Protein AF-A0A8I2YUR7-F1 (afdb_monomer)

Solvent-accessible surface area (backbone atoms only — not comparable to full-atom values): 27781 Å² total; per-residue (Å²): 109,69,66,70,49,42,42,65,46,54,51,48,47,53,53,54,45,60,56,48,54,60,34,58,76,66,75,50,88,75,60,66,67,58,54,43,50,46,50,49,39,51,29,52,48,50,23,68,75,66,72,43,72,85,54,51,48,62,82,30,31,49,76,40,30,33,49,49,22,41,73,75,71,59,37,78,35,69,48,69,72,40,40,45,80,48,58,85,87,68,77,38,81,45,72,38,71,94,57,49,61,59,34,89,85,52,74,37,75,54,61,66,46,75,65,55,49,43,70,73,58,34,64,69,61,65,76,40,37,57,57,51,38,50,47,54,48,42,50,50,54,48,49,64,66,39,46,60,34,60,69,43,91,47,66,69,43,28,65,58,30,50,58,20,52,53,22,41,57,54,27,69,67,42,97,45,55,35,23,67,46,69,70,36,44,44,23,45,46,48,37,63,54,58,88,90,47,98,66,72,59,76,41,63,27,79,82,48,64,35,33,57,65,60,54,49,52,39,51,55,54,57,55,40,89,90,41,70,90,59,41,67,79,54,58,83,84,35,46,33,66,62,53,51,41,50,50,55,52,49,52,51,53,52,42,53,75,68,70,54,59,75,81,54,50,60,55,51,52,48,53,54,50,50,53,51,36,59,76,53,34,61,34,47,44,61,24,48,72,66,88,74,90,73,90,68,84,73,70,57,52,69,34,84,68,22,32,32,41,32,36,35,64,85,83,88,89,88,85,91,89,88,88,90,86,70,79,82,79,33,54,68,54,47,36,51,50,52,48,48,52,54,27,56,74,17,20,68,28,74,45,56,66,87,79,57,48,86,92,48,52,79,67,52,70,68,44,67,53,73,39,73,61,78,43,76,89,65,59,80,78,59,93,87,56,64,72,62,57,60,53,48,53,52,48,48,69,74,68,60,43,63,91,40,67,67,51,38,50,52,50,52,51,39,55,52,48,58,62,46,46,59,70,76,55,51,56,95,86,59,76,76,71,92,72,65,85,46,73,66,52,48,53,52,51,64,70,68,54,75,71,76,75,75,80,75,70,96,80,72,82,87,75,81,78,81,68,78,78,118

Secondary structure (DSSP, 8-state):
-HHHHHHHHHHHHHHHHHHHHHHHHTTPPPPHHHHHHHHHHHHHHHHHHH--GGGS-HHHHHHHTHHHIIIIISS----TTTEEE--TTTT-EEE-GGGSPEETTTTEE--S-HHHHHHHHHHHHHHTHHHHHHHHHHHHHHHHHHHHHHHSS-HHHHHHHHHHHHHHHHHHTSS-TTS--HHHHHHHHHHH--TTSS--S-EE-TT-S--HHHHHHHHHHHHSTTS-S--TTS-TT-SHHHHHHHHHHHHHHHHHHTT--HHHHHHHHHHHHHHHHHHTT--EEEEEPP--S--SS----EEEEEEEE--PPSS-----------SSSHHHHHHHHHHHHHHHT-TTS---STT--GGGGGGGTT--S--TT-SGGG----TT--THHHHHHHHHHHH--TTSHHHHHHHHHHHHHHHHHHHHHS-TT----TT--SHHHHHHHHHT---------TT-----------

pLDDT: mean 78.96, std 15.91, range [25.97, 95.94]

Mean predicted aligned error: 15.96 Å

Organism: NCBI:txid495285

Foldseek 3Di:
DLCVQLVVLVVLLVLLVVVVVVCVVVVHQDDVVSVLVNQQSVLLNVCSVPVDLVSHQCQQCVVQCQSVCCVPVVHGDGDVQQWDDDPPVVSDIDGDPVRADADPQARHRDGPDPVSCCVRVHVVVLLCLQVVQQLVVLLVVLCVVLVVLCVDPDPVSVVLSVLLNVLSVVLSPDLQLQALDLSSLLSLLSNQDDPVDLDSDLAEAPVAAAAPLVQLVVLVVCLDPPHPVQAPPDANNGNNSVSLNVVLVVLQVVCVVVVHDPVVSVVVSSVVVSVSCVVSNNFKGFAADHDDPDDDDGDSHTDSSYMHGNQDDPDDDDDDDDDDDDGDVVNSVVSSVNSVVSLLQGQDREAALVPDDPVCVVSNLSHFDDHPCLDLVNDDDDDVHDPVVSVVSVVLSVPQGSVDVVSVVLVVVLSVCLVVVCVPFADPPDDDPPDPPDPVSVSVVVVPGPGPDPPDPPDDDDPPPPRPND

Sequence (470 aa):
MFEWATFPVTSFLKLAWSKLESTLEEDVIIEPYLIEMILMFEWALNYGHTGTARVLTHTLMDRTWLSLGLIFDGLPSLSGRFISHGDLAEKSIKLYTRHWPMDMQTNRPKTSSCRAQELMYGNSHYECVYIADVTTFVEREISREIAPALRSDGLIEQMRATPRKRALDRWICYEFPLSYSEATVIDLMRAMADHQEDDLRVVCANIGKQSLSFFIEKVIAACKPEVPRRKPPFIQQGGALSVIKMVISHITMTVKTACIADADVELLIIDASLKACRKLKINHIPWVTNRAGQVGNPGMLINHTIWLSLGAADPPRAVDCAQFRTPEENTSTLIHQSSQLLIAGDPTGEWSAMKIRLSGFNKILHKTVLPVECTMNNVVVPTGAPPYVGTMYQCVLTNFNISKPIHFLALFCSIVFTGLLLSIHSPPDRSLPATASTVVEWNSYIKNLDWIEKKKKKTERDRLMVLPLF

Radius of gyration: 30.13 Å; Cα contacts (8 Å, |Δi|>4): 491; chains: 1; bounding box: 91×69×77 Å

Structure (mmCIF, N/CA/C/O backbone):
data_AF-A0A8I2YUR7-F1
#
_entry.id   AF-A0A8I2YUR7-F1
#
loop_
_atom_site.group_PDB
_atom_site.id
_atom_site.type_symbol
_atom_site.label_atom_id
_atom_site.label_alt_id
_atom_site.label_comp_id
_atom_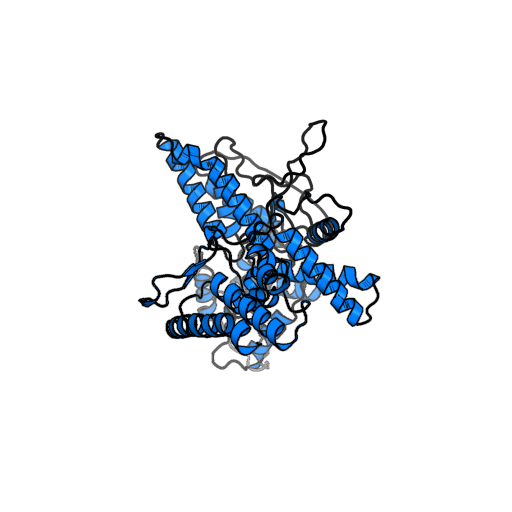site.label_asym_id
_atom_site.label_entity_id
_atom_site.label_seq_id
_atom_site.pdbx_PDB_ins_code
_atom_site.Cartn_x
_atom_site.Cartn_y
_atom_site.Cartn_z
_atom_site.occupancy
_atom_site.B_iso_or_equiv
_atom_site.auth_seq_id
_atom_site.auth_comp_id
_atom_site.auth_asym_id
_atom_site.auth_atom_id
_atom_site.pdbx_PDB_model_num
ATOM 1 N N . MET A 1 1 ? 41.020 -33.828 -4.387 1.00 59.59 1 MET A N 1
ATOM 2 C CA . MET A 1 1 ? 40.830 -32.735 -3.403 1.00 59.59 1 MET A CA 1
ATOM 3 C C . MET A 1 1 ? 39.465 -32.070 -3.569 1.00 59.59 1 MET A C 1
ATOM 5 O O . MET A 1 1 ? 38.746 -31.974 -2.587 1.00 59.59 1 MET A O 1
ATOM 9 N N . PHE A 1 2 ? 39.069 -31.713 -4.798 1.00 76.00 2 PHE A N 1
ATOM 10 C CA . PHE A 1 2 ? 37.766 -31.106 -5.102 1.00 76.00 2 PHE A CA 1
ATOM 11 C C . PHE A 1 2 ? 36.540 -31.901 -4.595 1.00 76.00 2 PHE A C 1
ATOM 13 O O . PHE A 1 2 ? 35.675 -31.334 -3.931 1.00 76.00 2 PHE A O 1
ATOM 20 N N . GLU A 1 3 ? 36.495 -33.217 -4.829 1.00 81.69 3 GLU A N 1
ATOM 21 C CA . GLU A 1 3 ? 35.383 -34.074 -4.372 1.00 81.69 3 GLU A CA 1
ATOM 22 C C . GLU A 1 3 ? 35.233 -34.091 -2.846 1.00 81.69 3 GLU A C 1
ATOM 24 O O . GLU A 1 3 ? 34.125 -34.010 -2.329 1.00 81.69 3 GLU A O 1
ATOM 29 N N . TRP A 1 4 ? 36.348 -34.123 -2.113 1.00 82.38 4 TRP A N 1
ATOM 30 C CA . TRP A 1 4 ? 36.339 -34.141 -0.648 1.00 82.38 4 TRP A CA 1
ATOM 31 C C . TRP A 1 4 ? 35.878 -32.804 -0.060 1.00 82.38 4 TRP A C 1
ATOM 33 O O . TRP A 1 4 ? 35.113 -32.790 0.900 1.00 82.38 4 TRP A O 1
ATOM 43 N N . ALA A 1 5 ? 36.291 -31.684 -0.660 1.00 82.12 5 ALA A N 1
ATOM 44 C CA . ALA A 1 5 ? 35.901 -30.348 -0.209 1.00 82.12 5 ALA A CA 1
ATOM 45 C C . ALA A 1 5 ? 34.422 -30.026 -0.508 1.00 82.12 5 ALA A C 1
ATOM 47 O O . ALA A 1 5 ? 33.771 -29.317 0.258 1.00 82.12 5 ALA A O 1
ATOM 48 N N . THR A 1 6 ? 33.868 -30.568 -1.599 1.00 91.31 6 THR A N 1
ATOM 49 C CA . THR A 1 6 ? 32.469 -30.337 -2.009 1.00 91.31 6 THR A CA 1
ATOM 50 C C . THR A 1 6 ? 31.487 -31.394 -1.507 1.00 91.31 6 THR A C 1
ATOM 52 O O . THR A 1 6 ? 30.273 -31.178 -1.559 1.00 91.31 6 THR A O 1
ATOM 55 N N . PHE A 1 7 ? 31.967 -32.516 -0.968 1.00 92.69 7 PHE A N 1
ATOM 56 C CA . PHE A 1 7 ? 31.111 -33.569 -0.423 1.00 92.69 7 PHE A CA 1
ATOM 57 C C . PHE A 1 7 ? 30.148 -33.073 0.676 1.00 92.69 7 PHE A C 1
ATOM 59 O O . PHE A 1 7 ? 28.955 -33.372 0.574 1.00 92.69 7 PHE A O 1
ATOM 66 N N . PRO A 1 8 ? 30.570 -32.270 1.677 1.00 89.75 8 PRO A N 1
ATOM 67 C CA . PRO A 1 8 ? 29.643 -31.754 2.689 1.00 89.75 8 PRO A CA 1
ATOM 68 C C . PRO A 1 8 ? 28.572 -30.829 2.093 1.00 89.75 8 PRO A C 1
ATOM 70 O O . PRO A 1 8 ? 27.406 -30.906 2.472 1.00 89.75 8 PRO A O 1
ATOM 73 N N . VAL A 1 9 ? 28.955 -30.001 1.113 1.00 93.38 9 VAL A N 1
ATOM 74 C CA . VAL A 1 9 ? 28.055 -29.075 0.404 1.00 93.38 9 VAL A CA 1
ATOM 75 C C . VAL A 1 9 ? 26.985 -29.841 -0.371 1.00 93.38 9 VAL A C 1
ATOM 77 O O . VAL A 1 9 ? 25.791 -29.618 -0.186 1.00 93.38 9 VAL A O 1
ATOM 80 N N . THR A 1 10 ? 27.402 -30.788 -1.211 1.00 94.44 10 THR A N 1
ATOM 81 C CA . THR A 1 10 ? 26.482 -31.591 -2.030 1.00 94.44 10 THR A CA 1
ATOM 82 C C . THR A 1 10 ? 25.601 -32.508 -1.181 1.00 94.44 10 THR A C 1
ATOM 84 O O . THR A 1 10 ? 24.433 -32.709 -1.510 1.00 94.44 10 THR A O 1
ATOM 87 N N . SER A 1 11 ? 26.119 -33.022 -0.062 1.00 91.25 11 SER A N 1
ATOM 88 C CA . SER A 1 11 ? 25.340 -33.813 0.897 1.00 91.25 11 SER A CA 1
ATOM 89 C C . SER A 1 11 ? 24.254 -32.978 1.572 1.00 91.25 11 SER A C 1
ATOM 91 O O . SER A 1 11 ? 23.113 -33.430 1.667 1.00 91.25 11 SER A O 1
ATOM 93 N N . PHE A 1 12 ? 24.576 -31.747 1.985 1.00 90.75 12 PHE A N 1
ATOM 94 C CA . PHE A 1 12 ? 23.584 -30.819 2.524 1.00 90.75 12 PHE A CA 1
ATOM 95 C C . PHE A 1 12 ? 22.503 -30.487 1.492 1.00 90.75 12 PHE A C 1
ATOM 97 O O . PHE A 1 12 ? 21.322 -30.571 1.813 1.00 90.75 12 PHE A O 1
ATOM 104 N N . LEU A 1 13 ? 22.887 -30.161 0.253 1.00 93.62 13 LEU A N 1
ATOM 105 C CA . LEU A 1 13 ? 21.936 -29.824 -0.813 1.00 93.62 13 LEU A CA 1
ATOM 106 C C . LEU A 1 13 ? 20.965 -30.973 -1.100 1.00 93.62 13 LEU A C 1
ATOM 108 O O . LEU A 1 13 ? 19.763 -30.745 -1.177 1.00 93.62 13 LEU A O 1
ATOM 112 N N . LYS A 1 14 ? 21.460 -32.215 -1.174 1.00 92.81 14 LYS A N 1
ATOM 113 C CA . LYS A 1 14 ? 20.605 -33.405 -1.329 1.00 92.81 14 LYS A CA 1
ATOM 114 C C . LYS A 1 14 ? 19.620 -33.553 -0.174 1.00 92.81 14 LYS A C 1
ATOM 116 O O . LYS A 1 14 ? 18.449 -33.850 -0.398 1.00 92.81 14 LYS A O 1
ATOM 121 N N . LEU A 1 15 ? 20.088 -33.334 1.054 1.00 89.88 15 LEU A N 1
ATOM 122 C CA . LEU A 1 15 ? 19.248 -33.440 2.238 1.00 89.88 15 LEU A CA 1
ATOM 123 C C . LEU A 1 15 ? 18.170 -32.346 2.277 1.00 89.88 15 LEU A C 1
ATOM 125 O O . LEU A 1 15 ? 16.996 -32.633 2.506 1.00 89.88 15 LEU A O 1
ATOM 129 N N . ALA A 1 16 ? 18.556 -31.101 2.007 1.00 89.88 16 ALA A N 1
ATOM 130 C CA . ALA A 1 16 ? 17.638 -29.972 1.940 1.00 89.88 16 ALA A CA 1
ATOM 131 C C . ALA A 1 16 ? 16.599 -30.157 0.823 1.00 89.88 16 ALA A C 1
ATOM 133 O O . ALA A 1 16 ? 15.420 -29.906 1.058 1.00 89.88 16 ALA A O 1
ATOM 134 N N . TRP A 1 17 ? 17.013 -30.667 -0.343 1.00 90.12 17 TRP A N 1
ATOM 135 C CA . TRP A 1 17 ? 16.112 -30.970 -1.454 1.00 90.12 17 TRP A CA 1
ATOM 136 C C . TRP A 1 17 ? 15.076 -32.030 -1.085 1.00 90.12 17 TRP A C 1
ATOM 138 O O . TRP A 1 17 ? 13.895 -31.791 -1.289 1.00 90.12 17 TRP A O 1
ATOM 148 N N . SER A 1 18 ? 15.477 -33.139 -0.450 1.00 89.44 18 SER A N 1
ATOM 149 C CA . SER A 1 18 ? 14.510 -34.171 -0.036 1.00 89.44 18 SER A CA 1
ATOM 150 C C . SER A 1 18 ? 13.436 -33.651 0.926 1.00 89.44 18 SER A C 1
ATOM 152 O O . SER A 1 18 ? 12.299 -34.106 0.887 1.00 89.44 18 SER A O 1
ATOM 154 N N . LYS A 1 19 ? 13.778 -32.663 1.765 1.00 85.94 19 LYS A N 1
ATOM 155 C CA . LYS A 1 19 ? 12.821 -31.996 2.657 1.00 85.94 19 LYS A CA 1
ATOM 156 C C . LYS A 1 19 ? 11.924 -31.015 1.895 1.00 85.94 19 LYS A C 1
ATOM 158 O O . LYS A 1 19 ? 10.755 -30.853 2.231 1.00 85.94 19 LYS A O 1
ATOM 163 N N . LEU A 1 20 ? 12.477 -30.328 0.898 1.00 87.81 20 LEU A N 1
ATOM 164 C CA . LEU A 1 20 ? 11.733 -29.395 0.056 1.00 87.81 20 LEU A CA 1
ATOM 165 C C . LEU A 1 20 ? 10.707 -30.137 -0.804 1.00 87.81 20 LEU A C 1
ATOM 167 O O . LEU A 1 20 ? 9.560 -29.720 -0.864 1.00 87.81 20 LEU A O 1
ATOM 171 N N . GLU A 1 21 ? 11.122 -31.242 -1.420 1.00 88.81 21 GLU A N 1
ATOM 172 C CA . GLU A 1 21 ? 10.302 -32.096 -2.279 1.00 88.81 21 GLU A CA 1
ATOM 173 C C . GLU A 1 21 ? 9.059 -32.598 -1.537 1.00 88.81 21 GLU A C 1
ATOM 175 O O . GLU A 1 21 ? 7.950 -32.375 -2.012 1.00 88.81 21 GLU A O 1
ATOM 180 N N . SER A 1 22 ? 9.215 -33.118 -0.312 1.00 84.31 22 SER A N 1
ATOM 181 C CA . SER A 1 22 ? 8.063 -33.531 0.504 1.00 84.31 22 SER A CA 1
ATOM 182 C C . SER A 1 22 ? 7.136 -32.366 0.870 1.00 84.31 22 SER A C 1
ATOM 184 O O . SER A 1 22 ? 5.931 -32.538 0.967 1.00 84.31 22 SER A O 1
ATOM 186 N N . THR A 1 23 ? 7.684 -31.163 1.070 1.00 85.88 23 THR A N 1
ATOM 187 C CA . THR A 1 23 ? 6.898 -29.967 1.431 1.00 85.88 23 THR A CA 1
ATOM 188 C C . THR A 1 23 ? 6.127 -29.410 0.225 1.00 85.88 23 THR A C 1
ATOM 190 O O . THR A 1 23 ? 5.012 -28.917 0.376 1.00 85.88 23 THR A O 1
ATOM 193 N N . LEU A 1 24 ? 6.717 -29.491 -0.974 1.00 84.19 24 LEU A N 1
ATOM 194 C CA . LEU A 1 24 ? 6.104 -29.053 -2.230 1.00 84.19 24 LEU A CA 1
ATOM 195 C C . LEU A 1 24 ? 4.896 -29.914 -2.610 1.00 84.19 24 LEU A C 1
ATOM 197 O O . LEU A 1 24 ? 3.919 -29.382 -3.128 1.00 84.19 24 LEU A O 1
ATOM 201 N N . GLU A 1 25 ? 4.946 -31.220 -2.338 1.00 85.31 25 GLU A N 1
ATOM 202 C CA . GLU A 1 25 ? 3.810 -32.125 -2.560 1.00 85.31 25 GLU A CA 1
ATOM 203 C C . GLU A 1 25 ? 2.606 -31.795 -1.661 1.00 85.31 25 GLU A C 1
ATOM 205 O O . GLU A 1 25 ? 1.462 -32.024 -2.051 1.00 85.31 25 GLU A O 1
ATOM 210 N N . GLU A 1 26 ? 2.852 -31.219 -0.483 1.00 86.88 26 GLU A N 1
ATOM 211 C CA . GLU A 1 26 ? 1.827 -30.887 0.512 1.00 86.88 26 GLU A CA 1
ATOM 212 C C . GLU A 1 26 ? 1.244 -29.463 0.359 1.00 86.88 26 GLU A C 1
ATOM 214 O O . GLU A 1 26 ? 0.397 -29.067 1.159 1.00 86.88 26 GLU A O 1
ATOM 219 N N . ASP A 1 27 ? 1.676 -28.688 -0.648 1.00 78.06 27 ASP A N 1
ATOM 220 C CA . ASP A 1 27 ? 1.334 -27.260 -0.842 1.00 78.06 27 ASP A CA 1
ATOM 221 C C . ASP A 1 27 ? 1.605 -26.396 0.411 1.00 78.06 27 ASP A C 1
ATOM 223 O O . ASP A 1 27 ? 0.930 -25.408 0.713 1.00 78.06 27 ASP A O 1
ATOM 227 N N . VAL A 1 28 ? 2.614 -26.791 1.194 1.00 81.50 28 VAL A N 1
ATOM 228 C CA . VAL A 1 28 ? 3.003 -26.102 2.425 1.00 81.50 28 VAL A CA 1
ATOM 229 C C . VAL A 1 28 ? 3.982 -24.975 2.099 1.00 81.50 28 VAL A C 1
ATOM 231 O O . VAL A 1 28 ? 4.911 -25.118 1.303 1.00 81.50 28 VAL A O 1
ATOM 234 N N . ILE A 1 29 ? 3.804 -23.829 2.763 1.00 77.25 29 ILE A N 1
ATOM 235 C CA . ILE A 1 29 ? 4.695 -22.672 2.623 1.00 77.25 29 ILE A CA 1
ATOM 236 C C . ILE A 1 29 ? 6.112 -23.060 3.063 1.00 77.25 29 ILE A C 1
ATOM 238 O O . ILE A 1 29 ? 6.363 -23.351 4.233 1.00 77.25 29 ILE A O 1
ATOM 242 N N . ILE A 1 30 ? 7.056 -23.005 2.124 1.00 83.19 30 ILE A N 1
ATOM 243 C CA . ILE A 1 30 ? 8.467 -23.282 2.387 1.00 83.19 30 ILE A CA 1
ATOM 244 C C . ILE A 1 30 ? 9.068 -22.166 3.247 1.00 83.19 30 ILE A C 1
ATOM 246 O O . ILE A 1 30 ? 8.965 -20.981 2.922 1.00 83.19 30 ILE A O 1
ATOM 250 N N . GLU A 1 31 ? 9.768 -22.548 4.318 1.00 83.50 31 GLU A N 1
ATOM 251 C CA . GLU A 1 31 ? 10.511 -21.601 5.146 1.00 83.50 31 GLU A CA 1
ATOM 252 C C . GLU A 1 31 ? 11.580 -20.862 4.316 1.00 83.50 31 GLU A C 1
ATOM 254 O O . GLU A 1 31 ? 12.513 -21.491 3.806 1.00 83.50 31 GLU A O 1
ATOM 259 N N . PRO A 1 32 ? 11.542 -19.522 4.234 1.00 83.75 32 PRO A N 1
ATOM 260 C CA . PRO A 1 32 ? 12.462 -18.779 3.372 1.00 83.75 32 PRO A CA 1
ATOM 261 C C . PRO A 1 32 ? 13.938 -18.930 3.751 1.00 83.75 32 PRO A C 1
ATOM 263 O O . PRO A 1 32 ? 14.823 -18.897 2.900 1.00 83.75 32 PRO A O 1
ATOM 266 N N . TYR A 1 33 ? 14.213 -19.149 5.036 1.00 87.69 33 TYR A N 1
ATOM 267 C CA . TYR A 1 33 ? 15.560 -19.391 5.546 1.00 87.69 33 TYR A CA 1
ATOM 268 C C . TYR A 1 33 ? 16.172 -20.683 4.993 1.00 87.69 33 TYR A C 1
ATOM 270 O O . TYR A 1 33 ? 17.382 -20.741 4.792 1.00 87.69 33 TYR A O 1
ATOM 278 N N . LEU A 1 34 ? 15.354 -21.705 4.711 1.00 88.75 34 LEU A N 1
ATOM 279 C CA . LEU A 1 34 ? 15.818 -22.945 4.088 1.00 88.75 34 LEU A CA 1
ATOM 280 C C . LEU A 1 34 ? 16.271 -22.702 2.648 1.00 88.75 34 LEU A C 1
ATOM 282 O O . LEU A 1 34 ? 17.289 -23.240 2.223 1.00 88.75 34 LEU A O 1
ATOM 286 N N . ILE A 1 35 ? 15.560 -21.842 1.924 1.00 87.88 35 ILE A N 1
ATOM 287 C CA . ILE A 1 35 ? 15.899 -21.473 0.548 1.00 87.88 35 ILE A CA 1
ATOM 288 C C . ILE A 1 35 ? 17.193 -20.667 0.523 1.00 87.88 35 ILE A C 1
ATOM 290 O O . ILE A 1 35 ? 18.100 -20.982 -0.240 1.00 87.88 35 ILE A O 1
ATOM 294 N N . GLU A 1 36 ? 17.326 -19.681 1.410 1.00 90.50 36 GLU A N 1
ATOM 295 C CA . GLU A 1 36 ? 18.567 -18.913 1.546 1.00 90.50 36 GLU A CA 1
ATOM 296 C C . GLU A 1 36 ? 19.759 -19.803 1.926 1.00 90.50 36 GLU A C 1
ATOM 298 O O . GLU A 1 36 ? 20.870 -19.595 1.441 1.00 90.50 36 GLU A O 1
ATOM 303 N N . MET A 1 37 ? 19.537 -20.833 2.747 1.00 90.69 37 MET A N 1
ATOM 304 C CA . MET A 1 37 ? 20.545 -21.855 3.031 1.00 90.69 37 MET A CA 1
ATOM 305 C C . MET A 1 37 ? 20.931 -22.653 1.782 1.00 90.69 37 MET A C 1
ATOM 307 O O . MET A 1 37 ? 22.123 -22.795 1.515 1.00 90.69 37 MET A O 1
ATOM 311 N N . ILE A 1 38 ? 19.959 -23.153 1.011 1.00 91.75 38 ILE A N 1
ATOM 312 C CA . ILE A 1 38 ? 20.213 -23.877 -0.247 1.00 91.75 38 ILE A CA 1
ATOM 313 C C . ILE A 1 38 ? 21.044 -23.004 -1.191 1.00 91.75 38 ILE A C 1
ATOM 315 O O . ILE A 1 38 ? 22.101 -23.435 -1.644 1.00 91.75 38 ILE A O 1
ATOM 319 N N . LEU A 1 39 ? 20.637 -21.750 -1.392 1.00 91.88 39 LEU A N 1
ATOM 320 C CA . LEU A 1 39 ? 21.351 -20.799 -2.242 1.00 91.88 39 LEU A CA 1
ATOM 321 C C . LEU A 1 39 ? 22.785 -20.571 -1.760 1.00 91.88 39 LEU A C 1
ATOM 323 O O . LEU A 1 39 ? 23.718 -20.674 -2.547 1.00 91.88 39 LEU A O 1
ATOM 327 N N . MET A 1 40 ? 23.011 -20.336 -0.467 1.00 93.75 40 MET A N 1
ATOM 328 C CA . MET A 1 40 ? 24.372 -20.204 0.064 1.00 93.75 40 MET A CA 1
ATOM 329 C C . MET A 1 40 ? 25.255 -21.423 -0.249 1.00 93.75 40 MET A C 1
ATOM 331 O O . MET A 1 40 ? 26.427 -21.263 -0.598 1.00 93.75 40 MET A O 1
ATOM 335 N N . PHE A 1 41 ? 24.705 -22.635 -0.156 1.00 94.50 41 PHE A N 1
ATOM 336 C CA . PHE A 1 41 ? 25.432 -23.860 -0.486 1.00 94.50 41 PHE A CA 1
ATOM 337 C C . PHE A 1 41 ? 25.624 -24.065 -1.995 1.00 94.50 41 PHE A C 1
ATOM 339 O O . PHE A 1 41 ? 26.672 -24.563 -2.399 1.00 94.50 41 PHE A O 1
ATOM 346 N N . GLU A 1 42 ? 24.695 -23.628 -2.844 1.00 94.25 42 GLU A N 1
ATOM 347 C CA . GLU A 1 42 ? 24.912 -23.588 -4.296 1.00 94.25 42 GLU A CA 1
ATOM 348 C C . GLU A 1 42 ? 26.044 -22.622 -4.670 1.00 94.25 42 GLU A C 1
ATOM 350 O O . GLU A 1 42 ? 26.903 -22.948 -5.488 1.00 94.25 42 GLU A O 1
ATOM 355 N N . TRP A 1 43 ? 26.107 -21.454 -4.025 1.00 94.50 43 TRP A N 1
ATOM 356 C CA . TRP A 1 43 ? 27.189 -20.486 -4.225 1.00 94.50 43 TRP A CA 1
ATOM 357 C C . TRP A 1 43 ? 28.533 -21.057 -3.749 1.00 94.50 43 TRP A C 1
ATOM 359 O O . TRP A 1 43 ? 29.544 -20.922 -4.439 1.00 94.50 43 TRP A O 1
ATOM 369 N N . ALA A 1 44 ? 28.542 -21.775 -2.622 1.00 95.19 44 ALA A N 1
ATOM 370 C CA . ALA A 1 44 ? 29.710 -22.519 -2.151 1.00 95.19 44 ALA A CA 1
ATOM 371 C C . ALA A 1 44 ? 30.155 -23.611 -3.142 1.00 95.19 44 ALA A C 1
ATOM 373 O O . ALA A 1 44 ? 31.352 -23.774 -3.386 1.00 95.19 44 ALA A O 1
ATOM 374 N N . LEU A 1 45 ? 29.209 -24.336 -3.746 1.00 95.56 45 LEU A N 1
ATOM 375 C CA . LEU A 1 45 ? 29.495 -25.353 -4.757 1.00 95.56 45 LEU A CA 1
ATOM 376 C C . LEU A 1 45 ? 30.101 -24.725 -6.020 1.00 95.56 45 LEU A C 1
ATOM 378 O O . LEU A 1 45 ? 31.126 -25.195 -6.517 1.00 95.56 45 LEU A O 1
ATOM 382 N N . ASN A 1 46 ? 29.525 -23.616 -6.489 1.00 94.56 46 ASN A N 1
ATOM 383 C CA . ASN A 1 46 ? 30.042 -22.839 -7.617 1.00 94.56 46 ASN A CA 1
ATOM 384 C C . ASN A 1 46 ? 31.451 -22.305 -7.345 1.00 94.56 46 ASN A C 1
ATOM 386 O O . ASN A 1 46 ? 32.305 -22.332 -8.235 1.00 94.56 46 ASN A O 1
ATOM 390 N N . TYR A 1 47 ? 31.724 -21.853 -6.119 1.00 95.19 47 TYR A N 1
ATOM 391 C CA . TYR A 1 47 ? 33.070 -21.465 -5.705 1.00 95.19 47 TYR A CA 1
ATOM 392 C C . TYR A 1 47 ? 34.037 -22.639 -5.797 1.00 95.19 47 TYR A C 1
ATOM 394 O O . TYR A 1 47 ? 35.103 -22.494 -6.388 1.00 95.19 47 TYR A O 1
ATOM 402 N N . GLY A 1 48 ? 33.639 -23.813 -5.306 1.00 92.94 48 GLY A N 1
ATOM 403 C CA . GLY A 1 48 ? 34.434 -25.023 -5.460 1.00 92.94 48 GLY A CA 1
ATOM 404 C C . GLY A 1 48 ? 34.779 -25.306 -6.928 1.00 92.94 48 GLY A C 1
ATOM 405 O O . GLY A 1 48 ? 35.930 -25.608 -7.232 1.00 92.94 48 GLY A O 1
ATOM 406 N N . HIS A 1 49 ? 33.799 -25.226 -7.834 1.00 92.44 49 HIS A N 1
ATOM 407 C CA . HIS A 1 49 ? 34.004 -25.529 -9.255 1.00 92.44 49 HIS A CA 1
ATOM 408 C C . HIS A 1 49 ? 34.874 -24.494 -9.977 1.00 92.44 49 HIS A C 1
ATOM 410 O O . HIS A 1 49 ? 35.655 -24.848 -10.857 1.00 92.44 49 HIS A O 1
ATOM 416 N N . THR A 1 50 ? 34.717 -23.214 -9.641 1.00 94.38 50 THR A N 1
ATOM 417 C CA . THR A 1 50 ? 35.338 -22.103 -10.383 1.00 94.38 50 THR A CA 1
ATOM 418 C C . THR A 1 50 ? 36.612 -21.566 -9.735 1.00 94.38 50 THR A C 1
ATOM 420 O O . THR A 1 50 ? 37.333 -20.791 -10.362 1.00 94.38 50 THR A O 1
ATOM 423 N N . GLY A 1 51 ? 36.854 -21.879 -8.460 1.00 93.06 51 GLY A N 1
ATOM 424 C CA . GLY A 1 51 ? 37.906 -21.284 -7.631 1.00 93.06 51 GLY A CA 1
ATOM 425 C C . GLY A 1 51 ? 37.757 -19.773 -7.398 1.00 93.06 51 GLY A C 1
ATOM 426 O O . GLY A 1 51 ? 38.631 -19.145 -6.802 1.00 93.06 51 GLY A O 1
ATOM 427 N N . THR A 1 52 ? 36.679 -19.148 -7.880 1.00 95.38 52 THR A N 1
ATOM 428 C CA . THR A 1 52 ? 36.564 -17.689 -7.950 1.00 95.38 52 THR A CA 1
ATOM 429 C C . THR A 1 52 ? 35.756 -17.150 -6.780 1.00 95.38 52 THR A C 1
ATOM 431 O O . THR A 1 52 ? 34.535 -17.241 -6.782 1.00 95.38 52 THR A O 1
ATOM 434 N N . ALA A 1 53 ? 36.399 -16.490 -5.812 1.00 93.44 53 ALA A N 1
ATOM 435 C CA . ALA A 1 53 ? 35.711 -15.957 -4.625 1.00 93.44 53 ALA A CA 1
ATOM 436 C C . ALA A 1 53 ? 34.624 -14.905 -4.939 1.00 93.44 53 ALA A C 1
ATOM 438 O O . ALA A 1 53 ? 33.763 -14.645 -4.107 1.00 93.44 53 ALA A O 1
ATOM 439 N N . ARG A 1 54 ? 34.610 -14.334 -6.156 1.00 92.19 54 ARG A N 1
ATOM 440 C CA . ARG A 1 54 ? 33.554 -13.405 -6.610 1.00 92.19 54 ARG A CA 1
ATOM 441 C C . ARG A 1 54 ? 32.165 -14.043 -6.665 1.00 92.19 54 ARG A C 1
ATOM 443 O O . ARG A 1 54 ? 31.183 -13.312 -6.680 1.00 92.19 54 ARG A O 1
ATOM 450 N N . VAL A 1 55 ? 32.084 -15.373 -6.717 1.00 91.94 55 VAL A N 1
ATOM 451 C CA . VAL A 1 55 ? 30.811 -16.108 -6.710 1.00 91.94 55 VAL A CA 1
ATOM 452 C C . VAL A 1 55 ? 30.283 -16.358 -5.298 1.00 91.94 55 VAL A C 1
ATOM 454 O O . VAL A 1 55 ? 29.363 -17.145 -5.154 1.00 91.94 55 VAL A O 1
ATOM 457 N N . LEU A 1 56 ? 30.864 -15.753 -4.255 1.00 92.62 56 LEU A N 1
ATOM 458 C CA . LEU A 1 56 ? 30.396 -15.854 -2.870 1.00 92.62 56 LEU A CA 1
ATOM 459 C C . LEU A 1 56 ? 29.661 -14.567 -2.460 1.00 92.62 56 LEU A C 1
ATOM 461 O O . LEU A 1 56 ? 30.129 -13.458 -2.720 1.00 92.62 56 LEU A O 1
ATOM 465 N N . THR A 1 57 ? 28.517 -14.690 -1.776 1.00 90.31 57 THR A N 1
ATOM 466 C CA . THR A 1 57 ? 27.784 -13.532 -1.238 1.00 90.31 57 THR A CA 1
ATOM 467 C C . THR A 1 57 ? 28.263 -13.168 0.162 1.00 90.31 57 THR A C 1
ATOM 469 O O . THR A 1 57 ? 27.773 -13.665 1.174 1.00 90.31 57 THR A O 1
ATOM 472 N N . HIS A 1 58 ? 29.178 -12.206 0.244 1.00 89.56 58 HIS A N 1
ATOM 473 C CA . HIS A 1 58 ? 29.760 -11.767 1.518 1.00 89.56 58 HIS A CA 1
ATOM 474 C C . HIS A 1 58 ? 28.737 -11.259 2.547 1.00 89.56 58 HIS A C 1
ATOM 476 O O . HIS A 1 58 ? 28.930 -11.393 3.751 1.00 89.56 58 HIS A O 1
ATOM 482 N N . THR A 1 59 ? 27.605 -10.695 2.108 1.00 87.06 59 THR A N 1
ATOM 483 C CA . THR A 1 59 ? 26.639 -10.082 3.035 1.00 87.06 59 THR A CA 1
ATOM 484 C C . THR A 1 59 ? 26.054 -11.086 4.029 1.00 87.06 59 THR A C 1
ATOM 486 O O . THR A 1 59 ? 25.993 -10.779 5.223 1.00 87.06 59 THR A O 1
ATOM 489 N N . LEU A 1 60 ? 25.633 -12.261 3.553 1.00 92.44 60 LEU A N 1
ATOM 490 C CA . LEU A 1 60 ? 25.052 -13.315 4.384 1.00 92.44 60 LEU A CA 1
ATOM 491 C C . LEU A 1 60 ? 26.075 -14.416 4.705 1.00 92.44 60 LEU A C 1
ATOM 493 O O . LEU A 1 60 ? 26.175 -14.819 5.865 1.00 92.44 60 LEU A O 1
ATOM 497 N N . MET A 1 61 ? 26.867 -14.867 3.724 1.00 94.44 61 MET A N 1
ATOM 498 C CA . MET A 1 61 ? 27.794 -15.991 3.912 1.00 94.44 61 MET A CA 1
ATOM 499 C C . MET A 1 61 ? 28.897 -15.675 4.931 1.00 94.44 61 MET A C 1
ATOM 501 O O . MET A 1 61 ? 29.247 -16.548 5.721 1.00 94.44 61 MET 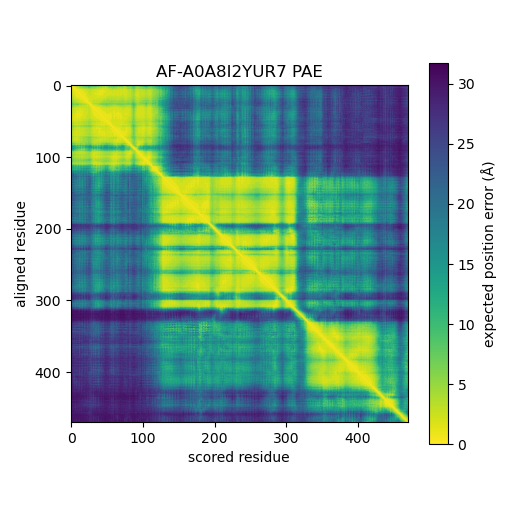A O 1
ATOM 505 N N . ASP A 1 62 ? 29.383 -14.428 5.015 1.00 94.19 62 ASP A N 1
ATOM 506 C CA . ASP A 1 62 ? 30.409 -14.080 6.014 1.00 94.19 62 ASP A CA 1
ATOM 507 C C . ASP A 1 62 ? 29.827 -14.129 7.436 1.00 94.19 62 ASP A C 1
ATOM 509 O O . ASP A 1 62 ? 30.499 -14.514 8.392 1.00 94.19 62 ASP A O 1
ATOM 513 N N . ARG A 1 63 ? 28.548 -13.762 7.599 1.00 93.12 63 ARG A N 1
ATOM 514 C CA . ARG A 1 63 ? 27.862 -13.750 8.904 1.00 93.12 63 ARG A CA 1
ATOM 515 C C . ARG A 1 63 ? 27.495 -15.143 9.390 1.00 93.12 63 ARG A C 1
ATOM 517 O O . ARG A 1 63 ? 27.425 -15.347 10.599 1.00 93.12 63 ARG A O 1
ATOM 524 N N . THR A 1 64 ? 27.283 -16.071 8.464 1.00 92.38 64 THR A N 1
ATOM 525 C CA . THR A 1 64 ? 27.062 -17.491 8.760 1.00 92.38 64 THR A CA 1
ATOM 526 C C . THR A 1 64 ? 28.364 -18.283 8.886 1.00 92.38 64 THR A C 1
ATOM 528 O O . THR A 1 64 ? 28.311 -19.426 9.329 1.00 92.38 64 THR A O 1
ATOM 531 N N . TRP A 1 65 ? 29.505 -17.650 8.578 1.00 94.19 65 TRP A N 1
ATOM 532 C CA . TRP A 1 65 ? 30.867 -18.203 8.508 1.00 94.19 65 TRP A CA 1
ATOM 533 C C . TRP A 1 65 ? 31.160 -19.094 7.298 1.00 94.19 65 TRP A C 1
ATOM 535 O O . TRP A 1 65 ? 32.296 -19.536 7.140 1.00 94.19 65 TRP A O 1
ATOM 545 N N . LEU A 1 66 ? 30.194 -19.282 6.396 1.00 94.12 66 LEU A N 1
ATOM 546 C CA . LEU A 1 66 ? 30.339 -20.189 5.261 1.00 94.12 66 LEU A CA 1
ATOM 547 C C . LEU A 1 66 ? 31.429 -19.757 4.285 1.00 94.12 66 LEU A C 1
ATOM 549 O O . LEU A 1 66 ? 32.307 -20.548 3.954 1.00 94.12 66 LEU A O 1
ATOM 553 N N . SER A 1 67 ? 31.408 -18.501 3.848 1.00 95.00 67 SER A N 1
ATOM 554 C CA . SER A 1 67 ? 32.448 -17.956 2.964 1.00 95.00 67 SER A CA 1
ATOM 555 C C . SER A 1 67 ? 33.806 -17.885 3.659 1.00 95.00 67 SER A C 1
ATOM 557 O O . SER A 1 67 ? 34.820 -18.135 3.017 1.00 95.00 67 SER A O 1
ATOM 559 N N . LEU A 1 68 ? 33.836 -17.580 4.961 1.00 93.56 68 LEU A N 1
ATOM 560 C CA . LEU A 1 68 ? 35.076 -17.509 5.733 1.00 93.56 68 LEU A CA 1
ATOM 561 C C . LEU A 1 68 ? 35.747 -18.884 5.805 1.00 93.56 68 LEU A C 1
ATOM 563 O O . LEU A 1 68 ? 36.920 -18.987 5.466 1.00 93.56 68 LEU A O 1
ATOM 567 N N . GLY A 1 69 ? 35.004 -19.942 6.143 1.00 93.50 69 GLY A N 1
ATOM 568 C CA . GLY A 1 69 ? 35.547 -21.305 6.148 1.00 93.50 69 GLY A CA 1
ATOM 569 C C . GLY A 1 69 ? 36.058 -21.730 4.769 1.00 93.50 69 GLY A C 1
ATOM 570 O O . GLY A 1 69 ? 37.157 -22.264 4.645 1.00 93.50 69 GLY A O 1
ATOM 571 N N . LEU A 1 70 ? 35.309 -21.418 3.706 1.00 92.62 70 LEU A N 1
ATOM 572 C CA . LEU A 1 70 ? 35.722 -21.746 2.337 1.00 92.62 70 LEU A CA 1
ATOM 573 C C . LEU A 1 70 ? 37.008 -21.024 1.915 1.00 92.62 70 LEU A C 1
ATOM 575 O O . LEU A 1 70 ? 37.853 -21.635 1.267 1.00 92.62 70 LEU A O 1
ATOM 579 N N . ILE A 1 71 ? 37.153 -19.743 2.263 1.00 93.81 71 ILE A N 1
ATOM 580 C CA . ILE A 1 71 ? 38.299 -18.916 1.858 1.00 93.81 71 ILE A CA 1
ATOM 581 C C . ILE A 1 71 ? 39.543 -19.229 2.694 1.00 93.81 71 ILE A C 1
ATOM 583 O O . ILE A 1 71 ? 40.638 -19.302 2.140 1.00 93.81 71 ILE A O 1
ATOM 587 N N . PHE A 1 72 ? 39.395 -19.367 4.013 1.00 93.25 72 PHE A N 1
ATOM 588 C CA . PHE A 1 72 ? 40.533 -19.479 4.929 1.00 93.25 72 PHE A CA 1
ATOM 589 C C . PHE A 1 72 ? 40.932 -20.927 5.206 1.00 93.25 72 PHE A C 1
ATOM 591 O O . PHE A 1 72 ? 42.122 -21.234 5.203 1.00 93.25 72 PHE A O 1
ATOM 598 N N . ASP A 1 73 ? 39.955 -21.812 5.394 1.00 89.44 73 ASP A N 1
ATOM 599 C CA . ASP A 1 73 ? 40.196 -23.198 5.810 1.00 89.44 73 ASP A CA 1
ATOM 600 C C . ASP A 1 73 ? 40.055 -24.192 4.643 1.00 89.44 73 ASP A C 1
ATOM 602 O O . ASP A 1 73 ? 40.396 -25.368 4.771 1.00 89.44 73 ASP A O 1
ATOM 606 N N . GLY A 1 74 ? 39.536 -23.739 3.495 1.00 87.81 74 GLY A N 1
ATOM 607 C CA . GLY A 1 74 ? 39.247 -24.583 2.333 1.00 87.81 74 GLY A CA 1
ATOM 608 C C . GLY A 1 74 ? 38.069 -25.543 2.538 1.00 87.81 74 GLY A C 1
ATOM 609 O O . GLY A 1 74 ? 37.831 -26.407 1.692 1.00 87.81 74 GLY A O 1
ATOM 610 N N . LEU A 1 75 ? 37.329 -25.407 3.646 1.00 88.06 75 LEU A N 1
ATOM 611 C CA . LEU A 1 75 ? 36.219 -26.279 4.031 1.00 88.06 75 LEU A CA 1
ATOM 612 C C . LEU A 1 75 ? 34.988 -25.452 4.433 1.00 88.06 75 LEU A C 1
ATOM 614 O O . LEU A 1 75 ? 35.121 -24.446 5.129 1.00 88.06 75 LEU A O 1
ATOM 618 N N . PRO A 1 76 ? 33.768 -25.860 4.038 1.00 90.56 76 PRO A N 1
ATOM 619 C CA . PRO A 1 76 ? 32.559 -25.150 4.436 1.00 90.56 76 PRO A CA 1
ATOM 620 C C . PRO A 1 76 ? 32.377 -25.220 5.958 1.00 90.56 76 PRO A C 1
ATOM 622 O O . PRO A 1 76 ? 32.364 -26.304 6.540 1.00 90.56 76 PRO A O 1
ATOM 625 N N . SER A 1 77 ? 32.196 -24.064 6.595 1.00 91.06 77 SER A N 1
ATOM 626 C CA . SER A 1 77 ? 31.957 -23.952 8.036 1.00 91.06 77 SER A CA 1
ATOM 627 C C . SER A 1 77 ? 30.709 -23.122 8.291 1.00 91.06 77 SER A C 1
ATOM 629 O O . SER A 1 77 ? 30.527 -22.073 7.688 1.00 91.06 77 SER A O 1
ATOM 631 N N . LEU A 1 78 ? 29.829 -23.576 9.179 1.00 89.62 78 LEU A N 1
ATOM 632 C CA . LEU A 1 78 ? 28.643 -22.822 9.571 1.00 89.62 78 LEU A CA 1
ATOM 633 C C . LEU A 1 78 ? 28.645 -22.594 11.070 1.00 89.62 78 LEU A C 1
ATOM 635 O O . LEU A 1 78 ? 28.960 -23.485 11.857 1.00 89.62 78 LEU A O 1
ATOM 639 N N . SER A 1 79 ? 28.232 -21.401 11.483 1.00 89.75 79 SER A N 1
ATOM 640 C CA . SER A 1 79 ? 28.013 -21.144 12.898 1.00 89.75 79 SER A CA 1
ATOM 641 C C . SER A 1 79 ? 26.824 -21.965 13.406 1.00 89.75 79 SER A C 1
ATOM 643 O O . SER A 1 79 ? 25.691 -21.794 12.945 1.00 89.75 79 SER A O 1
ATOM 645 N N . GLY A 1 80 ? 27.060 -22.775 14.442 1.00 87.19 80 GLY A N 1
ATOM 646 C CA . GLY A 1 80 ? 26.020 -23.551 15.134 1.00 87.19 80 GLY A CA 1
ATOM 647 C C . GLY A 1 80 ? 24.920 -22.706 15.797 1.00 87.19 80 GLY A C 1
ATOM 648 O O . GLY A 1 80 ? 23.977 -23.245 16.365 1.00 87.19 80 GLY A O 1
ATOM 649 N N . ARG A 1 81 ? 25.015 -21.370 15.731 1.00 86.06 81 ARG A N 1
ATOM 650 C CA . ARG A 1 81 ? 23.953 -20.449 16.161 1.00 86.06 81 ARG A CA 1
ATOM 651 C C . ARG A 1 81 ? 22.746 -20.440 15.225 1.00 86.06 81 ARG A C 1
ATOM 653 O O . ARG A 1 81 ? 21.648 -20.141 15.683 1.00 86.06 81 ARG A O 1
ATOM 660 N N . PHE A 1 82 ? 22.945 -20.711 13.935 1.00 81.69 82 PHE A N 1
ATOM 661 C CA . PHE A 1 82 ? 21.888 -20.603 12.917 1.00 81.69 82 PHE A CA 1
ATOM 662 C C . PHE A 1 82 ? 21.332 -21.964 12.506 1.00 81.69 82 PHE A C 1
ATOM 664 O O . PHE A 1 82 ? 20.184 -22.059 12.076 1.00 81.69 82 PHE A O 1
ATOM 671 N N . ILE A 1 83 ? 22.143 -23.008 12.653 1.00 82.38 83 ILE A N 1
ATOM 672 C CA . ILE A 1 83 ? 21.815 -24.369 12.258 1.00 82.38 83 ILE A CA 1
ATOM 673 C C . ILE A 1 83 ? 22.212 -25.326 13.377 1.00 82.38 83 ILE A C 1
ATOM 675 O O . ILE A 1 83 ? 23.329 -25.261 13.889 1.00 82.38 83 ILE A O 1
ATOM 679 N N . SER A 1 84 ? 21.304 -26.227 13.741 1.00 79.00 84 SER A N 1
ATOM 680 C CA . SER A 1 84 ? 21.688 -27.476 14.390 1.00 79.00 84 SER A CA 1
ATOM 681 C C . SER A 1 84 ? 21.432 -28.631 13.444 1.00 79.00 84 SER A C 1
ATOM 683 O O . SER A 1 84 ? 20.399 -28.724 12.771 1.00 79.00 84 SER A O 1
ATOM 685 N N . HIS A 1 85 ? 22.408 -29.526 13.403 1.00 66.94 85 HIS A N 1
ATOM 686 C CA . HIS A 1 85 ? 22.174 -30.869 12.919 1.00 66.94 85 HIS A CA 1
ATOM 687 C C . HIS A 1 85 ? 21.387 -31.589 14.016 1.00 66.94 85 HIS A C 1
ATOM 689 O O . HIS A 1 85 ? 21.806 -31.588 15.176 1.00 66.94 85 HIS A O 1
ATOM 695 N N . GLY A 1 86 ? 20.212 -32.119 13.667 1.00 60.97 86 GLY A N 1
ATOM 696 C CA . GLY A 1 86 ? 19.508 -33.068 14.521 1.00 60.97 86 GLY A CA 1
ATOM 697 C C . GLY A 1 86 ? 20.330 -34.343 14.711 1.00 60.97 86 GLY A C 1
ATOM 698 O O . GLY A 1 86 ? 21.478 -34.432 14.267 1.00 60.97 86 GLY A O 1
ATOM 699 N N . ASP A 1 87 ? 19.742 -35.343 15.365 1.00 60.84 87 ASP A N 1
ATOM 700 C CA . ASP A 1 87 ? 20.371 -36.660 15.448 1.00 60.84 87 ASP A CA 1
ATOM 701 C C . ASP A 1 87 ? 20.748 -37.138 14.030 1.00 60.84 87 ASP A C 1
ATOM 703 O O . ASP A 1 87 ? 19.970 -36.982 13.082 1.00 60.84 87 ASP A O 1
ATOM 707 N N . LEU A 1 88 ? 21.949 -37.703 13.873 1.00 55.66 88 LEU A N 1
ATOM 708 C CA . LEU A 1 88 ? 22.442 -38.268 12.610 1.00 55.66 88 LEU A CA 1
ATOM 709 C C . LEU A 1 88 ? 21.440 -39.275 12.022 1.00 55.66 88 LEU A C 1
ATOM 711 O O . LEU A 1 88 ? 21.355 -39.416 10.801 1.00 55.66 88 LEU A O 1
ATOM 715 N N . ALA A 1 89 ? 20.659 -39.932 12.885 1.00 59.16 89 ALA A N 1
ATOM 716 C CA . ALA A 1 89 ? 19.581 -40.835 12.501 1.00 59.16 89 ALA A CA 1
ATOM 717 C C . ALA A 1 89 ? 18.359 -40.121 11.893 1.00 59.16 89 ALA A C 1
ATOM 719 O O . ALA A 1 89 ? 17.749 -40.639 10.959 1.00 59.16 89 ALA A O 1
ATOM 720 N N . GLU A 1 90 ? 18.005 -38.931 12.385 1.00 66.00 90 GLU A N 1
ATOM 721 C CA . GLU A 1 90 ? 16.784 -38.221 11.985 1.00 66.00 90 GLU A CA 1
ATOM 722 C C . GLU A 1 90 ? 16.914 -37.493 10.646 1.00 66.00 90 GLU A C 1
ATOM 724 O O . GLU A 1 90 ? 15.905 -37.044 10.104 1.00 66.00 90 GLU A O 1
ATOM 729 N N . LYS A 1 91 ? 18.139 -37.330 10.117 1.00 71.88 91 LYS A N 1
ATOM 730 C CA . LYS A 1 91 ? 18.402 -36.535 8.903 1.00 71.88 91 LYS A CA 1
ATOM 731 C C . LYS A 1 91 ? 17.704 -35.161 8.954 1.00 71.88 91 LYS A C 1
ATOM 733 O O . LYS A 1 91 ? 17.320 -34.600 7.932 1.00 71.88 91 LYS A O 1
ATOM 738 N N . SER A 1 92 ? 17.514 -34.601 10.148 1.00 78.75 92 SER A N 1
ATOM 739 C CA . SER A 1 92 ? 16.716 -33.395 10.334 1.00 78.75 92 SER A CA 1
ATOM 740 C C . SER A 1 92 ? 17.638 -32.180 10.446 1.00 78.75 92 SER A C 1
ATOM 742 O O . SER A 1 92 ? 18.508 -32.091 11.313 1.00 78.75 92 SER A O 1
ATOM 744 N N . ILE A 1 93 ? 17.478 -31.226 9.526 1.00 81.00 93 ILE A N 1
ATOM 745 C CA . ILE A 1 93 ? 18.106 -29.905 9.632 1.00 81.00 93 ILE A CA 1
ATOM 746 C C . ILE A 1 93 ? 17.126 -28.992 10.367 1.00 81.00 93 ILE A C 1
ATOM 748 O O . ILE A 1 93 ? 16.000 -28.781 9.893 1.00 81.00 93 ILE A O 1
ATOM 752 N N . LYS A 1 94 ? 17.557 -28.441 11.507 1.00 85.62 94 LYS A N 1
ATOM 753 C CA . LYS A 1 94 ? 16.810 -27.425 12.256 1.00 85.62 94 LYS A CA 1
ATOM 754 C C . LYS A 1 94 ? 17.476 -26.067 12.063 1.00 85.62 94 LYS A C 1
ATOM 756 O O . LYS A 1 94 ? 18.660 -25.894 12.352 1.00 85.62 94 LYS A O 1
ATOM 761 N N . LEU A 1 95 ? 16.701 -25.106 11.566 1.00 87.62 95 LEU A N 1
ATOM 762 C CA . LEU A 1 95 ? 17.139 -23.727 11.375 1.00 87.62 95 LEU A CA 1
ATOM 763 C C . LEU A 1 95 ? 16.619 -22.863 12.522 1.00 87.62 95 LEU A C 1
ATOM 765 O O . LEU A 1 95 ? 15.424 -22.834 12.811 1.00 87.62 95 LEU A O 1
ATOM 769 N N . TYR A 1 96 ? 17.518 -22.132 13.175 1.00 88.81 96 TYR A N 1
ATOM 770 C CA . TYR A 1 96 ? 17.163 -21.200 14.241 1.00 88.81 96 TYR A CA 1
ATOM 771 C C . TYR A 1 96 ? 16.911 -19.810 13.660 1.00 88.81 96 TYR A C 1
ATOM 773 O O . TYR A 1 96 ? 17.761 -18.920 13.712 1.00 88.81 96 TYR A O 1
ATOM 781 N N . THR A 1 97 ? 15.705 -19.609 13.129 1.00 85.56 97 THR A N 1
ATOM 782 C CA . THR A 1 97 ? 15.279 -18.357 12.476 1.00 85.56 97 THR A CA 1
ATOM 783 C C . THR A 1 97 ? 15.445 -17.122 13.368 1.00 85.56 97 THR A C 1
ATOM 785 O O . THR A 1 97 ? 15.838 -16.061 12.891 1.00 85.56 97 THR A O 1
ATOM 788 N N . ARG A 1 98 ? 15.255 -17.270 14.688 1.00 85.62 98 ARG A N 1
ATOM 789 C CA . ARG A 1 98 ? 15.440 -16.199 15.691 1.00 85.62 98 ARG A CA 1
ATOM 790 C C . ARG A 1 98 ? 16.858 -15.643 15.760 1.00 85.62 98 ARG A C 1
ATOM 792 O O . ARG A 1 98 ? 17.051 -14.530 16.240 1.00 85.62 98 ARG A O 1
ATOM 799 N N . HIS A 1 99 ? 17.844 -16.423 15.335 1.00 87.38 99 HIS A N 1
ATOM 800 C CA . HIS A 1 99 ? 19.237 -16.007 15.341 1.00 87.38 99 HIS A CA 1
ATOM 801 C C . HIS A 1 99 ? 19.722 -15.582 13.966 1.00 87.38 99 HIS A C 1
ATOM 803 O O . HIS A 1 99 ? 20.866 -15.165 13.878 1.00 87.38 99 HIS A O 1
ATOM 809 N N . TRP A 1 100 ? 18.899 -15.653 12.916 1.00 90.12 100 TRP A N 1
ATOM 810 C CA . TRP A 1 100 ? 19.332 -15.348 11.556 1.00 90.12 100 TRP A CA 1
ATOM 811 C C . TRP A 1 100 ? 19.974 -13.953 11.447 1.00 90.12 100 TRP A C 1
ATOM 813 O O . TRP A 1 100 ? 19.479 -13.009 12.070 1.00 90.12 100 TRP A O 1
ATOM 823 N N . PRO A 1 101 ? 21.062 -13.776 10.668 1.00 90.19 101 PRO A N 1
ATOM 824 C CA . PRO A 1 101 ? 21.708 -12.477 10.542 1.00 90.19 101 PRO A CA 1
ATOM 825 C C . PRO A 1 101 ? 20.738 -11.408 10.034 1.00 90.19 101 PRO A C 1
ATOM 827 O O . PRO A 1 101 ? 20.168 -11.537 8.953 1.00 90.19 101 PRO A O 1
ATOM 830 N N . MET A 1 102 ? 20.599 -10.325 10.794 1.00 84.75 102 MET A N 1
ATOM 831 C CA . MET A 1 102 ? 19.759 -9.186 10.428 1.00 84.75 102 MET A CA 1
ATOM 832 C C . MET A 1 102 ? 20.610 -8.053 9.853 1.00 84.75 102 MET A C 1
ATOM 834 O O . MET A 1 102 ? 21.757 -7.822 10.250 1.00 84.75 102 MET A O 1
ATOM 838 N N . ASP A 1 103 ? 20.061 -7.328 8.890 1.00 78.75 103 ASP A N 1
ATOM 839 C CA . ASP A 1 103 ? 20.599 -6.051 8.462 1.00 78.75 103 ASP A CA 1
ATOM 840 C C . ASP A 1 103 ? 20.215 -4.975 9.482 1.00 78.75 103 ASP A C 1
ATOM 842 O O . ASP A 1 103 ? 19.048 -4.627 9.628 1.00 78.75 103 ASP A O 1
ATOM 846 N N . MET A 1 104 ? 21.220 -4.422 10.164 1.00 72.31 104 MET A N 1
ATOM 847 C CA . MET A 1 104 ? 21.047 -3.377 11.177 1.00 72.31 104 MET A CA 1
ATOM 848 C C . MET A 1 104 ? 20.351 -2.118 10.642 1.00 72.31 104 MET A C 1
ATOM 850 O O . MET A 1 104 ? 19.791 -1.361 11.429 1.00 72.31 104 MET A O 1
ATOM 854 N N . GLN A 1 105 ? 20.410 -1.854 9.330 1.00 57.66 105 GLN A N 1
ATOM 855 C CA . GLN A 1 105 ? 19.809 -0.650 8.749 1.00 57.66 105 GLN A CA 1
ATOM 856 C C . GLN A 1 105 ? 18.336 -0.835 8.392 1.00 57.66 105 GLN A C 1
ATOM 858 O O . GLN A 1 105 ? 17.559 0.102 8.542 1.00 57.66 105 GLN A O 1
ATOM 863 N N . THR A 1 106 ? 17.960 -2.015 7.903 1.00 61.19 106 THR A N 1
ATOM 864 C CA . THR A 1 106 ? 16.593 -2.303 7.438 1.00 61.19 106 THR A CA 1
ATOM 865 C C . THR A 1 106 ? 15.789 -3.144 8.425 1.00 61.19 106 THR A C 1
ATOM 867 O O . THR A 1 106 ? 14.587 -3.302 8.244 1.00 61.19 106 THR A O 1
ATOM 870 N N . ASN A 1 107 ? 16.445 -3.688 9.455 1.00 64.06 107 ASN A N 1
ATOM 871 C CA . ASN A 1 107 ? 15.917 -4.698 10.369 1.00 64.06 107 ASN A CA 1
ATOM 872 C C . ASN A 1 107 ? 15.295 -5.901 9.637 1.00 64.06 107 ASN A C 1
ATOM 874 O O . ASN A 1 107 ? 14.309 -6.480 10.091 1.00 64.06 107 ASN A O 1
ATOM 878 N N . ARG A 1 108 ? 15.864 -6.271 8.483 1.00 71.69 108 ARG A N 1
ATOM 879 C CA . ARG A 1 108 ? 15.436 -7.422 7.678 1.00 71.69 108 ARG A CA 1
ATOM 880 C C . ARG A 1 108 ? 16.436 -8.568 7.786 1.00 71.69 108 ARG A C 1
ATOM 882 O O . ARG A 1 108 ? 17.628 -8.298 7.954 1.00 71.69 108 ARG A O 1
ATOM 889 N N . PRO A 1 109 ? 15.998 -9.828 7.631 1.00 82.88 109 PRO A N 1
ATOM 890 C 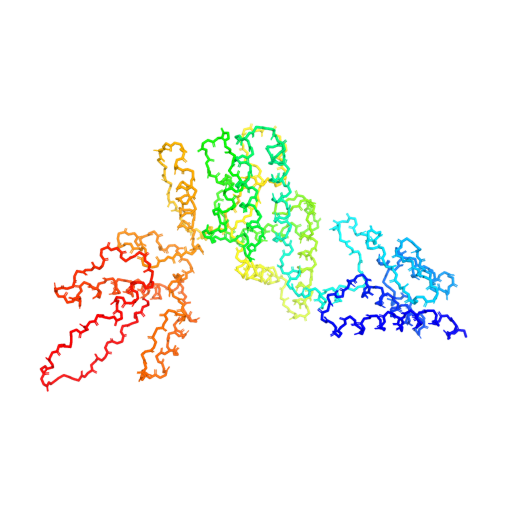CA . PRO A 1 109 ? 16.910 -10.942 7.421 1.00 82.88 109 PRO A CA 1
ATOM 891 C C . PRO A 1 109 ? 17.839 -10.647 6.244 1.00 82.88 109 PRO A C 1
ATOM 893 O O . PRO A 1 109 ? 17.387 -10.234 5.176 1.00 82.88 109 PRO A O 1
ATOM 896 N N . LYS A 1 110 ? 19.144 -10.838 6.435 1.00 86.44 110 LYS A N 1
ATOM 897 C CA . LYS A 1 110 ? 20.101 -10.798 5.330 1.00 86.44 110 LYS A CA 1
ATOM 898 C C . LYS A 1 110 ? 19.829 -11.973 4.400 1.00 86.44 110 LYS A C 1
ATOM 900 O O . LYS A 1 110 ? 19.560 -13.077 4.872 1.00 86.44 110 LYS A O 1
ATOM 905 N N . THR A 1 111 ? 19.949 -11.731 3.103 1.00 85.56 111 THR A N 1
ATOM 906 C CA . THR A 1 111 ? 19.738 -12.731 2.055 1.00 85.56 111 THR A CA 1
ATOM 907 C C . THR A 1 111 ? 20.946 -12.845 1.144 1.00 85.56 111 THR A C 1
ATOM 909 O O . THR A 1 111 ? 21.752 -11.920 1.017 1.00 85.56 111 THR A O 1
ATOM 912 N N . SER A 1 112 ? 21.094 -14.026 0.560 1.00 82.56 112 SER A N 1
ATOM 913 C CA . SER A 1 112 ? 22.090 -14.365 -0.450 1.00 82.56 112 SER A CA 1
ATOM 914 C C . SER A 1 112 ? 21.658 -13.909 -1.844 1.00 82.56 112 SER A C 1
ATOM 916 O O . SER A 1 112 ? 22.513 -13.650 -2.684 1.00 82.56 112 SER A O 1
ATOM 918 N N . SER A 1 113 ? 20.353 -13.745 -2.101 1.00 75.06 113 SER A N 1
ATOM 919 C CA . SER A 1 113 ? 19.859 -13.319 -3.412 1.00 75.06 113 SER A CA 1
ATOM 920 C C . SER A 1 113 ? 18.611 -12.441 -3.321 1.00 75.06 113 SER A C 1
ATOM 922 O O . SER A 1 113 ? 17.533 -12.896 -2.949 1.00 75.06 113 SER A O 1
ATOM 924 N N . CYS A 1 114 ? 18.731 -11.183 -3.760 1.00 64.38 114 CYS A N 1
ATOM 925 C CA . CYS A 1 114 ? 17.578 -10.294 -3.957 1.00 64.38 114 CYS A CA 1
ATOM 926 C C . CYS A 1 114 ? 16.566 -10.908 -4.939 1.00 64.38 114 CYS A C 1
ATOM 928 O O . CYS A 1 114 ? 15.362 -10.869 -4.707 1.00 64.38 114 CYS A O 1
ATOM 930 N N . ARG A 1 115 ? 17.063 -11.557 -6.003 1.00 64.25 115 ARG A N 1
ATOM 931 C CA . ARG A 1 115 ? 16.224 -12.194 -7.022 1.00 64.25 115 ARG A CA 1
ATOM 932 C C . ARG A 1 115 ? 15.439 -13.383 -6.472 1.00 64.25 115 ARG A C 1
ATOM 934 O O . ARG A 1 115 ? 14.301 -13.592 -6.872 1.00 64.25 115 ARG A O 1
ATOM 941 N N . ALA A 1 116 ? 16.029 -14.152 -5.559 1.00 63.19 116 ALA A N 1
ATOM 942 C CA . ALA A 1 116 ? 15.322 -15.248 -4.907 1.00 63.19 116 ALA A CA 1
ATOM 943 C C . ALA A 1 116 ? 14.191 -14.725 -4.022 1.00 63.19 116 ALA A C 1
ATOM 945 O O . ALA A 1 116 ? 13.099 -15.278 -4.057 1.00 63.19 116 ALA A O 1
ATOM 946 N N . GLN A 1 117 ? 14.403 -13.620 -3.304 1.00 64.44 117 GLN A N 1
ATOM 947 C CA . GLN A 1 117 ? 13.320 -13.005 -2.544 1.00 64.44 117 GLN A CA 1
ATOM 948 C C . GLN A 1 117 ? 12.187 -12.484 -3.448 1.00 64.44 117 GLN A C 1
ATOM 950 O O . GLN A 1 117 ? 11.020 -12.689 -3.128 1.00 64.44 117 GLN A O 1
ATOM 955 N N . GLU A 1 118 ? 12.504 -11.858 -4.585 1.00 59.22 118 GLU A N 1
ATOM 956 C CA . GLU A 1 118 ? 11.498 -11.431 -5.575 1.00 59.22 118 GLU A CA 1
ATOM 957 C C . GLU A 1 118 ? 10.680 -12.607 -6.123 1.00 59.22 118 GLU A C 1
ATOM 959 O O . GLU A 1 118 ? 9.464 -12.501 -6.266 1.00 59.22 118 GLU A O 1
ATOM 964 N N . LEU A 1 119 ? 11.340 -13.731 -6.423 1.00 55.59 119 LEU A N 1
ATOM 965 C CA . LEU A 1 119 ? 10.683 -14.932 -6.941 1.00 55.59 119 LEU A CA 1
ATOM 966 C C . LEU A 1 119 ? 9.849 -15.647 -5.870 1.00 55.59 119 LEU A C 1
ATOM 968 O O . LEU A 1 119 ? 8.766 -16.131 -6.179 1.00 55.59 119 LEU A O 1
ATOM 972 N N . MET A 1 120 ? 10.333 -15.696 -4.626 1.00 57.84 120 MET A N 1
ATOM 973 C CA . MET A 1 120 ? 9.700 -16.452 -3.540 1.00 57.84 120 MET A CA 1
ATOM 974 C C . MET A 1 120 ? 8.567 -15.701 -2.849 1.00 57.84 120 MET A C 1
ATOM 976 O O . MET A 1 120 ? 7.534 -16.290 -2.550 1.00 57.84 120 MET A O 1
ATOM 980 N N . TYR A 1 121 ? 8.747 -14.411 -2.574 1.00 55.56 121 TYR A N 1
ATOM 981 C CA . TYR A 1 121 ? 7.719 -13.603 -1.916 1.00 55.56 121 TYR A CA 1
ATOM 982 C C . TYR A 1 121 ? 6.819 -12.868 -2.916 1.00 55.56 121 TYR A C 1
ATOM 984 O O . TYR A 1 121 ? 5.840 -12.232 -2.523 1.00 55.56 121 TYR A O 1
ATOM 992 N N . GLY A 1 122 ? 7.144 -12.965 -4.207 1.00 59.41 122 GLY A N 1
ATOM 993 C CA . GLY A 1 122 ? 6.458 -12.276 -5.284 1.00 59.41 122 GLY A CA 1
ATOM 994 C C . GLY A 1 122 ? 6.711 -10.768 -5.285 1.00 59.41 122 GLY A C 1
ATOM 995 O O . GLY A 1 122 ? 7.172 -10.162 -4.313 1.00 59.41 122 GLY A O 1
ATOM 996 N N . ASN A 1 123 ? 6.337 -10.126 -6.392 1.00 53.44 123 ASN A N 1
ATOM 997 C CA . ASN A 1 123 ? 6.365 -8.666 -6.489 1.00 53.44 123 ASN A CA 1
ATOM 998 C C . ASN A 1 123 ? 5.448 -8.012 -5.441 1.00 53.44 123 ASN A C 1
ATOM 1000 O O . ASN A 1 123 ? 5.767 -6.933 -4.950 1.00 53.44 123 ASN A O 1
ATOM 1004 N N . SER A 1 124 ? 4.369 -8.687 -5.025 1.00 56.00 124 SER A N 1
ATOM 1005 C CA . SER A 1 124 ? 3.420 -8.205 -4.012 1.00 56.00 124 SER A CA 1
ATOM 1006 C C . SER A 1 124 ? 4.081 -7.882 -2.666 1.00 56.00 124 SER A C 1
ATOM 1008 O O . SER A 1 124 ? 3.705 -6.903 -2.022 1.00 56.00 124 SER A O 1
ATOM 1010 N N . HIS A 1 125 ? 5.114 -8.634 -2.269 1.00 59.59 125 HIS A N 1
ATOM 1011 C CA . HIS A 1 125 ? 5.888 -8.368 -1.052 1.00 59.59 125 HIS A CA 1
ATOM 1012 C C . HIS A 1 125 ? 6.633 -7.026 -1.100 1.00 59.59 125 HIS A C 1
ATOM 1014 O O . HIS A 1 125 ? 6.800 -6.357 -0.079 1.00 59.59 125 HIS A O 1
ATOM 1020 N N . TYR A 1 126 ? 7.055 -6.609 -2.294 1.00 58.56 126 TYR A N 1
ATOM 1021 C CA . TYR A 1 126 ? 7.790 -5.366 -2.517 1.00 58.56 126 TYR A CA 1
ATOM 1022 C C . TYR A 1 126 ? 6.889 -4.198 -2.927 1.00 58.56 126 TYR A C 1
ATOM 1024 O O . TYR A 1 126 ? 7.210 -3.051 -2.613 1.00 58.56 126 TYR A O 1
ATOM 1032 N N . GLU A 1 127 ? 5.748 -4.479 -3.564 1.00 62.59 127 GLU A N 1
ATOM 1033 C CA . GLU A 1 127 ? 4.771 -3.481 -4.018 1.00 62.59 127 GLU A CA 1
ATOM 1034 C C . GLU A 1 127 ? 4.185 -2.668 -2.850 1.00 62.59 127 GLU A C 1
ATOM 1036 O O . GLU A 1 127 ? 3.867 -1.494 -3.028 1.00 62.59 127 GLU A O 1
ATOM 1041 N N . CYS A 1 128 ? 4.123 -3.233 -1.638 1.00 75.75 128 CYS A N 1
ATOM 1042 C CA . CYS A 1 128 ? 3.442 -2.610 -0.498 1.00 75.75 128 CYS A CA 1
ATOM 1043 C C . CYS A 1 128 ? 4.349 -2.263 0.694 1.00 75.75 128 CYS A C 1
ATOM 1045 O O . CYS A 1 128 ? 3.833 -1.981 1.772 1.00 75.75 128 CYS A O 1
ATOM 1047 N N . VAL A 1 129 ? 5.681 -2.226 0.543 1.00 86.56 129 VAL A N 1
ATOM 1048 C CA . VAL A 1 129 ? 6.600 -1.971 1.680 1.00 86.56 129 VAL A CA 1
ATOM 1049 C C . VAL A 1 129 ? 6.292 -0.653 2.397 1.00 86.56 129 VAL A C 1
ATOM 1051 O O . VAL A 1 129 ? 6.310 -0.601 3.623 1.00 86.56 129 VAL A O 1
ATOM 1054 N N . TYR A 1 130 ? 5.986 0.412 1.652 1.00 91.50 130 TYR A N 1
ATOM 1055 C CA . TYR A 1 130 ? 5.611 1.694 2.255 1.00 91.50 130 TYR A CA 1
ATOM 1056 C C . TYR A 1 130 ? 4.303 1.603 3.046 1.00 91.50 130 TYR A C 1
ATOM 1058 O O . TYR A 1 130 ? 4.213 2.125 4.154 1.00 91.50 130 TYR A O 1
ATOM 1066 N N . ILE A 1 131 ? 3.307 0.903 2.498 1.00 92.31 131 ILE A N 1
ATOM 1067 C CA . ILE A 1 131 ? 2.026 0.683 3.172 1.00 92.31 131 ILE A CA 1
ATOM 1068 C C . ILE A 1 131 ? 2.247 -0.125 4.451 1.00 92.31 131 ILE A C 1
ATOM 1070 O O . ILE A 1 131 ? 1.748 0.275 5.495 1.00 92.31 131 ILE A O 1
ATOM 1074 N N . ALA A 1 132 ? 3.051 -1.189 4.393 1.00 90.75 132 ALA A N 1
ATOM 1075 C CA . ALA A 1 132 ? 3.393 -2.017 5.544 1.00 90.75 132 ALA A CA 1
ATOM 1076 C C . ALA A 1 132 ? 4.125 -1.226 6.641 1.00 90.75 132 ALA A C 1
ATOM 1078 O O . ALA A 1 132 ? 3.814 -1.376 7.822 1.00 90.75 132 ALA A O 1
ATOM 1079 N N . ASP A 1 133 ? 5.066 -0.352 6.269 1.00 92.38 133 ASP A N 1
ATOM 1080 C CA . ASP A 1 133 ? 5.742 0.534 7.222 1.00 92.38 133 ASP A CA 1
ATOM 1081 C C . ASP A 1 133 ? 4.739 1.467 7.920 1.00 92.38 133 ASP A C 1
ATOM 1083 O O . ASP A 1 133 ? 4.820 1.667 9.133 1.00 92.38 133 ASP A O 1
ATOM 1087 N N . VAL A 1 134 ? 3.788 2.033 7.165 1.00 93.94 134 VAL A N 1
ATOM 1088 C CA . VAL A 1 134 ? 2.748 2.923 7.698 1.00 93.94 134 VAL A CA 1
ATOM 1089 C C . VAL A 1 134 ? 1.773 2.165 8.599 1.00 93.94 134 VAL A C 1
ATOM 1091 O O . VAL A 1 134 ? 1.513 2.625 9.709 1.00 93.94 134 VAL A O 1
ATOM 1094 N N . THR A 1 135 ? 1.252 1.013 8.173 1.00 94.31 135 THR A N 1
ATOM 1095 C CA . THR A 1 135 ? 0.300 0.230 8.975 1.00 94.31 135 THR A CA 1
ATOM 1096 C C . THR A 1 135 ? 0.947 -0.282 10.254 1.00 94.31 135 THR A C 1
ATOM 1098 O O . THR A 1 135 ? 0.373 -0.092 11.320 1.00 94.31 135 THR A O 1
ATOM 1101 N N . THR A 1 136 ? 2.174 -0.810 10.186 1.00 93.38 136 THR A N 1
ATOM 1102 C CA . THR A 1 136 ? 2.936 -1.262 11.366 1.00 93.38 136 THR A CA 1
ATOM 1103 C C . THR A 1 136 ? 3.209 -0.108 12.330 1.00 93.38 136 THR A C 1
ATOM 1105 O O . THR A 1 136 ? 3.122 -0.265 13.549 1.00 93.38 136 THR A O 1
ATOM 1108 N N . PHE A 1 137 ? 3.545 1.073 11.801 1.00 94.56 137 PHE A N 1
ATOM 1109 C CA . PHE A 1 137 ? 3.739 2.271 12.613 1.00 94.56 137 PHE A CA 1
ATOM 1110 C C . PHE A 1 137 ? 2.455 2.663 13.346 1.00 94.56 137 PHE A C 1
ATOM 1112 O O . PHE A 1 137 ? 2.467 2.775 14.570 1.00 94.56 137 PHE A O 1
ATOM 1119 N N . VAL A 1 138 ? 1.351 2.830 12.615 1.00 94.50 138 VAL A N 1
ATOM 1120 C CA . VAL A 1 138 ? 0.055 3.232 13.178 1.00 94.50 138 VAL A CA 1
ATOM 1121 C C . VAL A 1 138 ? -0.448 2.192 14.179 1.00 94.50 138 VAL A C 1
ATOM 1123 O O . VAL A 1 138 ? -0.861 2.559 15.278 1.00 94.50 138 VAL A O 1
ATOM 1126 N N . GLU A 1 139 ? -0.341 0.902 13.852 1.00 95.50 139 GLU A N 1
ATOM 1127 C CA . GLU A 1 139 ? -0.710 -0.194 14.747 1.00 95.50 139 GLU A CA 1
ATOM 1128 C C . GLU A 1 139 ? 0.044 -0.109 16.067 1.00 95.50 139 GLU A C 1
ATOM 1130 O O . GLU A 1 139 ? -0.565 -0.179 17.135 1.00 95.50 139 GLU A O 1
ATOM 1135 N N . ARG A 1 140 ? 1.367 0.048 16.000 1.00 95.06 140 ARG A N 1
ATOM 1136 C CA . ARG A 1 140 ? 2.219 0.095 17.182 1.00 95.06 140 ARG A CA 1
ATOM 1137 C C . ARG A 1 140 ? 1.896 1.295 18.060 1.00 95.06 140 ARG A C 1
ATOM 1139 O O . ARG A 1 140 ? 1.781 1.128 19.273 1.00 95.06 140 ARG A O 1
ATOM 1146 N N . GLU A 1 141 ? 1.785 2.488 17.478 1.00 94.69 141 GLU A N 1
ATOM 1147 C CA . GLU A 1 141 ? 1.549 3.703 18.261 1.00 94.69 141 GLU A CA 1
ATOM 1148 C C . GLU A 1 141 ? 0.148 3.695 18.896 1.00 94.69 141 GLU A C 1
ATOM 1150 O O . GLU A 1 141 ? 0.045 3.922 20.102 1.00 94.69 141 GLU A O 1
ATOM 1155 N N . ILE A 1 142 ? -0.902 3.325 18.147 1.00 93.88 142 ILE A N 1
ATOM 1156 C CA . ILE A 1 142 ? -2.271 3.227 18.686 1.00 93.88 142 ILE A CA 1
ATOM 1157 C C . ILE A 1 142 ? -2.375 2.087 19.702 1.00 93.88 142 ILE A C 1
ATOM 1159 O O . ILE A 1 142 ? -2.946 2.271 20.772 1.00 93.88 142 ILE A O 1
ATOM 1163 N N . SER A 1 143 ? -1.793 0.915 19.428 1.00 95.56 143 SER A N 1
ATOM 1164 C CA . SER A 1 143 ? -1.816 -0.205 20.382 1.00 95.56 143 SER A CA 1
ATOM 1165 C C . SER A 1 143 ? -1.108 0.157 21.687 1.00 95.56 143 SER A C 1
ATOM 1167 O O . SER A 1 143 ? -1.586 -0.205 22.761 1.00 95.56 143 SER A O 1
ATOM 1169 N N . ARG A 1 144 ? 0.003 0.907 21.623 1.00 95.12 144 ARG A N 1
ATOM 1170 C CA . ARG A 1 144 ? 0.695 1.420 22.815 1.00 95.12 144 ARG A CA 1
ATOM 1171 C C . ARG A 1 144 ? -0.188 2.390 23.601 1.00 95.12 144 ARG A C 1
ATOM 1173 O O . ARG A 1 144 ? -0.177 2.338 24.827 1.00 95.12 144 ARG A O 1
ATOM 1180 N N . GLU A 1 145 ? -0.928 3.246 22.904 1.00 93.06 145 GLU A N 1
ATOM 1181 C CA . GLU A 1 145 ? -1.846 4.226 23.492 1.00 93.06 145 GLU A CA 1
ATOM 1182 C C . GLU A 1 145 ? -3.035 3.559 24.203 1.00 93.06 145 GLU A C 1
ATOM 1184 O O . GLU A 1 145 ? -3.339 3.907 25.340 1.00 93.06 145 GLU A O 1
ATOM 1189 N N . ILE A 1 146 ? -3.673 2.559 23.584 1.00 94.44 146 ILE A N 1
ATOM 1190 C CA . ILE A 1 146 ? -4.883 1.914 24.129 1.00 94.44 146 ILE A CA 1
ATOM 1191 C C . ILE A 1 146 ? -4.591 0.769 25.112 1.00 94.44 146 ILE A C 1
ATOM 1193 O O . ILE A 1 146 ? -5.481 0.360 25.859 1.00 94.44 146 ILE A O 1
ATOM 1197 N N . ALA A 1 147 ? -3.367 0.229 25.137 1.00 95.62 147 ALA A N 1
ATOM 1198 C CA . ALA A 1 147 ? -3.005 -0.909 25.986 1.00 95.62 147 ALA A CA 1
ATOM 1199 C C . ALA A 1 147 ? -3.258 -0.700 27.495 1.00 95.62 147 ALA A C 1
ATOM 1201 O O . ALA A 1 147 ? -3.678 -1.660 28.145 1.00 95.62 147 ALA A O 1
ATOM 1202 N N . PRO A 1 148 ? -3.023 0.485 28.095 1.00 95.19 148 PRO A N 1
ATOM 1203 C CA . PRO A 1 148 ? -3.390 0.741 29.487 1.00 95.19 148 PRO A CA 1
ATOM 1204 C C . PRO A 1 148 ? -4.902 0.638 29.719 1.00 95.19 148 PRO A C 1
ATOM 1206 O O . PRO A 1 148 ? -5.316 -0.067 30.631 1.00 95.19 148 PRO A O 1
ATOM 1209 N N . ALA A 1 149 ? -5.719 1.246 28.851 1.00 92.12 149 ALA A N 1
ATOM 1210 C CA . ALA A 1 149 ? -7.180 1.233 28.966 1.00 92.12 149 ALA A CA 1
ATOM 1211 C C . ALA A 1 149 ? -7.781 -0.170 28.761 1.00 92.12 149 ALA A C 1
ATOM 1213 O O . ALA A 1 149 ? -8.757 -0.527 29.412 1.00 92.12 149 ALA A O 1
ATOM 1214 N N . LEU A 1 150 ? -7.168 -1.001 27.909 1.00 93.56 150 LEU A N 1
ATOM 1215 C CA . LEU A 1 150 ? -7.554 -2.411 27.747 1.00 93.56 150 LEU A CA 1
ATOM 1216 C C . LEU A 1 150 ? -7.229 -3.275 28.974 1.00 93.56 150 LEU A C 1
ATOM 1218 O O . LEU A 1 150 ? -7.869 -4.302 29.173 1.00 93.56 150 LEU A O 1
ATOM 1222 N N . ARG A 1 151 ? -6.220 -2.892 29.766 1.00 95.75 151 ARG A N 1
ATOM 1223 C CA . ARG A 1 151 ? -5.789 -3.614 30.977 1.00 95.75 151 ARG A CA 1
ATOM 1224 C C . ARG A 1 151 ? -6.379 -3.049 32.268 1.00 95.75 151 ARG A C 1
ATOM 1226 O O . ARG A 1 151 ? -6.152 -3.630 33.320 1.00 95.75 151 ARG A O 1
ATOM 1233 N N . SER A 1 152 ? -7.068 -1.916 32.194 1.00 94.44 152 SER A N 1
ATOM 1234 C CA . SER A 1 152 ? -7.700 -1.267 33.340 1.00 94.44 152 SER A CA 1
ATOM 1235 C C . SER A 1 152 ? -8.868 -2.098 33.859 1.00 94.44 152 SER A C 1
ATOM 1237 O O . SER A 1 152 ? -9.606 -2.670 33.062 1.00 94.44 152 SER A O 1
ATOM 1239 N N . ASP A 1 153 ? -9.085 -2.115 35.173 1.00 93.25 153 ASP A N 1
ATOM 1240 C CA . ASP A 1 153 ? -10.264 -2.745 35.790 1.00 93.25 153 ASP A CA 1
ATOM 1241 C C . ASP A 1 153 ? -11.553 -1.927 35.557 1.00 93.25 153 ASP A C 1
ATOM 1243 O O . ASP A 1 153 ? -12.665 -2.386 35.827 1.00 93.25 153 ASP A O 1
ATOM 1247 N N . GLY A 1 154 ? -11.428 -0.700 35.037 1.00 93.88 154 GLY A N 1
ATOM 1248 C CA . GLY A 1 154 ? -12.555 0.167 34.715 1.00 93.88 154 GLY A CA 1
ATOM 1249 C C . GLY A 1 154 ? -13.320 -0.306 33.477 1.00 93.88 154 GLY A C 1
ATOM 1250 O O . GLY A 1 154 ? -12.844 -0.162 32.350 1.00 93.88 154 GLY A O 1
ATOM 1251 N N . LEU A 1 155 ? -14.564 -0.766 33.666 1.00 90.81 155 LEU A N 1
ATOM 1252 C CA . LEU A 1 155 ? -15.448 -1.197 32.571 1.00 90.81 155 LEU A CA 1
ATOM 1253 C C . LEU A 1 155 ? -15.599 -0.122 31.479 1.00 90.81 155 LEU A C 1
ATOM 1255 O O . LEU A 1 155 ? -15.595 -0.438 30.293 1.00 90.81 155 LEU A O 1
ATOM 1259 N N . ILE A 1 156 ? -15.682 1.155 31.865 1.00 87.25 156 ILE A N 1
ATOM 1260 C CA . ILE A 1 156 ? -15.830 2.281 30.930 1.00 87.25 156 ILE A CA 1
ATOM 1261 C C . ILE A 1 156 ? -14.590 2.428 30.032 1.00 87.25 156 ILE A C 1
ATOM 1263 O O . ILE A 1 156 ? -14.725 2.653 28.830 1.00 87.25 156 ILE A O 1
ATOM 1267 N N . GLU A 1 157 ? -13.385 2.275 30.582 1.00 87.12 157 GLU A N 1
ATOM 1268 C CA . GLU A 1 157 ? -12.133 2.394 29.823 1.00 87.12 157 GLU A CA 1
ATOM 1269 C C . GLU A 1 157 ? -11.968 1.229 28.841 1.00 87.12 157 GLU A C 1
ATOM 1271 O O . GLU A 1 157 ? -11.661 1.448 27.666 1.00 87.12 157 GLU A O 1
ATOM 1276 N N . GLN A 1 158 ? -12.286 0.006 29.275 1.00 90.88 158 GLN A N 1
ATOM 1277 C CA . GLN A 1 158 ? -12.286 -1.170 28.402 1.00 90.88 158 GLN A CA 1
ATOM 1278 C C . GLN A 1 158 ? -13.336 -1.068 27.287 1.00 90.88 158 GLN A C 1
ATOM 1280 O O . GLN A 1 158 ? -13.040 -1.368 26.123 1.00 90.88 158 GLN A O 1
ATOM 1285 N N . MET A 1 159 ? -14.556 -0.619 27.616 1.00 87.50 159 MET A N 1
ATOM 1286 C CA . MET A 1 159 ? -15.634 -0.404 26.643 1.00 87.50 159 MET A CA 1
ATOM 1287 C C . MET A 1 159 ? -15.263 0.644 25.588 1.00 87.50 159 MET A C 1
ATOM 1289 O O . MET A 1 159 ? -15.731 0.543 24.457 1.00 87.50 159 MET A O 1
ATOM 1293 N N . ARG A 1 160 ? -14.396 1.607 25.922 1.00 84.94 160 ARG A N 1
ATOM 1294 C CA . ARG A 1 160 ? -13.867 2.615 24.988 1.00 84.94 160 ARG A CA 1
ATOM 1295 C C . ARG A 1 160 ? -12.702 2.095 24.147 1.00 84.94 160 ARG A C 1
ATOM 1297 O O . ARG A 1 160 ? -12.646 2.338 22.945 1.00 84.94 160 ARG A O 1
ATOM 1304 N N . ALA A 1 161 ? -11.779 1.350 24.748 1.00 91.31 161 ALA A N 1
ATOM 1305 C CA . ALA A 1 161 ? -10.592 0.861 24.051 1.00 91.31 161 ALA A CA 1
ATOM 1306 C C . ALA A 1 161 ? -10.886 -0.317 23.102 1.00 91.31 161 ALA A C 1
ATOM 1308 O O . ALA A 1 161 ? -10.245 -0.455 22.057 1.00 91.31 161 ALA A O 1
ATOM 1309 N N . THR A 1 162 ? -11.889 -1.144 23.414 1.00 93.25 162 THR A N 1
ATOM 1310 C CA . THR A 1 162 ? -12.233 -2.334 22.615 1.00 93.25 162 THR A CA 1
ATOM 1311 C C . THR A 1 162 ? -12.699 -1.995 21.187 1.00 93.25 162 THR A C 1
ATOM 1313 O O . THR A 1 162 ? -12.178 -2.593 20.241 1.00 93.25 162 THR A O 1
ATOM 1316 N N . PRO A 1 163 ? -13.626 -1.040 20.960 1.00 92.50 163 PRO A N 1
ATOM 1317 C CA . PRO A 1 163 ? -14.007 -0.616 19.613 1.00 92.50 163 PRO A CA 1
ATOM 1318 C C . PRO A 1 163 ? -12.842 -0.033 18.811 1.00 92.50 163 PRO A C 1
ATOM 1320 O O . PRO A 1 163 ? -12.749 -0.316 17.617 1.00 92.50 163 PRO A O 1
ATOM 1323 N N . ARG A 1 164 ? -11.942 0.726 19.458 1.00 93.31 164 ARG A N 1
ATOM 1324 C CA . ARG A 1 164 ? -10.736 1.284 18.824 1.00 93.31 164 ARG A CA 1
ATOM 1325 C C . ARG A 1 164 ? -9.804 0.174 18.345 1.00 93.31 164 ARG A C 1
ATOM 1327 O O . ARG A 1 164 ? -9.413 0.179 17.182 1.00 93.31 164 ARG A O 1
ATOM 1334 N N . LYS A 1 165 ? -9.520 -0.820 19.200 1.00 95.75 165 LYS A N 1
ATOM 1335 C CA . LYS A 1 165 ? -8.694 -1.981 18.828 1.00 95.75 165 LYS A CA 1
ATOM 1336 C C . LYS A 1 165 ? -9.315 -2.767 17.673 1.00 95.75 165 LYS A C 1
ATOM 1338 O O . LYS A 1 165 ? -8.641 -3.016 16.685 1.00 95.75 165 LYS A O 1
ATOM 1343 N N . ARG A 1 166 ? -10.618 -3.067 17.735 1.00 95.88 166 ARG A N 1
ATOM 1344 C CA . ARG A 1 166 ? -11.321 -3.770 16.643 1.00 95.88 166 ARG A CA 1
ATOM 1345 C C . ARG A 1 166 ? -11.301 -2.990 15.328 1.00 95.88 166 ARG A C 1
ATOM 1347 O O . ARG A 1 166 ? -11.174 -3.596 14.271 1.00 95.88 166 ARG A O 1
ATOM 1354 N N . ALA A 1 167 ? -11.467 -1.669 15.381 1.00 94.94 167 ALA A N 1
ATOM 1355 C CA . ALA A 1 167 ? -11.404 -0.819 14.196 1.00 94.94 167 ALA A CA 1
ATOM 1356 C C . ALA A 1 167 ? -9.992 -0.794 13.600 1.00 94.94 167 ALA A C 1
ATOM 1358 O O . ALA A 1 167 ? -9.851 -0.925 12.389 1.00 94.94 167 ALA A O 1
ATOM 1359 N N . LEU A 1 168 ? -8.961 -0.716 14.448 1.00 95.94 168 LEU A N 1
ATOM 1360 C CA . LEU A 1 168 ? -7.562 -0.813 14.040 1.00 95.94 168 LEU A CA 1
ATOM 1361 C C . LEU A 1 168 ? -7.263 -2.156 13.363 1.00 95.94 168 LEU A C 1
ATOM 1363 O O . LEU A 1 168 ? -6.700 -2.173 12.274 1.00 95.94 168 LEU A O 1
ATOM 1367 N N . ASP A 1 169 ? -7.692 -3.262 13.972 1.00 95.00 169 ASP A N 1
ATOM 1368 C CA . ASP A 1 169 ? -7.474 -4.609 13.435 1.00 95.00 169 ASP A CA 1
ATOM 1369 C C . ASP A 1 169 ? -8.146 -4.771 12.063 1.00 95.00 169 ASP A C 1
ATOM 1371 O O . ASP A 1 169 ? -7.529 -5.270 11.125 1.00 95.00 169 ASP A O 1
ATOM 1375 N N . ARG A 1 170 ? -9.380 -4.269 11.898 1.00 95.81 170 ARG A N 1
ATOM 1376 C CA . ARG A 1 170 ? -10.044 -4.234 10.584 1.00 95.81 170 ARG A CA 1
ATOM 1377 C C . ARG A 1 170 ? -9.309 -3.352 9.585 1.00 95.81 170 ARG A C 1
ATOM 1379 O O . ARG A 1 170 ? -9.158 -3.748 8.433 1.00 95.81 170 ARG A O 1
ATOM 1386 N N . TRP A 1 171 ? -8.862 -2.173 10.018 1.00 95.75 171 TRP A N 1
ATOM 1387 C CA . TRP A 1 171 ? -8.195 -1.213 9.148 1.00 95.75 171 TRP A CA 1
ATOM 1388 C C . TRP A 1 171 ? -6.914 -1.786 8.532 1.00 95.75 171 TRP A C 1
ATOM 1390 O O . TRP A 1 171 ? -6.714 -1.662 7.325 1.00 95.75 171 TRP A O 1
ATOM 1400 N N . ILE A 1 172 ? -6.094 -2.475 9.332 1.00 93.69 172 ILE A N 1
ATOM 1401 C CA . ILE A 1 172 ? -4.843 -3.111 8.885 1.00 93.69 172 ILE A CA 1
ATOM 1402 C C . ILE A 1 172 ? -5.109 -4.238 7.876 1.00 93.69 172 ILE A C 1
ATOM 1404 O O . ILE A 1 172 ? -4.283 -4.485 7.001 1.00 93.69 172 ILE A O 1
ATOM 1408 N N . CYS A 1 173 ? -6.260 -4.906 7.977 1.00 91.56 173 CYS A N 1
ATOM 1409 C CA . CYS A 1 173 ? -6.643 -6.000 7.088 1.00 91.56 173 CYS A CA 1
ATOM 1410 C C . CYS A 1 173 ? -7.265 -5.550 5.755 1.00 91.56 173 CYS A C 1
ATOM 1412 O O . CYS A 1 173 ? -7.523 -6.405 4.906 1.00 91.56 173 CYS A O 1
ATOM 1414 N N . TYR A 1 174 ? -7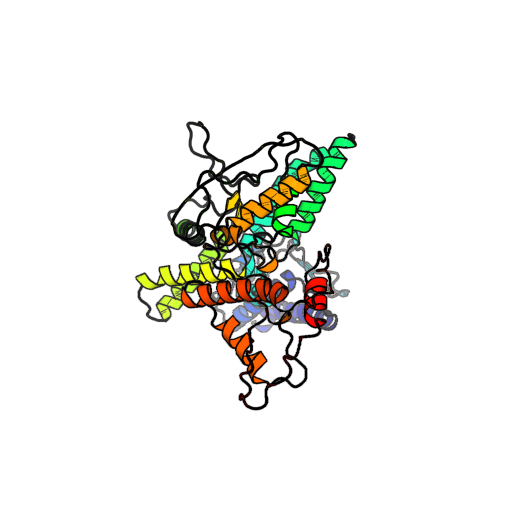.532 -4.256 5.540 1.00 90.88 174 TYR A N 1
ATOM 1415 C CA . TYR A 1 174 ? -8.010 -3.795 4.234 1.00 90.88 174 TYR A CA 1
ATOM 1416 C C . TYR A 1 174 ? -6.923 -3.945 3.163 1.00 90.88 174 TYR A C 1
ATOM 1418 O O . TYR A 1 174 ? -5.751 -3.692 3.415 1.00 90.88 174 TYR A O 1
ATOM 1426 N N . GLU A 1 175 ? -7.331 -4.272 1.933 1.00 89.00 175 GLU A N 1
ATOM 1427 C CA . GLU A 1 175 ? -6.427 -4.359 0.774 1.00 89.00 175 GLU A CA 1
ATOM 1428 C C . GLU A 1 175 ? -5.713 -3.021 0.500 1.00 89.00 175 GLU A C 1
ATOM 1430 O O . GLU A 1 175 ? -4.527 -2.989 0.175 1.00 89.00 175 GLU A O 1
ATOM 1435 N N . PHE A 1 176 ? -6.423 -1.901 0.697 1.00 92.88 176 PHE A N 1
ATOM 1436 C CA . PHE A 1 176 ? -5.905 -0.543 0.509 1.00 92.88 176 PHE A CA 1
ATOM 1437 C C . PHE A 1 176 ? -6.158 0.325 1.754 1.00 92.88 176 PHE A C 1
ATOM 1439 O O . PHE A 1 176 ? -7.062 1.171 1.749 1.00 92.88 176 PHE A O 1
ATOM 1446 N N . PRO A 1 177 ? -5.366 0.164 2.829 1.00 93.88 177 PRO A N 1
ATOM 1447 C CA . PRO A 1 177 ? -5.595 0.845 4.106 1.00 93.88 177 PRO A CA 1
ATOM 1448 C C . PRO A 1 177 ? -5.352 2.362 4.028 1.00 93.88 177 PRO A C 1
ATOM 1450 O O . PRO A 1 177 ? -5.853 3.115 4.855 1.00 93.88 177 PRO A O 1
ATOM 1453 N N . LEU A 1 178 ? -4.638 2.836 3.000 1.00 93.81 178 LEU A N 1
ATOM 1454 C CA . LEU A 1 178 ? -4.384 4.263 2.747 1.00 93.81 178 LEU A CA 1
ATOM 1455 C C . LEU A 1 178 ? -5.354 4.881 1.721 1.00 93.81 178 LEU A C 1
ATOM 1457 O O . LEU A 1 178 ? -5.118 5.988 1.224 1.00 93.81 178 LEU A O 1
ATOM 1461 N N . SER A 1 179 ? -6.447 4.184 1.393 1.00 91.75 179 SER A N 1
ATOM 1462 C CA . SER A 1 179 ? -7.441 4.636 0.414 1.00 91.75 179 SER A CA 1
ATOM 1463 C C . SER A 1 179 ? -8.559 5.496 1.001 1.00 91.75 179 SER A C 1
ATOM 1465 O O . SER A 1 179 ? -8.853 5.430 2.190 1.00 91.75 179 SER A O 1
ATOM 1467 N N . TYR A 1 180 ? -9.236 6.272 0.150 1.00 83.44 180 TYR A N 1
ATOM 1468 C CA . TYR A 1 180 ? -10.449 7.008 0.528 1.00 83.44 180 TYR A CA 1
ATOM 1469 C C . TYR A 1 180 ? -11.731 6.170 0.511 1.00 83.44 180 TYR A C 1
ATOM 1471 O O . TYR A 1 180 ? -12.821 6.729 0.404 1.00 83.44 180 TYR A O 1
ATOM 1479 N N . SER A 1 181 ? -11.632 4.842 0.636 1.00 85.75 181 SER A N 1
ATOM 1480 C CA . SER A 1 181 ? -12.837 4.038 0.841 1.00 85.75 181 SER A CA 1
ATOM 1481 C C . SER A 1 181 ? -13.507 4.463 2.151 1.00 85.75 181 SER A C 1
ATOM 1483 O O . SER A 1 181 ? -12.842 4.659 3.173 1.00 85.75 181 SER A O 1
ATOM 1485 N N . GLU A 1 182 ? -14.831 4.614 2.123 1.00 80.25 182 GLU A N 1
ATOM 1486 C CA . GLU A 1 182 ? -15.615 5.040 3.285 1.00 80.25 182 GLU A CA 1
ATOM 1487 C C . GLU A 1 182 ? -15.357 4.127 4.494 1.00 80.25 182 GLU A C 1
ATOM 1489 O O . GLU A 1 182 ? -15.104 4.617 5.593 1.00 80.25 182 GLU A O 1
ATOM 1494 N N . ALA A 1 183 ? -15.305 2.809 4.277 1.00 87.62 183 ALA A N 1
ATOM 1495 C CA . ALA A 1 183 ? -15.015 1.827 5.321 1.00 87.62 183 ALA A CA 1
ATOM 1496 C C . ALA A 1 183 ? -13.612 2.008 5.926 1.00 87.62 183 ALA A C 1
ATOM 1498 O O . ALA A 1 183 ? -13.456 2.018 7.148 1.00 87.62 183 ALA A O 1
ATOM 1499 N N . THR A 1 184 ? -12.604 2.212 5.074 1.00 90.75 184 THR A N 1
ATOM 1500 C CA . THR A 1 184 ? -11.208 2.399 5.488 1.00 90.75 184 THR A CA 1
ATOM 1501 C C . THR A 1 184 ? -11.044 3.660 6.332 1.00 90.75 184 THR A C 1
ATOM 1503 O O . THR A 1 184 ? -10.460 3.604 7.412 1.00 90.75 184 THR A O 1
ATOM 1506 N N . VAL A 1 185 ? -11.605 4.784 5.878 1.00 87.38 185 VAL A N 1
ATOM 1507 C CA . VAL A 1 185 ? -11.513 6.069 6.584 1.00 87.38 185 VAL A CA 1
ATOM 1508 C C . VAL A 1 185 ? -12.267 6.024 7.912 1.00 87.38 185 VAL A C 1
ATOM 1510 O O . VAL A 1 185 ? -11.749 6.507 8.916 1.00 87.38 185 VAL A O 1
ATOM 1513 N N . ILE A 1 186 ? -13.462 5.422 7.947 1.00 87.19 186 ILE A N 1
ATOM 1514 C CA . ILE A 1 186 ? -14.261 5.296 9.174 1.00 87.19 186 ILE A CA 1
ATOM 1515 C C . ILE A 1 186 ? -13.530 4.459 10.224 1.00 87.19 186 ILE A C 1
ATOM 1517 O O . ILE A 1 186 ? -13.499 4.847 11.392 1.00 87.19 186 ILE A O 1
ATOM 1521 N N . ASP A 1 187 ? -12.959 3.314 9.844 1.00 92.94 187 ASP A N 1
ATOM 1522 C CA . ASP A 1 187 ? -12.244 2.465 10.799 1.00 92.94 187 ASP A CA 1
ATOM 1523 C C . ASP A 1 187 ? -10.928 3.100 11.264 1.00 92.94 187 ASP A C 1
ATOM 1525 O O . ASP A 1 187 ? -10.615 3.007 12.451 1.00 92.94 187 ASP A O 1
ATOM 1529 N N . LEU A 1 188 ? -10.222 3.838 10.399 1.00 92.06 188 LEU A N 1
ATOM 1530 C CA . LEU A 1 188 ? -9.059 4.629 10.809 1.00 92.06 188 LEU A CA 1
ATOM 1531 C C . LEU A 1 188 ? -9.445 5.736 11.801 1.00 92.06 188 LEU A C 1
ATOM 1533 O O . LEU A 1 188 ? -8.863 5.829 12.880 1.00 92.06 188 LEU A O 1
ATOM 1537 N N . MET A 1 189 ? -10.462 6.539 11.474 1.00 89.06 189 MET A N 1
ATOM 1538 C CA . MET A 1 189 ? -10.995 7.585 12.358 1.00 89.06 189 MET A CA 1
ATOM 1539 C C . MET A 1 189 ? -11.416 7.009 13.707 1.00 89.06 189 MET A C 1
ATOM 1541 O O . MET A 1 189 ? -11.085 7.559 14.752 1.00 89.06 189 MET A O 1
ATOM 1545 N N . ARG A 1 190 ? -12.106 5.865 13.697 1.00 89.81 190 ARG A N 1
ATOM 1546 C CA . ARG A 1 190 ? -12.540 5.178 14.914 1.00 89.81 190 ARG A CA 1
ATOM 1547 C C . ARG A 1 190 ? -11.365 4.624 15.719 1.00 89.81 190 ARG A C 1
ATOM 1549 O O . ARG A 1 190 ? -11.429 4.651 16.940 1.00 89.81 190 ARG A O 1
ATOM 1556 N N . ALA A 1 191 ? -10.312 4.128 15.073 1.00 91.81 191 ALA A N 1
ATOM 1557 C CA . ALA A 1 191 ? -9.101 3.683 15.762 1.00 91.81 191 ALA A CA 1
ATOM 1558 C C . ALA A 1 191 ? -8.373 4.855 16.447 1.00 91.81 191 ALA A C 1
ATOM 1560 O O . ALA A 1 191 ? -7.856 4.712 17.558 1.00 91.81 191 ALA A O 1
ATOM 1561 N N . MET A 1 192 ? -8.373 6.020 15.796 1.00 88.69 192 MET A N 1
ATOM 1562 C CA . MET A 1 192 ? -7.681 7.228 16.241 1.00 88.69 192 MET A CA 1
ATOM 1563 C C . MET A 1 192 ? -8.456 8.099 17.228 1.00 88.69 192 MET A C 1
ATOM 1565 O O . MET A 1 192 ? -7.822 8.896 17.907 1.00 88.69 192 MET A O 1
ATOM 1569 N N . ALA A 1 193 ? -9.783 7.986 17.282 1.00 84.75 193 ALA A N 1
ATOM 1570 C CA . ALA A 1 193 ? -10.629 8.820 18.127 1.00 84.75 193 ALA A CA 1
ATOM 1571 C C . ALA A 1 193 ? -10.169 8.769 19.594 1.00 84.75 193 ALA A C 1
ATOM 1573 O O . ALA A 1 193 ? -10.324 7.745 20.268 1.00 84.75 193 ALA A O 1
ATOM 1574 N N . ASP A 1 194 ? -9.599 9.876 20.070 1.00 71.19 194 ASP A N 1
ATOM 1575 C CA . ASP A 1 194 ? -9.387 10.109 21.492 1.00 71.19 194 ASP A CA 1
ATOM 1576 C C . ASP A 1 194 ? -10.691 10.659 22.075 1.00 71.19 194 ASP A C 1
ATOM 1578 O O . ASP A 1 194 ? -11.313 11.553 21.511 1.00 71.19 194 ASP A O 1
ATOM 1582 N N . HIS A 1 195 ? -11.148 10.082 23.181 1.00 59.22 195 HIS A N 1
ATOM 1583 C CA . HIS A 1 195 ? -12.422 10.445 23.801 1.00 59.22 195 HIS A CA 1
ATOM 1584 C C . HIS A 1 195 ? -12.295 11.604 24.799 1.00 59.22 195 HIS A C 1
ATOM 1586 O O . HIS A 1 195 ? -13.299 11.989 25.394 1.00 59.22 195 HIS A O 1
ATOM 1592 N N . GLN A 1 196 ? -11.087 12.132 25.029 1.00 55.72 196 GLN A N 1
ATOM 1593 C CA . GLN A 1 196 ? -10.882 13.305 25.888 1.00 55.72 196 GLN A CA 1
ATOM 1594 C C . GLN A 1 196 ? -11.225 14.629 25.182 1.00 55.72 196 GLN A C 1
ATOM 1596 O O . GLN A 1 196 ? -11.532 15.607 25.860 1.00 55.72 196 GLN A O 1
ATOM 1601 N N . GLU A 1 197 ? -11.232 14.659 23.846 1.00 54.84 197 GLU A N 1
ATOM 1602 C CA . GLU A 1 197 ? -11.603 15.829 23.047 1.00 54.84 197 GLU A CA 1
ATOM 1603 C C . GLU A 1 197 ? -12.829 15.491 22.182 1.00 54.84 197 GLU A C 1
ATOM 1605 O O . GLU A 1 197 ? -12.825 14.513 21.441 1.00 54.84 197 GLU A O 1
ATOM 1610 N N . ASP A 1 198 ? -13.881 16.316 22.234 1.00 55.03 198 ASP A N 1
ATOM 1611 C CA . ASP A 1 198 ? -15.090 16.207 21.388 1.00 55.03 198 ASP A CA 1
ATOM 1612 C C . ASP A 1 198 ? -14.803 16.371 19.870 1.00 55.03 198 ASP A C 1
ATOM 1614 O O . ASP A 1 198 ? -15.724 16.445 19.050 1.00 55.03 198 ASP A O 1
ATOM 1618 N N . ASP A 1 199 ? -13.532 16.443 19.460 1.00 55.97 199 ASP A N 1
ATOM 1619 C CA . ASP A 1 199 ? -13.113 16.688 18.085 1.00 55.97 199 ASP A CA 1
ATOM 1620 C C . ASP A 1 199 ? -12.696 15.382 17.390 1.00 55.97 199 ASP A C 1
ATOM 1622 O O . ASP A 1 199 ? -11.532 15.002 17.309 1.00 55.97 199 ASP A O 1
ATOM 1626 N N . LEU A 1 200 ? -13.685 14.675 16.839 1.00 57.97 200 LEU A N 1
ATOM 1627 C CA . LEU A 1 200 ? -13.517 13.417 16.087 1.00 57.97 200 LEU A CA 1
ATOM 1628 C C . LEU A 1 200 ? -12.960 13.619 14.673 1.00 57.97 200 LEU A C 1
ATOM 1630 O O . LEU A 1 200 ? -13.299 12.895 13.730 1.00 57.97 200 LEU A O 1
ATOM 1634 N N . ARG A 1 201 ? -12.136 14.643 14.492 1.00 60.19 201 ARG A N 1
ATOM 1635 C CA . ARG A 1 201 ? -11.535 14.961 13.207 1.00 60.19 201 ARG A CA 1
ATOM 1636 C C . ARG A 1 201 ? -10.160 14.329 13.158 1.00 60.19 201 ARG A C 1
ATOM 1638 O O . ARG A 1 201 ? -9.344 14.513 14.053 1.00 60.19 201 ARG A O 1
ATOM 1645 N N . VAL A 1 202 ? -9.869 13.629 12.061 1.00 64.19 202 VAL A N 1
ATOM 1646 C CA . VAL A 1 202 ? -8.469 13.370 11.713 1.00 64.19 202 VAL A CA 1
ATOM 1647 C C . VAL A 1 202 ? -7.806 14.733 11.617 1.00 64.19 202 VAL A C 1
ATOM 1649 O O . VAL A 1 202 ? -8.217 15.557 10.795 1.00 64.19 202 VAL A O 1
ATOM 1652 N N . VAL A 1 203 ? -6.821 14.989 12.475 1.00 69.69 203 VAL A N 1
ATOM 1653 C CA . VAL A 1 203 ? -6.124 16.269 12.474 1.00 69.69 203 VAL A CA 1
ATOM 1654 C C . VAL A 1 203 ? -5.380 16.367 11.150 1.00 69.69 203 VAL A C 1
ATOM 1656 O O . VAL A 1 203 ? -4.370 15.700 10.916 1.00 69.69 203 VAL A O 1
ATOM 1659 N N . CYS A 1 204 ? -5.916 17.176 10.243 1.00 73.75 204 CYS A N 1
ATOM 1660 C CA . CYS A 1 204 ? -5.271 17.436 8.972 1.00 73.75 204 CYS A CA 1
ATOM 1661 C C . CYS A 1 204 ? -3.963 18.188 9.225 1.00 73.75 204 CYS A C 1
ATOM 1663 O O . CYS A 1 204 ? -3.890 19.107 10.048 1.00 73.75 204 CYS A O 1
ATOM 1665 N N . ALA A 1 205 ? -2.918 17.822 8.493 1.00 71.75 205 ALA A N 1
ATOM 1666 C CA . ALA A 1 205 ? -1.683 18.585 8.506 1.00 71.75 205 ALA A CA 1
ATOM 1667 C C . ALA A 1 205 ? -1.951 20.053 8.101 1.00 71.75 205 ALA A C 1
ATOM 1669 O O . ALA A 1 205 ? -2.691 20.328 7.157 1.00 71.75 205 ALA A O 1
ATOM 1670 N N . ASN A 1 206 ? -1.290 21.005 8.766 1.00 72.44 206 ASN A N 1
ATOM 1671 C CA . ASN A 1 206 ? -1.422 22.454 8.549 1.00 72.44 206 ASN A CA 1
ATOM 1672 C C . ASN A 1 206 ? -1.050 22.882 7.128 1.00 72.44 206 ASN A C 1
ATOM 1674 O O . ASN A 1 206 ? -1.414 23.967 6.686 1.00 72.44 206 ASN A O 1
ATOM 1678 N N . ILE A 1 207 ? -0.307 22.039 6.412 1.00 72.25 207 ILE A N 1
ATOM 1679 C CA . ILE A 1 207 ? 0.017 22.253 5.002 1.00 72.25 207 ILE A CA 1
ATOM 1680 C C . ILE A 1 207 ? -1.199 22.057 4.080 1.00 72.25 207 ILE A C 1
ATOM 1682 O O . ILE A 1 207 ? -1.074 22.252 2.874 1.00 72.25 207 ILE A O 1
ATOM 1686 N N . GLY A 1 208 ? -2.366 21.707 4.629 1.00 78.12 208 GLY A N 1
ATOM 1687 C CA . GLY A 1 208 ? -3.607 21.519 3.891 1.00 78.12 208 GLY A CA 1
ATOM 1688 C C . GLY A 1 208 ? -3.592 20.259 3.032 1.00 78.12 208 GLY A C 1
ATOM 1689 O O . GLY A 1 208 ? -2.756 19.371 3.206 1.00 78.12 208 GLY A O 1
ATOM 1690 N N . LYS A 1 209 ? -4.535 20.180 2.090 1.00 79.56 209 LYS A N 1
ATOM 1691 C CA . LYS A 1 209 ? -4.543 19.125 1.073 1.00 79.56 209 LYS A CA 1
ATOM 1692 C C . LYS A 1 209 ? -3.389 19.362 0.099 1.00 79.56 209 LYS A C 1
ATOM 1694 O O . LYS A 1 209 ? -3.190 20.487 -0.355 1.00 79.56 209 LYS A O 1
ATOM 1699 N N . GLN A 1 210 ? -2.655 18.308 -0.225 1.00 86.31 210 GLN A N 1
ATOM 1700 C CA . GLN A 1 210 ? -1.560 18.323 -1.193 1.00 86.31 210 GLN A CA 1
ATOM 1701 C C . GLN A 1 210 ? -1.876 17.371 -2.342 1.00 86.31 210 GLN A C 1
ATOM 1703 O O . GLN A 1 210 ? -2.777 16.544 -2.229 1.00 86.31 210 GLN A O 1
ATOM 1708 N N . SER A 1 211 ? -1.176 17.515 -3.461 1.00 86.12 211 SER A N 1
ATOM 1709 C CA . SER A 1 211 ? -1.306 16.598 -4.589 1.00 86.12 211 SER A CA 1
ATOM 1710 C C . SER A 1 211 ? -0.464 15.339 -4.364 1.00 86.12 211 SER A C 1
ATOM 1712 O O . SER A 1 211 ? 0.481 15.308 -3.568 1.00 86.12 211 SER A O 1
ATOM 1714 N N . LEU A 1 212 ? -0.764 14.284 -5.116 1.00 87.94 212 LEU A N 1
ATOM 1715 C CA . LEU A 1 212 ? 0.064 13.081 -5.111 1.00 87.94 212 LEU A CA 1
ATOM 1716 C C . LEU A 1 212 ? 1.474 13.348 -5.674 1.00 87.94 212 LEU A C 1
ATOM 1718 O O . LEU A 1 212 ? 2.440 12.741 -5.215 1.00 87.94 212 LEU A O 1
ATOM 1722 N N . SER A 1 213 ? 1.620 14.289 -6.617 1.00 86.12 213 SER A N 1
ATOM 1723 C CA . SER A 1 213 ? 2.925 14.716 -7.145 1.00 86.12 213 SER A CA 1
ATOM 1724 C C . SER A 1 213 ? 3.800 15.330 -6.056 1.00 86.12 213 SER A C 1
ATOM 1726 O O . SER A 1 213 ? 4.957 14.937 -5.933 1.00 86.12 213 SER A O 1
ATOM 1728 N N . PHE A 1 214 ? 3.234 16.171 -5.182 1.00 90.62 214 PHE A N 1
ATOM 1729 C CA . PHE A 1 214 ? 3.948 16.705 -4.020 1.00 90.62 214 PHE A CA 1
ATOM 1730 C C . PHE A 1 214 ? 4.532 15.589 -3.141 1.00 90.62 214 PHE A C 1
ATOM 1732 O O . PHE A 1 214 ? 5.688 15.659 -2.721 1.00 90.62 214 PHE A O 1
ATOM 1739 N N . PHE A 1 215 ? 3.756 14.535 -2.868 1.00 93.44 215 PHE A N 1
ATOM 1740 C CA . PHE A 1 215 ? 4.242 13.388 -2.099 1.00 93.44 215 PHE A CA 1
ATOM 1741 C C . PHE A 1 215 ? 5.412 12.685 -2.797 1.00 93.44 215 PHE A C 1
ATOM 1743 O O . PHE A 1 215 ? 6.445 12.450 -2.165 1.00 93.44 215 PHE A O 1
ATOM 1750 N N . ILE A 1 216 ? 5.287 12.408 -4.096 1.00 92.94 216 ILE A N 1
ATOM 1751 C CA . ILE A 1 216 ? 6.343 11.765 -4.887 1.00 92.94 216 ILE A CA 1
ATOM 1752 C C . ILE A 1 216 ? 7.619 12.611 -4.924 1.00 92.94 216 ILE A C 1
ATOM 1754 O O . ILE A 1 216 ? 8.711 12.084 -4.719 1.00 92.94 216 ILE A O 1
ATOM 1758 N N . GLU A 1 217 ? 7.506 13.925 -5.093 1.00 90.88 217 GLU A N 1
ATOM 1759 C CA . GLU A 1 217 ? 8.653 14.834 -5.046 1.00 90.88 217 GLU A CA 1
ATOM 1760 C C . GLU A 1 217 ? 9.374 14.765 -3.695 1.00 90.88 217 GLU A C 1
ATOM 1762 O O . GLU A 1 217 ? 10.606 14.730 -3.643 1.00 90.88 217 GLU A O 1
ATOM 1767 N N . LYS A 1 218 ? 8.632 14.683 -2.579 1.00 91.94 218 LYS A N 1
ATOM 1768 C CA . LYS A 1 218 ? 9.232 14.489 -1.248 1.00 91.94 218 LYS A CA 1
ATOM 1769 C C . LYS A 1 218 ? 9.918 13.134 -1.116 1.00 91.94 218 LYS A C 1
ATOM 1771 O O . LYS A 1 218 ? 11.008 13.074 -0.543 1.00 91.94 218 LYS A O 1
ATOM 1776 N N . VAL A 1 219 ? 9.318 12.075 -1.655 1.00 92.69 219 VAL A N 1
ATOM 1777 C CA . VAL A 1 219 ? 9.904 10.728 -1.692 1.00 92.69 219 VAL A CA 1
ATOM 1778 C C . VAL A 1 219 ? 11.233 10.734 -2.453 1.00 92.69 219 VAL A C 1
ATOM 1780 O O . VAL A 1 219 ? 12.249 10.292 -1.913 1.00 92.69 219 VAL A O 1
ATOM 1783 N N . ILE A 1 220 ? 11.258 11.295 -3.665 1.00 91.50 220 ILE A N 1
ATOM 1784 C CA . ILE A 1 220 ? 12.459 11.379 -4.509 1.00 91.50 220 ILE A CA 1
ATOM 1785 C C . ILE A 1 220 ? 13.524 12.250 -3.840 1.00 91.50 220 ILE A C 1
ATOM 1787 O O . ILE A 1 220 ? 14.688 11.854 -3.755 1.00 91.50 220 ILE A O 1
ATOM 1791 N N . ALA A 1 221 ? 13.140 13.406 -3.292 1.00 90.69 221 ALA A N 1
ATOM 1792 C CA . ALA A 1 221 ? 14.062 14.284 -2.582 1.00 90.69 221 ALA A CA 1
ATOM 1793 C C . ALA A 1 221 ? 14.719 13.580 -1.383 1.00 90.69 221 ALA A C 1
ATOM 1795 O O . ALA A 1 221 ? 15.927 13.700 -1.193 1.00 90.69 221 ALA A O 1
ATOM 1796 N N . ALA A 1 222 ? 13.966 12.798 -0.605 1.00 90.00 222 ALA A N 1
ATOM 1797 C CA . ALA A 1 222 ? 14.500 12.020 0.515 1.00 90.00 222 ALA A CA 1
ATOM 1798 C C . ALA A 1 222 ? 15.416 10.858 0.078 1.00 90.00 222 ALA A C 1
ATOM 1800 O O . ALA A 1 222 ? 16.215 10.358 0.877 1.00 90.00 222 ALA A O 1
ATOM 1801 N N . CYS A 1 223 ? 15.345 10.443 -1.188 1.00 88.94 223 CYS A N 1
ATOM 1802 C CA . CYS A 1 223 ? 16.243 9.440 -1.747 1.00 88.94 223 CYS A CA 1
ATOM 1803 C C . CYS A 1 223 ? 17.624 10.003 -2.123 1.00 88.94 223 CYS A C 1
ATOM 1805 O O . CYS A 1 223 ? 18.570 9.222 -2.258 1.00 88.94 223 CYS A O 1
ATOM 1807 N N . LYS A 1 224 ? 17.781 11.331 -2.218 1.00 88.56 224 LYS A N 1
ATOM 1808 C CA . LYS A 1 224 ? 19.071 11.977 -2.508 1.00 88.56 224 LYS A CA 1
ATOM 1809 C C . LYS A 1 224 ? 20.064 11.764 -1.345 1.00 88.56 224 LYS A C 1
ATOM 1811 O O . LYS A 1 224 ? 19.659 11.789 -0.180 1.00 88.56 224 LYS A O 1
ATOM 1816 N N . PRO A 1 225 ? 21.363 11.538 -1.624 1.00 79.19 225 PRO A N 1
ATOM 1817 C CA . PRO A 1 225 ? 22.356 11.161 -0.609 1.00 79.19 225 PRO A CA 1
ATOM 1818 C C . PRO A 1 225 ? 22.603 12.250 0.445 1.00 79.19 225 PRO A C 1
ATOM 1820 O O . PRO A 1 225 ? 22.934 11.931 1.584 1.00 79.19 225 PRO A O 1
ATOM 1823 N N . GLU A 1 226 ? 22.397 13.516 0.081 1.00 77.38 226 GLU A N 1
ATOM 1824 C CA . GLU A 1 226 ? 22.643 14.690 0.929 1.00 77.38 226 GLU A CA 1
ATOM 1825 C C . GLU A 1 226 ? 21.535 14.946 1.962 1.00 77.38 226 GLU A C 1
ATOM 1827 O O . GLU A 1 226 ? 21.698 15.749 2.882 1.00 77.38 226 GLU A O 1
ATOM 1832 N N . VAL A 1 227 ? 20.385 14.279 1.831 1.00 73.12 227 VAL A N 1
ATOM 1833 C CA . VAL A 1 227 ? 19.228 14.547 2.685 1.00 73.12 227 VAL A CA 1
ATOM 1834 C C . VAL A 1 227 ? 19.270 13.648 3.928 1.00 73.12 227 VAL A C 1
ATOM 1836 O O . VAL A 1 227 ? 19.407 12.426 3.806 1.00 73.12 227 VAL A O 1
ATOM 1839 N N . PRO A 1 228 ? 19.118 14.210 5.147 1.0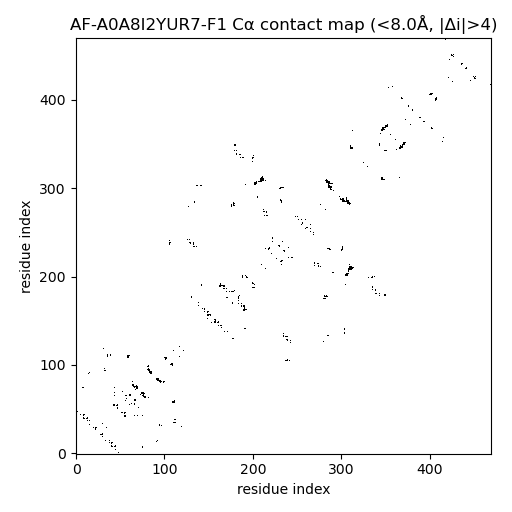0 68.06 228 PRO A N 1
ATOM 1840 C CA . PRO A 1 228 ? 19.077 13.412 6.364 1.00 68.06 228 PRO A CA 1
ATOM 1841 C C . PRO A 1 228 ? 17.983 12.340 6.287 1.00 68.06 228 PRO A C 1
ATOM 1843 O O . PRO A 1 228 ? 16.852 12.632 5.905 1.00 68.06 228 PRO A O 1
ATOM 1846 N N . ARG A 1 229 ? 18.303 11.113 6.725 1.00 65.00 229 ARG A N 1
ATOM 1847 C CA . ARG A 1 229 ? 17.460 9.900 6.608 1.00 65.00 229 ARG A CA 1
ATOM 1848 C C . ARG A 1 229 ? 16.102 9.957 7.339 1.00 65.00 229 ARG A C 1
ATOM 1850 O O . ARG A 1 229 ? 15.370 8.978 7.319 1.00 65.00 229 ARG A O 1
ATOM 1857 N N . ARG A 1 230 ? 15.777 11.055 8.027 1.00 67.88 230 ARG A N 1
ATOM 1858 C CA . ARG A 1 230 ? 14.641 11.174 8.958 1.00 67.88 230 ARG A CA 1
ATOM 1859 C C . ARG A 1 230 ? 13.739 12.341 8.574 1.00 67.88 230 ARG A C 1
ATOM 1861 O O . ARG A 1 230 ? 13.634 13.315 9.314 1.00 67.88 230 ARG A O 1
ATOM 1868 N N . LYS A 1 231 ? 13.151 12.277 7.381 1.00 82.00 231 LYS A N 1
ATOM 1869 C CA . LYS A 1 231 ? 12.163 13.263 6.937 1.00 82.00 231 LYS A CA 1
ATOM 1870 C C . LYS A 1 231 ? 10.865 12.566 6.536 1.00 82.00 231 LYS A C 1
ATOM 1872 O O . LYS A 1 231 ? 10.930 11.466 5.981 1.00 82.00 231 LYS A O 1
ATOM 1877 N N . PRO A 1 232 ? 9.706 13.212 6.756 1.00 83.25 232 PRO A N 1
ATOM 1878 C CA . PRO A 1 232 ? 8.476 12.772 6.120 1.00 83.25 232 PRO A CA 1
ATOM 1879 C C . PRO A 1 232 ? 8.688 12.689 4.596 1.00 83.25 232 PRO A C 1
ATOM 1881 O O . PRO A 1 232 ? 9.412 13.521 4.036 1.00 83.25 232 PRO A O 1
ATOM 1884 N N . PRO A 1 233 ? 8.104 11.685 3.928 1.00 90.06 233 PRO A N 1
ATOM 1885 C CA . PRO A 1 233 ? 7.016 10.835 4.420 1.00 90.06 233 PRO A CA 1
ATOM 1886 C C . PRO A 1 233 ? 7.451 9.480 5.017 1.00 90.06 233 PRO A C 1
ATOM 1888 O O . PRO A 1 233 ? 6.614 8.596 5.188 1.00 90.06 233 PRO A O 1
ATOM 1891 N N . PHE A 1 234 ? 8.742 9.283 5.304 1.00 91.31 234 PHE A N 1
ATOM 1892 C CA . PHE A 1 234 ? 9.272 7.989 5.742 1.00 91.31 234 PHE A CA 1
ATOM 1893 C C . PHE A 1 234 ? 9.254 7.797 7.259 1.00 91.31 234 PHE A C 1
ATOM 1895 O O . PHE A 1 234 ? 9.684 8.667 8.019 1.00 91.31 234 PHE A O 1
ATOM 1902 N N . ILE A 1 235 ? 8.834 6.606 7.690 1.00 90.69 235 ILE A N 1
ATOM 1903 C CA . ILE A 1 235 ? 8.891 6.176 9.088 1.00 90.69 235 ILE A CA 1
ATOM 1904 C C . ILE A 1 235 ? 10.340 5.832 9.451 1.00 90.69 235 ILE A C 1
ATOM 1906 O O . ILE A 1 235 ? 11.019 5.109 8.728 1.00 90.69 235 ILE A O 1
ATOM 1910 N N . GLN A 1 236 ? 10.825 6.317 10.598 1.00 83.81 236 GLN A N 1
ATOM 1911 C CA . GLN A 1 236 ? 12.237 6.202 10.996 1.00 83.81 236 GLN A CA 1
ATOM 1912 C C . GLN A 1 236 ? 12.757 4.755 11.108 1.00 83.81 236 GLN A C 1
ATOM 1914 O O . GLN A 1 236 ? 13.954 4.528 10.952 1.00 83.81 236 GLN A O 1
ATOM 1919 N N . GLN A 1 237 ? 11.880 3.798 11.408 1.00 80.88 237 GLN A N 1
ATOM 1920 C CA . GLN A 1 237 ? 12.210 2.372 11.538 1.00 80.88 237 GLN A CA 1
ATOM 1921 C C . GLN A 1 237 ? 11.703 1.540 10.347 1.00 80.88 237 GLN A C 1
ATOM 1923 O O . GLN A 1 237 ? 11.730 0.316 10.406 1.00 80.88 237 GLN A O 1
ATOM 1928 N N . GLY A 1 238 ? 11.209 2.203 9.299 1.00 83.50 238 GLY A N 1
ATOM 1929 C CA . GLY A 1 238 ? 10.654 1.556 8.117 1.00 83.50 238 GLY A CA 1
ATOM 1930 C C . GLY A 1 238 ? 11.717 1.144 7.098 1.00 83.50 238 GLY A C 1
ATOM 1931 O O . GLY A 1 238 ? 12.786 1.754 6.999 1.00 83.50 238 GLY A O 1
ATOM 1932 N N . GLY A 1 239 ? 11.413 0.113 6.307 1.00 83.44 239 GLY A N 1
ATOM 1933 C CA . GLY A 1 239 ? 12.271 -0.362 5.218 1.00 83.44 239 GLY A CA 1
ATOM 1934 C C . GLY A 1 239 ? 12.073 0.371 3.884 1.00 83.44 239 GLY A C 1
ATOM 1935 O O . GLY A 1 239 ? 12.901 0.228 2.980 1.00 83.44 239 GLY A O 1
ATOM 1936 N N . ALA A 1 240 ? 11.003 1.158 3.738 1.00 89.50 240 ALA A N 1
ATOM 1937 C CA . ALA A 1 240 ? 10.566 1.731 2.468 1.00 89.50 240 ALA A CA 1
ATOM 1938 C C . ALA A 1 240 ? 11.598 2.656 1.829 1.00 89.50 240 ALA A C 1
ATOM 1940 O O . ALA A 1 240 ? 11.793 2.589 0.620 1.00 89.50 240 ALA A O 1
ATOM 1941 N N . LEU A 1 241 ? 12.309 3.477 2.609 1.00 89.31 241 LEU A N 1
ATOM 1942 C CA . LEU A 1 241 ? 13.318 4.386 2.056 1.00 89.31 241 LEU A CA 1
ATOM 1943 C C . LEU A 1 241 ? 14.425 3.620 1.320 1.00 89.31 241 LEU A C 1
ATOM 1945 O O . LEU A 1 241 ? 14.844 4.018 0.236 1.00 89.31 241 LEU A O 1
ATOM 1949 N N . SER A 1 242 ? 14.894 2.515 1.899 1.00 84.38 242 SER A N 1
ATOM 1950 C CA . SER A 1 242 ? 15.949 1.693 1.302 1.00 84.38 242 SER A CA 1
ATOM 1951 C C . SER A 1 242 ? 15.467 1.002 0.028 1.00 84.38 242 SER A C 1
ATOM 1953 O O . SER A 1 242 ? 16.184 0.99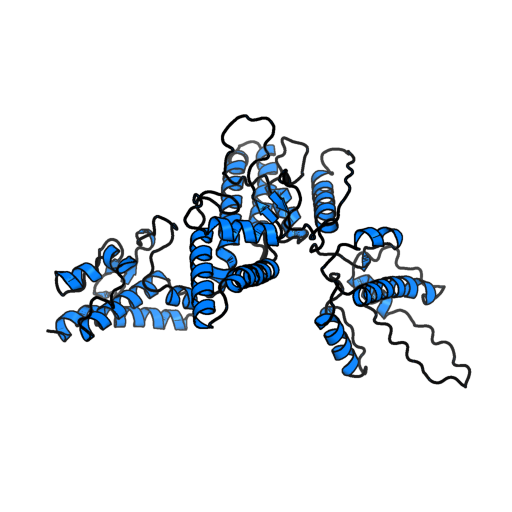7 -0.971 1.00 84.38 242 SER A O 1
ATOM 1955 N N . VAL A 1 243 ? 14.238 0.475 0.043 1.00 84.44 243 VAL A N 1
ATOM 1956 C CA . VAL A 1 243 ? 13.627 -0.161 -1.132 1.00 84.44 243 VAL A CA 1
ATOM 1957 C C . VAL A 1 243 ? 13.420 0.860 -2.248 1.00 84.44 243 VAL A C 1
ATOM 1959 O O . VAL A 1 243 ? 13.848 0.627 -3.372 1.00 84.44 243 VAL A O 1
ATOM 1962 N N . ILE A 1 244 ? 12.857 2.031 -1.946 1.00 89.50 244 ILE A N 1
ATOM 1963 C CA . ILE A 1 244 ? 12.620 3.070 -2.954 1.00 89.50 244 ILE A CA 1
ATOM 1964 C C . ILE A 1 244 ? 13.941 3.599 -3.526 1.00 89.50 244 ILE A C 1
ATOM 1966 O O . ILE A 1 244 ? 14.035 3.792 -4.734 1.00 89.50 244 ILE A O 1
ATOM 1970 N N . LYS A 1 245 ? 14.996 3.756 -2.713 1.00 88.25 245 LYS A N 1
ATOM 1971 C CA . LYS A 1 245 ? 16.339 4.099 -3.219 1.00 88.25 245 LYS A CA 1
ATOM 1972 C C . LYS A 1 245 ? 16.859 3.071 -4.222 1.00 88.25 245 LYS A C 1
ATOM 1974 O O . LYS A 1 245 ? 17.397 3.454 -5.259 1.00 88.25 245 LYS A O 1
ATOM 1979 N N . MET A 1 246 ? 16.686 1.784 -3.924 1.00 82.88 246 MET A N 1
ATOM 1980 C CA . MET A 1 246 ? 17.065 0.702 -4.830 1.00 82.88 246 MET A CA 1
ATOM 1981 C C . MET A 1 246 ? 16.262 0.770 -6.136 1.00 82.88 246 MET A C 1
ATOM 1983 O O . MET A 1 246 ? 16.855 0.739 -7.212 1.00 82.88 246 MET A O 1
ATOM 1987 N N . VAL A 1 247 ? 14.940 0.941 -6.046 1.00 86.00 247 VAL A N 1
ATOM 1988 C CA . VAL A 1 247 ? 14.043 1.048 -7.209 1.00 86.00 247 VAL A CA 1
ATOM 1989 C C . VAL A 1 247 ? 14.411 2.249 -8.081 1.00 86.00 247 VAL A C 1
ATOM 1991 O O . VAL A 1 247 ? 14.594 2.092 -9.284 1.00 86.00 247 VAL A O 1
ATOM 1994 N N . ILE A 1 248 ? 14.604 3.434 -7.493 1.00 89.31 248 ILE A N 1
ATOM 1995 C CA . ILE A 1 248 ? 15.024 4.642 -8.220 1.00 89.31 248 ILE A CA 1
ATOM 1996 C C . ILE A 1 248 ? 16.373 4.421 -8.909 1.00 89.31 248 ILE A C 1
ATOM 1998 O O . ILE A 1 248 ? 16.535 4.777 -10.078 1.00 89.31 248 ILE A O 1
ATOM 2002 N N . SER A 1 249 ? 17.336 3.799 -8.221 1.00 86.50 249 SER A N 1
ATOM 2003 C CA . SER A 1 249 ? 18.637 3.479 -8.814 1.00 86.50 249 SER A CA 1
ATOM 2004 C C . SER A 1 249 ? 18.508 2.506 -9.988 1.00 86.50 249 SER A C 1
ATOM 2006 O O . SER A 1 249 ? 19.193 2.677 -10.996 1.00 86.50 249 SER A O 1
ATOM 2008 N N . HIS A 1 250 ? 17.634 1.504 -9.880 1.00 84.06 250 HIS A N 1
ATOM 2009 C CA . HIS A 1 250 ? 17.399 0.523 -10.936 1.00 84.06 250 HIS A CA 1
ATOM 2010 C C . HIS A 1 250 ? 16.699 1.138 -12.156 1.00 84.06 250 HIS A C 1
ATOM 2012 O O . HIS A 1 250 ? 17.131 0.913 -13.288 1.00 84.06 250 HIS A O 1
ATOM 2018 N N . ILE A 1 251 ? 15.677 1.976 -11.940 1.00 84.25 251 ILE A N 1
ATOM 2019 C CA . ILE A 1 251 ? 15.016 2.736 -13.012 1.00 84.25 251 ILE A CA 1
ATOM 2020 C C . ILE A 1 251 ? 16.047 3.618 -13.719 1.00 84.25 251 ILE A C 1
ATOM 2022 O O . ILE A 1 251 ? 16.166 3.561 -14.938 1.00 84.25 251 ILE A O 1
ATOM 2026 N N . THR A 1 252 ? 16.859 4.357 -12.961 1.00 87.44 252 THR A N 1
ATOM 2027 C CA . THR A 1 252 ? 17.911 5.224 -13.516 1.00 87.44 252 THR A CA 1
ATOM 2028 C C . THR A 1 252 ? 18.892 4.437 -14.389 1.00 87.44 252 THR A C 1
ATOM 2030 O O . THR A 1 252 ? 19.210 4.858 -15.498 1.00 87.44 252 THR A O 1
ATOM 2033 N N . MET A 1 253 ? 19.355 3.274 -13.921 1.00 83.94 253 MET A N 1
ATOM 2034 C CA . MET A 1 253 ? 20.261 2.408 -14.682 1.00 83.94 253 MET A CA 1
ATOM 2035 C C . MET A 1 253 ? 19.616 1.897 -15.978 1.00 83.94 253 MET A C 1
ATOM 2037 O O . MET A 1 253 ? 20.250 1.902 -17.035 1.00 83.94 253 MET A O 1
ATOM 2041 N N . THR A 1 254 ? 18.345 1.500 -15.908 1.00 81.06 254 THR A N 1
ATOM 2042 C CA . THR A 1 254 ? 17.588 0.986 -17.057 1.00 81.06 254 THR A CA 1
ATOM 2043 C C . THR A 1 254 ? 17.386 2.073 -18.112 1.00 81.06 254 THR A C 1
ATOM 2045 O O . THR A 1 254 ? 17.643 1.849 -19.292 1.00 81.06 254 THR A O 1
ATOM 2048 N N . VAL A 1 255 ? 17.009 3.281 -17.686 1.00 81.44 255 VAL A N 1
ATOM 2049 C CA . VAL A 1 255 ? 16.781 4.434 -18.570 1.00 81.44 255 VAL A CA 1
ATOM 2050 C C . VAL A 1 255 ? 18.083 4.888 -19.244 1.00 81.44 255 VAL A C 1
ATOM 2052 O O . VAL A 1 255 ? 18.089 5.144 -20.447 1.00 81.44 255 VAL A O 1
ATOM 2055 N N . LYS A 1 256 ? 19.211 4.888 -18.517 1.00 83.88 256 LYS A N 1
ATOM 2056 C CA . LYS A 1 256 ? 20.542 5.163 -19.090 1.00 83.88 256 LYS A CA 1
ATOM 2057 C C . LYS A 1 256 ? 20.957 4.135 -20.138 1.00 83.88 256 LYS A C 1
ATOM 2059 O O . LYS A 1 256 ? 21.515 4.501 -21.166 1.00 83.88 256 LYS A O 1
ATOM 2064 N N . THR A 1 257 ? 20.650 2.861 -19.901 1.00 84.38 257 THR A N 1
ATOM 2065 C CA . THR A 1 257 ? 20.907 1.784 -20.874 1.00 84.38 257 THR A CA 1
ATOM 2066 C C . THR A 1 257 ? 20.072 1.962 -22.148 1.00 84.38 257 THR A C 1
ATOM 2068 O O . THR A 1 257 ? 20.512 1.584 -23.228 1.00 84.38 257 THR A O 1
ATOM 2071 N N . ALA A 1 258 ? 18.900 2.591 -22.042 1.00 82.00 258 ALA A N 1
ATOM 2072 C CA . ALA A 1 258 ? 18.033 2.917 -23.172 1.00 82.00 258 ALA A CA 1
ATOM 2073 C C . ALA A 1 258 ? 18.397 4.235 -23.894 1.00 82.00 258 ALA A C 1
ATOM 2075 O O . ALA A 1 258 ? 17.654 4.656 -24.778 1.00 82.00 258 ALA A O 1
ATOM 2076 N N . CYS A 1 259 ? 19.515 4.888 -23.543 1.00 86.81 259 CYS A N 1
ATOM 2077 C CA . CYS A 1 259 ? 19.985 6.145 -24.147 1.00 86.81 259 CYS A CA 1
ATOM 2078 C C . CYS A 1 259 ? 18.986 7.321 -24.067 1.00 86.81 259 CYS A C 1
ATOM 2080 O O . CYS A 1 259 ? 18.982 8.194 -24.934 1.00 86.81 259 CYS A O 1
ATOM 2082 N N . ILE A 1 260 ? 18.143 7.357 -23.034 1.00 78.62 260 ILE A N 1
ATOM 2083 C CA . ILE A 1 260 ? 17.230 8.479 -22.764 1.00 78.62 260 ILE A CA 1
ATOM 2084 C C . ILE A 1 260 ? 18.005 9.612 -22.066 1.00 78.62 260 ILE A C 1
ATOM 2086 O O . ILE A 1 260 ? 18.911 9.349 -21.272 1.00 78.62 260 ILE A O 1
ATOM 2090 N N . ALA A 1 261 ? 17.667 10.873 -22.361 1.00 80.94 261 ALA A N 1
ATOM 2091 C CA . ALA A 1 261 ? 18.328 12.038 -21.774 1.00 80.94 261 ALA A CA 1
ATOM 2092 C C . ALA A 1 261 ? 18.093 12.130 -20.254 1.00 80.94 261 ALA A C 1
ATOM 2094 O O . ALA A 1 261 ? 17.004 11.837 -19.763 1.00 80.94 261 ALA A O 1
ATOM 2095 N N . ASP A 1 262 ? 19.093 12.603 -19.501 1.00 75.31 262 ASP A N 1
ATOM 2096 C CA . ASP A 1 262 ? 19.033 12.659 -18.030 1.00 75.31 262 ASP A CA 1
ATOM 2097 C C . ASP A 1 262 ? 17.851 13.498 -17.495 1.00 75.31 262 ASP A C 1
ATOM 2099 O O . ASP A 1 262 ? 17.286 13.167 -16.453 1.00 75.31 262 ASP A O 1
ATOM 2103 N N . ALA A 1 263 ? 17.437 14.547 -18.219 1.00 70.38 263 ALA A N 1
ATOM 2104 C CA . ALA A 1 263 ? 16.292 15.386 -17.848 1.00 70.38 263 ALA A CA 1
ATOM 2105 C C . ALA A 1 263 ? 14.952 14.622 -17.863 1.00 70.38 263 ALA A C 1
ATOM 2107 O O . ALA A 1 263 ? 14.056 14.927 -17.077 1.00 70.38 263 ALA A O 1
ATOM 2108 N N . ASP A 1 264 ? 14.834 13.591 -18.702 1.00 77.19 264 ASP A N 1
ATOM 2109 C CA . ASP A 1 264 ? 13.617 12.786 -18.828 1.00 77.19 264 ASP A CA 1
ATOM 2110 C C . ASP A 1 264 ? 13.560 11.661 -17.781 1.00 77.19 264 ASP A C 1
ATOM 2112 O O . ASP A 1 264 ? 12.483 11.142 -17.479 1.00 77.19 264 ASP A O 1
ATOM 2116 N N . VAL A 1 265 ? 14.700 11.300 -17.176 1.00 81.00 265 VAL A N 1
ATOM 2117 C CA . VAL A 1 265 ? 14.790 10.239 -16.158 1.00 81.00 265 VAL A CA 1
ATOM 2118 C C . VAL A 1 265 ? 13.943 10.586 -14.932 1.00 81.00 265 VAL A C 1
ATOM 2120 O O . VAL A 1 265 ? 13.182 9.747 -14.450 1.00 81.00 265 VAL A O 1
ATOM 2123 N N . GLU A 1 266 ? 14.053 11.817 -14.423 1.00 84.56 266 GLU A N 1
ATOM 2124 C CA . GLU A 1 266 ? 13.311 12.248 -13.230 1.00 84.56 266 GLU A CA 1
ATOM 2125 C C . GLU A 1 266 ? 1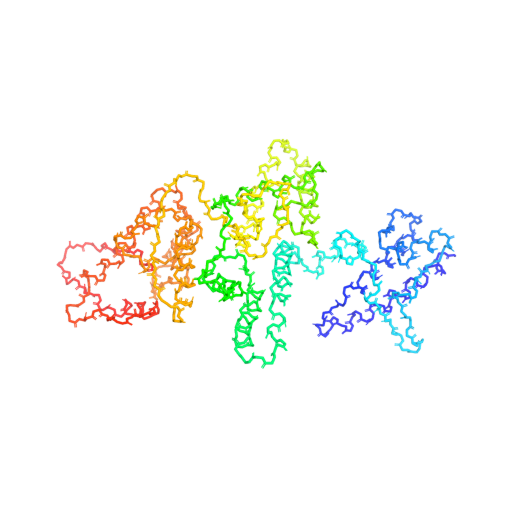1.800 12.287 -13.501 1.00 84.56 266 GLU A C 1
ATOM 2127 O O . GLU A 1 266 ? 11.019 11.795 -12.685 1.00 84.56 266 GLU A O 1
ATOM 2132 N N . LEU A 1 267 ? 11.387 12.758 -14.683 1.00 78.56 267 LEU A N 1
ATOM 2133 C CA . LEU A 1 267 ? 9.983 12.752 -15.107 1.00 78.56 267 LEU A CA 1
ATOM 2134 C C . LEU A 1 267 ? 9.417 11.331 -15.216 1.00 78.56 267 LEU A C 1
ATOM 2136 O O . LEU A 1 267 ? 8.304 11.079 -14.753 1.00 78.56 267 LEU A O 1
ATOM 2140 N N . LEU A 1 268 ? 10.186 10.387 -15.767 1.00 81.00 268 LEU A N 1
ATOM 2141 C CA . LEU A 1 268 ? 9.796 8.977 -15.846 1.00 81.00 268 LEU A CA 1
ATOM 2142 C C . LEU A 1 268 ? 9.650 8.342 -14.460 1.00 81.00 268 LEU A C 1
ATOM 2144 O O . LEU A 1 268 ? 8.694 7.603 -14.222 1.00 81.00 268 LEU A O 1
ATOM 2148 N N . ILE A 1 269 ? 10.563 8.644 -13.531 1.00 86.81 269 ILE A N 1
ATOM 2149 C CA . ILE A 1 269 ? 10.470 8.175 -12.141 1.00 86.81 269 ILE A CA 1
ATOM 2150 C C . ILE A 1 269 ? 9.207 8.732 -11.479 1.00 86.81 269 ILE A C 1
ATOM 2152 O O . ILE A 1 269 ? 8.492 7.980 -10.811 1.00 86.81 269 ILE A O 1
ATOM 2156 N N . ILE A 1 270 ? 8.912 10.022 -11.671 1.00 85.81 270 ILE A N 1
ATOM 2157 C CA . ILE A 1 270 ? 7.707 10.657 -11.129 1.00 85.81 270 ILE A CA 1
ATOM 2158 C C . ILE A 1 270 ? 6.449 9.990 -11.698 1.00 85.81 270 ILE A C 1
ATOM 2160 O O . ILE A 1 270 ? 5.593 9.567 -10.922 1.00 85.81 270 ILE A O 1
ATOM 2164 N N . ASP A 1 271 ? 6.341 9.831 -13.019 1.00 80.00 271 ASP A N 1
ATOM 2165 C CA . ASP A 1 271 ? 5.170 9.221 -13.665 1.00 80.00 271 ASP A CA 1
ATOM 2166 C C . ASP A 1 271 ? 4.963 7.758 -13.240 1.00 80.00 271 ASP A C 1
ATOM 2168 O O . ASP A 1 271 ? 3.851 7.362 -12.873 1.00 80.00 271 ASP A O 1
ATOM 2172 N N . ALA A 1 272 ? 6.034 6.959 -13.204 1.00 84.56 272 ALA A N 1
ATOM 2173 C CA . ALA A 1 272 ? 5.977 5.578 -12.732 1.00 84.56 272 ALA A CA 1
ATOM 2174 C C . ALA A 1 272 ? 5.520 5.501 -11.267 1.00 84.56 272 ALA A C 1
ATOM 2176 O O . ALA A 1 272 ? 4.650 4.697 -10.922 1.00 84.56 272 ALA A O 1
ATOM 2177 N N . SER A 1 273 ? 6.046 6.383 -10.413 1.00 89.88 273 SER A N 1
ATOM 2178 C CA . SER A 1 273 ? 5.682 6.437 -8.994 1.00 89.88 273 SER A CA 1
ATOM 2179 C C . SER A 1 273 ? 4.237 6.899 -8.786 1.00 89.88 273 SER A C 1
ATOM 2181 O O . SER A 1 273 ? 3.532 6.356 -7.935 1.00 89.88 273 SER A O 1
ATOM 2183 N N . LEU A 1 274 ? 3.757 7.850 -9.594 1.00 84.88 274 LEU A N 1
ATOM 2184 C CA . LEU A 1 274 ? 2.359 8.288 -9.599 1.00 84.88 274 LEU A CA 1
ATOM 2185 C C . LEU A 1 274 ? 1.419 7.149 -10.002 1.00 84.88 274 LEU A C 1
ATOM 2187 O O . LEU A 1 274 ? 0.406 6.928 -9.338 1.00 84.88 274 LEU A O 1
ATOM 2191 N N . LYS A 1 275 ? 1.751 6.401 -11.062 1.00 82.12 275 LYS A N 1
ATOM 2192 C CA . LYS A 1 275 ? 0.986 5.218 -11.488 1.00 82.12 275 LYS A CA 1
ATOM 2193 C C . LYS A 1 275 ? 0.936 4.161 -10.386 1.00 82.12 275 LYS A C 1
ATOM 2195 O O . LYS A 1 275 ? -0.146 3.651 -10.099 1.00 82.12 275 LYS A O 1
ATOM 2200 N N . ALA A 1 276 ? 2.065 3.888 -9.731 1.00 88.94 276 ALA A N 1
ATOM 2201 C CA . ALA A 1 276 ? 2.131 2.951 -8.612 1.00 88.94 276 ALA A CA 1
ATOM 2202 C C . ALA A 1 276 ? 1.254 3.404 -7.434 1.00 88.94 276 ALA A C 1
ATOM 2204 O O . ALA A 1 276 ? 0.412 2.642 -6.968 1.00 88.94 276 ALA A O 1
ATOM 2205 N N . CYS A 1 277 ? 1.367 4.662 -7.002 1.00 90.50 277 CYS A N 1
ATOM 2206 C CA . CYS A 1 277 ? 0.574 5.178 -5.884 1.00 90.50 277 CYS A CA 1
ATOM 2207 C C . CYS A 1 277 ? -0.933 5.204 -6.181 1.00 90.50 277 CYS A C 1
ATOM 2209 O O . CYS A 1 277 ? -1.728 4.912 -5.290 1.00 90.50 277 CYS A O 1
ATOM 2211 N N . ARG A 1 278 ? -1.336 5.487 -7.430 1.00 87.00 278 ARG A N 1
ATOM 2212 C CA . ARG A 1 278 ? -2.741 5.394 -7.869 1.00 87.00 278 ARG A CA 1
ATOM 2213 C C . ARG A 1 278 ? -3.244 3.952 -7.863 1.00 87.00 278 ARG A C 1
ATOM 2215 O O . ARG A 1 278 ? -4.333 3.706 -7.353 1.00 87.00 278 ARG A O 1
ATOM 2222 N N . LYS A 1 279 ? -2.450 3.001 -8.376 1.00 86.50 279 LYS A N 1
ATOM 2223 C CA . LYS A 1 279 ? -2.767 1.560 -8.335 1.00 86.50 279 LYS A CA 1
ATOM 2224 C C . LYS A 1 279 ? -2.962 1.084 -6.891 1.00 86.50 279 LYS A C 1
ATOM 2226 O O . LYS A 1 279 ? -3.902 0.353 -6.614 1.00 86.50 279 LYS A O 1
ATOM 2231 N N . LEU A 1 280 ? -2.111 1.553 -5.981 1.00 89.50 280 LEU A N 1
ATOM 2232 C CA . LEU A 1 280 ? -2.156 1.243 -4.551 1.00 89.50 280 LEU A CA 1
ATOM 2233 C C . LEU A 1 280 ? -3.160 2.097 -3.756 1.00 89.50 280 LEU A C 1
ATOM 2235 O O . LEU A 1 280 ? -3.242 1.967 -2.535 1.00 89.50 280 LEU A O 1
ATOM 2239 N N . LYS A 1 281 ? -3.900 2.994 -4.424 1.00 91.31 281 LYS A N 1
ATOM 2240 C CA . LYS A 1 281 ? -4.854 3.935 -3.822 1.00 91.31 281 LYS A CA 1
ATOM 2241 C C . LYS A 1 281 ? -4.284 4.682 -2.600 1.00 91.31 281 LYS A C 1
ATOM 2243 O O . LYS A 1 281 ? -4.991 4.862 -1.611 1.00 91.31 281 LYS A O 1
ATOM 2248 N N . ILE A 1 282 ? -3.025 5.125 -2.650 1.00 92.38 282 ILE A N 1
ATOM 2249 C CA . ILE A 1 282 ? -2.407 5.907 -1.565 1.00 92.38 282 ILE A CA 1
ATOM 2250 C C . ILE A 1 282 ? -2.939 7.334 -1.636 1.00 92.38 282 ILE A C 1
ATOM 2252 O O . ILE A 1 282 ? -2.496 8.125 -2.467 1.00 92.38 282 ILE A O 1
ATOM 2256 N N . ASN A 1 283 ? -3.882 7.660 -0.757 1.00 90.44 283 ASN A N 1
ATOM 2257 C CA . ASN A 1 283 ? -4.528 8.966 -0.761 1.00 90.44 283 ASN A CA 1
ATOM 2258 C C . ASN A 1 283 ? -4.359 9.746 0.550 1.00 90.44 283 ASN A C 1
ATOM 2260 O O . ASN A 1 283 ? -4.519 10.964 0.564 1.00 90.44 283 ASN A O 1
ATOM 2264 N N . HIS A 1 284 ? -4.009 9.081 1.649 1.00 90.38 284 HIS A N 1
ATOM 2265 C CA . HIS A 1 284 ? -3.677 9.739 2.908 1.00 90.38 284 HIS A CA 1
ATOM 2266 C C . HIS A 1 284 ? -2.461 9.079 3.554 1.00 90.38 284 HIS A C 1
ATOM 2268 O O . HIS A 1 284 ? -2.279 7.866 3.466 1.00 90.38 284 HIS A O 1
ATOM 2274 N N . ILE A 1 285 ? -1.610 9.890 4.182 1.00 93.38 285 ILE A N 1
ATOM 2275 C CA . ILE A 1 285 ? -0.387 9.422 4.845 1.00 93.38 285 ILE A CA 1
ATOM 2276 C C . ILE A 1 285 ? -0.209 10.108 6.204 1.00 93.38 285 ILE A C 1
ATOM 2278 O O . ILE A 1 285 ? -0.577 11.280 6.336 1.00 93.38 285 ILE A O 1
ATOM 2282 N N . PRO A 1 286 ? 0.383 9.437 7.205 1.00 92.75 286 PRO A N 1
ATOM 2283 C CA . PRO A 1 286 ? 0.764 10.089 8.451 1.00 92.75 286 PRO A CA 1
ATOM 2284 C C . PRO A 1 286 ? 1.790 11.198 8.200 1.00 92.75 286 PRO A C 1
ATOM 2286 O O . PRO A 1 286 ? 2.643 11.096 7.311 1.00 92.75 286 PRO A O 1
ATOM 2289 N N . TRP A 1 287 ? 1.730 12.261 8.995 1.00 92.50 287 TRP A N 1
ATOM 2290 C CA . TRP A 1 287 ? 2.545 13.454 8.799 1.00 92.50 287 TRP A CA 1
ATOM 2291 C C . TRP A 1 287 ? 3.156 13.980 10.099 1.00 92.50 287 TRP A C 1
ATOM 2293 O O . TRP A 1 287 ? 2.968 13.431 11.181 1.00 92.50 287 TRP A O 1
ATOM 2303 N N . VAL A 1 288 ? 3.969 15.030 9.982 1.00 89.12 288 VAL A N 1
ATOM 2304 C CA . VAL A 1 288 ? 4.612 15.690 11.127 1.00 89.12 288 VAL A CA 1
ATOM 2305 C C . VAL A 1 288 ? 3.640 16.602 11.866 1.00 89.12 288 VAL A C 1
ATOM 2307 O O . VAL A 1 288 ? 2.677 17.106 11.284 1.00 89.12 288 VAL A O 1
ATOM 2310 N N . THR A 1 289 ? 3.932 16.856 13.141 1.00 82.06 289 THR A N 1
ATOM 2311 C CA . THR A 1 289 ? 3.102 17.708 13.989 1.00 82.06 289 THR A CA 1
ATOM 2312 C C . THR A 1 289 ? 2.968 19.139 13.483 1.00 82.06 289 THR A C 1
ATOM 2314 O O . THR A 1 289 ? 3.910 19.769 12.993 1.00 82.06 289 THR A O 1
ATOM 2317 N N . ASN A 1 290 ? 1.749 19.655 13.621 1.00 73.31 290 ASN A N 1
ATOM 2318 C CA . ASN A 1 290 ? 1.376 21.007 13.248 1.00 73.31 290 ASN A CA 1
ATOM 2319 C C . ASN A 1 290 ? 2.099 22.022 14.143 1.00 73.31 290 ASN A C 1
ATOM 2321 O O . ASN A 1 290 ? 2.023 21.963 15.368 1.00 73.31 290 ASN A O 1
ATOM 2325 N N . ARG A 1 291 ? 2.833 22.959 13.529 1.00 66.88 291 ARG A N 1
ATOM 2326 C CA . ARG A 1 291 ? 3.574 24.005 14.248 1.00 66.88 291 ARG A CA 1
ATOM 2327 C C . ARG A 1 291 ? 2.597 25.043 14.799 1.00 66.88 291 ARG A C 1
ATOM 2329 O O . ARG A 1 291 ? 2.249 25.981 14.090 1.00 66.88 291 ARG A O 1
ATOM 2336 N N . ALA A 1 292 ? 2.179 24.901 16.049 1.00 57.66 292 ALA A N 1
ATOM 2337 C CA . ALA A 1 292 ? 1.516 25.976 16.778 1.00 57.66 292 ALA A CA 1
ATOM 2338 C C . ALA A 1 292 ? 2.493 26.548 17.817 1.00 57.66 292 ALA A C 1
ATOM 2340 O O . ALA A 1 292 ? 2.749 25.937 18.848 1.00 57.66 292 ALA A O 1
ATOM 2341 N N . GLY A 1 293 ? 3.101 27.699 17.513 1.00 59.19 293 GLY A N 1
ATOM 2342 C CA . GLY A 1 293 ? 3.754 28.564 18.507 1.00 59.19 293 GLY A CA 1
ATOM 2343 C C . GLY A 1 293 ? 5.072 28.103 19.152 1.00 59.19 293 GLY A C 1
ATOM 2344 O O . GLY A 1 293 ? 5.651 28.884 19.901 1.00 59.19 293 GLY A O 1
ATOM 2345 N N . GLN A 1 294 ? 5.593 26.900 18.886 1.00 55.59 294 GLN A N 1
ATOM 2346 C CA . GLN A 1 294 ? 6.877 26.478 19.467 1.00 55.59 294 GLN A CA 1
ATOM 2347 C C . GLN A 1 294 ? 8.090 27.038 18.707 1.00 55.59 294 GLN A C 1
ATOM 2349 O O . GLN A 1 294 ? 8.282 26.779 17.517 1.00 55.59 294 GLN A O 1
ATOM 2354 N N . VAL A 1 295 ? 8.940 27.774 19.430 1.00 52.09 295 VAL A N 1
ATOM 2355 C CA . VAL A 1 295 ? 10.269 28.218 18.990 1.00 52.09 295 VAL A CA 1
ATOM 2356 C C . VAL A 1 295 ? 11.261 27.074 19.237 1.00 52.09 295 VAL A C 1
ATOM 2358 O O . VAL A 1 295 ? 11.582 26.767 20.381 1.00 52.09 295 VAL A O 1
ATOM 2361 N N . GLY A 1 296 ? 11.724 26.408 18.175 1.00 57.69 296 GLY A N 1
ATOM 2362 C CA . GLY A 1 296 ? 12.678 25.294 18.258 1.00 57.69 296 GLY A CA 1
ATOM 2363 C C . GLY A 1 296 ? 12.793 24.497 16.955 1.00 57.69 296 GLY A C 1
ATOM 2364 O O . GLY A 1 296 ? 11.984 24.668 16.041 1.00 57.69 296 GLY A O 1
ATOM 2365 N N . ASN A 1 297 ? 13.812 23.633 16.851 1.00 54.72 297 ASN A N 1
ATOM 2366 C CA . ASN A 1 297 ? 13.989 22.749 15.694 1.00 54.72 297 ASN A CA 1
ATOM 2367 C C . ASN A 1 297 ? 12.776 21.800 15.620 1.00 54.72 297 ASN A C 1
ATOM 2369 O O . ASN A 1 297 ? 12.558 21.047 16.571 1.00 54.72 297 ASN A O 1
ATOM 2373 N N . PRO A 1 298 ? 11.952 21.855 14.560 1.00 55.75 298 PRO A N 1
ATOM 2374 C CA . PRO A 1 298 ? 10.718 21.083 14.487 1.00 55.75 298 PRO A CA 1
ATOM 2375 C C . PRO A 1 298 ? 11.007 19.594 14.666 1.00 55.75 298 PRO A C 1
ATOM 2377 O O . PRO A 1 298 ? 11.931 19.055 14.052 1.00 55.75 298 PRO A O 1
ATOM 2380 N N . GLY A 1 299 ? 10.177 18.917 15.461 1.00 60.59 299 GLY A N 1
ATOM 2381 C CA . GLY A 1 299 ? 10.162 17.462 15.487 1.00 60.59 299 GLY A CA 1
ATOM 2382 C C . GLY A 1 299 ? 9.921 16.950 14.068 1.00 60.59 299 GLY A C 1
ATOM 2383 O O . GLY A 1 299 ? 8.826 17.076 13.534 1.00 60.59 299 GLY A O 1
ATOM 2384 N N . MET A 1 300 ? 10.948 16.386 13.430 1.00 72.75 300 MET A N 1
ATOM 2385 C CA . MET A 1 300 ? 10.832 15.764 12.101 1.00 72.75 300 MET A CA 1
ATOM 2386 C C . MET A 1 300 ? 10.145 14.391 12.157 1.00 72.75 300 MET A C 1
ATOM 2388 O O . MET A 1 300 ? 10.176 13.634 11.188 1.00 72.75 300 MET A O 1
ATOM 2392 N N . LEU A 1 301 ? 9.578 14.053 13.315 1.00 83.38 301 LEU A N 1
ATOM 2393 C CA . LEU A 1 301 ? 8.975 12.768 13.598 1.00 83.38 301 LEU A CA 1
ATOM 2394 C C . LEU A 1 301 ? 7.531 12.775 13.115 1.00 83.38 301 LEU A C 1
ATOM 2396 O O . LEU A 1 301 ? 6.756 13.684 13.412 1.00 83.38 301 LEU A O 1
ATOM 2400 N N . ILE A 1 302 ? 7.204 11.746 12.346 1.00 88.56 302 ILE A N 1
ATOM 2401 C CA . ILE A 1 302 ? 5.842 11.455 11.924 1.00 88.56 302 ILE A CA 1
ATOM 2402 C C . ILE A 1 302 ? 5.013 11.110 13.163 1.00 88.56 302 ILE A C 1
ATOM 2404 O O . ILE A 1 302 ? 5.492 10.406 14.053 1.00 88.56 302 ILE A O 1
ATOM 2408 N N . ASN A 1 303 ? 3.782 11.605 13.204 1.00 89.44 303 ASN A N 1
ATOM 2409 C CA . ASN A 1 303 ? 2.808 11.347 14.251 1.00 89.44 303 ASN A CA 1
ATOM 2410 C C . ASN A 1 303 ? 1.618 10.576 13.656 1.00 89.44 303 ASN A C 1
ATOM 2412 O O . ASN A 1 303 ? 1.143 10.917 12.575 1.00 89.44 303 ASN A O 1
ATOM 2416 N N . HIS A 1 304 ? 1.138 9.538 14.348 1.00 90.69 304 HIS A N 1
ATOM 2417 C CA . HIS A 1 304 ? -0.022 8.750 13.916 1.00 90.69 304 HIS A CA 1
ATOM 2418 C C . HIS A 1 304 ? -1.344 9.517 14.030 1.00 90.69 304 HIS A C 1
ATOM 2420 O O . HIS A 1 304 ? -2.331 9.095 13.433 1.00 90.69 304 HIS A O 1
ATOM 2426 N N . THR A 1 305 ? -1.380 10.636 14.761 1.00 88.44 305 THR A N 1
ATOM 2427 C CA . THR A 1 305 ? -2.597 11.442 14.932 1.00 88.44 305 THR A CA 1
ATOM 2428 C C . THR A 1 305 ? -2.820 12.479 13.834 1.00 88.44 305 THR A C 1
ATOM 2430 O O . THR A 1 305 ? -3.942 12.950 13.657 1.00 88.44 305 THR A O 1
ATOM 2433 N N . ILE A 1 306 ? -1.779 12.823 13.068 1.00 88.62 306 ILE A N 1
ATOM 2434 C CA . ILE A 1 306 ? -1.830 13.898 12.072 1.00 88.62 306 ILE A CA 1
ATOM 2435 C C . ILE A 1 306 ? -1.636 13.314 10.687 1.00 88.62 306 ILE A C 1
ATOM 2437 O O . ILE A 1 306 ? -0.630 12.662 10.418 1.00 88.62 306 ILE A O 1
ATOM 2441 N N . TRP A 1 307 ? -2.582 13.588 9.793 1.00 90.56 307 TRP A N 1
ATOM 2442 C CA . TRP A 1 307 ? -2.591 13.009 8.454 1.00 90.56 307 TRP A CA 1
ATOM 2443 C C . TRP A 1 307 ? -2.595 14.078 7.375 1.00 90.56 307 TRP A C 1
ATOM 2445 O O . TRP A 1 307 ? -3.254 15.115 7.468 1.00 90.56 307 TRP A O 1
ATOM 2455 N N . LEU A 1 308 ? -1.845 13.799 6.317 1.00 89.94 308 LEU A N 1
ATOM 2456 C CA . LEU A 1 308 ? -1.835 14.577 5.097 1.00 89.94 308 LEU A CA 1
ATOM 2457 C C . LEU A 1 308 ? -2.769 13.927 4.075 1.00 89.94 308 LEU A C 1
ATOM 2459 O O . LEU A 1 308 ? -2.587 12.766 3.714 1.00 89.94 308 LEU A O 1
ATOM 2463 N N . SER A 1 309 ? -3.739 14.699 3.584 1.00 88.25 309 SER A N 1
ATOM 2464 C CA . SER A 1 309 ? -4.561 14.330 2.429 1.00 88.25 309 SER A CA 1
ATOM 2465 C C . SER A 1 309 ? -3.798 14.626 1.138 1.00 88.25 309 SER A C 1
ATOM 2467 O O . SER A 1 309 ? -3.365 15.760 0.929 1.00 88.25 309 SER A O 1
ATOM 2469 N N . LEU A 1 310 ? -3.655 13.615 0.279 1.00 87.38 310 LEU A N 1
ATOM 2470 C CA . LEU A 1 310 ? -3.006 13.687 -1.039 1.00 87.38 310 LEU A CA 1
ATOM 2471 C C . LEU A 1 310 ? -4.010 13.909 -2.183 1.00 87.38 310 LEU A C 1
ATOM 2473 O O . LEU A 1 310 ? -3.702 13.697 -3.357 1.00 87.38 310 LEU A O 1
ATOM 2477 N N . GLY A 1 311 ? -5.218 14.332 -1.816 1.00 69.94 311 GLY A N 1
ATOM 2478 C CA . GLY A 1 311 ? -6.356 14.499 -2.699 1.00 69.94 311 GLY A CA 1
ATOM 2479 C C . GLY A 1 311 ? -6.427 15.810 -3.461 1.00 69.94 311 GLY A C 1
ATOM 2480 O O . GLY A 1 311 ? -7.338 15.971 -4.257 1.00 69.94 311 GLY A O 1
ATOM 2481 N N . ALA A 1 312 ? -5.560 16.797 -3.212 1.00 69.81 312 ALA A N 1
ATOM 2482 C CA . ALA A 1 312 ? -5.712 18.086 -3.888 1.00 69.81 312 ALA A CA 1
ATOM 2483 C C . ALA A 1 312 ? -5.549 17.919 -5.407 1.00 69.81 312 ALA A C 1
ATOM 2485 O O . ALA A 1 312 ? -4.553 17.366 -5.873 1.00 69.81 312 ALA A O 1
ATOM 2486 N N . ALA A 1 313 ? -6.514 18.431 -6.177 1.00 56.16 313 ALA A N 1
ATOM 2487 C CA . ALA A 1 313 ? -6.304 18.676 -7.599 1.00 56.16 313 ALA A CA 1
ATOM 2488 C C . ALA A 1 313 ? -5.232 19.759 -7.723 1.00 56.16 313 ALA A C 1
ATOM 2490 O O . ALA A 1 313 ? -5.210 20.696 -6.916 1.00 56.16 313 ALA A O 1
ATOM 2491 N N . ASP A 1 314 ? -4.372 19.659 -8.736 1.00 47.06 314 ASP A N 1
ATOM 2492 C CA . ASP A 1 314 ? -3.530 20.791 -9.117 1.00 47.06 314 ASP A CA 1
ATOM 2493 C C . ASP A 1 314 ? -4.459 22.018 -9.362 1.00 47.06 314 ASP A C 1
ATOM 2495 O O . ASP A 1 314 ? -5.544 21.862 -9.929 1.00 47.06 314 ASP A O 1
ATOM 2499 N N . PRO A 1 315 ? -4.127 23.208 -8.822 1.00 36.47 315 PRO A N 1
ATOM 2500 C CA . PRO A 1 315 ? -5.089 24.240 -8.374 1.00 36.47 315 PRO A CA 1
ATOM 2501 C C . PRO A 1 315 ? -6.035 24.784 -9.474 1.00 36.47 315 PRO A C 1
ATOM 2503 O O . PRO A 1 315 ? -5.595 24.899 -10.619 1.00 36.47 315 PRO A O 1
ATOM 2506 N N . PRO A 1 316 ? -7.297 25.199 -9.153 1.00 32.56 316 PRO A N 1
ATOM 2507 C CA . PRO A 1 316 ? -7.592 26.331 -8.246 1.00 32.56 316 PRO A CA 1
ATOM 2508 C C . PRO A 1 316 ? -8.696 26.129 -7.160 1.00 32.56 316 PRO A C 1
ATOM 2510 O O . PRO A 1 316 ? -9.336 25.090 -7.069 1.00 32.56 316 PRO A O 1
ATOM 2513 N N . ARG A 1 317 ? -8.844 27.154 -6.290 1.00 32.25 317 ARG A N 1
ATOM 2514 C CA . ARG A 1 317 ? -9.183 27.150 -4.836 1.00 32.25 317 ARG A CA 1
ATOM 2515 C C . ARG A 1 317 ? -10.663 27.372 -4.397 1.00 32.25 317 ARG A C 1
ATOM 2517 O O . ARG A 1 317 ? -11.394 28.087 -5.073 1.00 32.25 317 ARG A O 1
ATOM 2524 N N . ALA A 1 318 ? -10.911 26.988 -3.119 1.00 30.12 318 ALA A N 1
ATOM 2525 C CA . ALA A 1 318 ? -11.769 27.589 -2.043 1.00 30.12 318 ALA A CA 1
ATOM 2526 C C . ALA A 1 318 ? -13.197 26.980 -1.817 1.00 30.12 318 ALA A C 1
ATOM 2528 O O . ALA A 1 318 ? -13.736 26.430 -2.767 1.00 30.12 318 ALA A O 1
ATOM 2529 N N . VAL A 1 319 ? -13.902 26.960 -0.650 1.00 27.36 319 VAL A N 1
ATOM 2530 C CA . VAL A 1 319 ? -13.887 27.586 0.719 1.00 27.36 319 VAL A CA 1
ATOM 2531 C C . VAL A 1 319 ? -14.573 26.639 1.766 1.00 27.36 319 VAL A C 1
ATOM 2533 O O . VAL A 1 319 ? -15.403 25.819 1.378 1.00 27.36 319 VAL A O 1
ATOM 2536 N N . ASP A 1 320 ? -14.269 26.797 3.071 1.00 34.03 320 ASP A N 1
ATOM 2537 C CA . ASP A 1 320 ? -14.797 26.112 4.289 1.00 34.03 320 ASP A CA 1
ATOM 2538 C C . ASP A 1 320 ? -16.216 26.502 4.794 1.00 34.03 320 ASP A C 1
ATOM 2540 O O . ASP A 1 320 ? -16.680 27.620 4.565 1.00 34.03 320 ASP A O 1
ATOM 2544 N N . CYS A 1 321 ? -16.843 25.634 5.621 1.00 25.97 321 CYS A N 1
ATOM 2545 C CA . CYS A 1 321 ? -17.747 26.020 6.734 1.00 25.97 321 CYS A CA 1
ATOM 2546 C C . CYS A 1 321 ? -18.046 24.869 7.734 1.00 25.97 321 CYS A C 1
ATOM 2548 O O . CYS A 1 321 ? -18.183 23.716 7.330 1.00 25.97 321 CYS A O 1
ATOM 2550 N N . ALA A 1 322 ? -18.214 25.196 9.027 1.00 29.05 322 ALA A N 1
ATOM 2551 C CA . ALA A 1 322 ? -18.483 24.269 10.144 1.00 29.05 322 ALA A CA 1
ATOM 2552 C C . ALA A 1 322 ? -19.785 24.608 10.911 1.00 29.05 322 ALA A C 1
ATOM 2554 O O . ALA A 1 322 ? -20.168 25.775 10.974 1.00 29.05 322 ALA A O 1
ATOM 2555 N N . GLN A 1 323 ? -20.431 23.608 11.538 1.00 30.33 323 GLN A N 1
ATOM 2556 C CA . GLN A 1 323 ? -21.548 23.767 12.496 1.00 30.33 323 GLN A CA 1
ATOM 2557 C C . GLN A 1 323 ? -21.502 22.705 13.622 1.00 30.33 323 GLN A C 1
ATOM 2559 O O . GLN A 1 323 ? -21.047 21.587 13.398 1.00 30.33 323 GLN A O 1
ATOM 2564 N N . PHE A 1 324 ? -21.984 23.075 14.818 1.00 31.25 324 PHE A N 1
ATOM 2565 C CA . PHE A 1 324 ? -21.977 22.313 16.087 1.00 31.25 324 PHE A CA 1
ATOM 2566 C C . PHE A 1 324 ? -23.283 21.540 16.356 1.00 31.25 324 PHE A C 1
ATOM 2568 O O . PHE A 1 324 ? -24.338 22.145 16.159 1.00 31.25 324 PHE A O 1
ATOM 2575 N N . ARG A 1 325 ? -23.218 20.300 16.907 1.00 31.44 325 ARG A N 1
ATOM 2576 C CA . ARG A 1 325 ? -24.286 19.556 17.653 1.00 31.44 325 ARG A CA 1
ATOM 2577 C C . ARG A 1 325 ? -23.703 18.475 18.620 1.00 31.44 325 ARG A C 1
ATOM 2579 O O . ARG A 1 325 ? -22.518 18.183 18.548 1.00 31.44 325 ARG A O 1
ATOM 2586 N N . THR A 1 326 ? -24.558 17.903 19.484 1.00 52.00 326 THR A N 1
ATOM 2587 C CA . THR A 1 326 ? -24.406 17.216 20.814 1.00 52.00 326 THR A CA 1
ATOM 2588 C C . THR A 1 326 ? -23.858 15.760 20.909 1.00 52.00 326 THR A C 1
ATOM 2590 O O . THR A 1 326 ? -23.985 15.033 19.944 1.00 52.00 326 THR A O 1
ATOM 2593 N N . PRO A 1 327 ? -23.387 15.247 22.076 1.00 47.94 327 PRO A N 1
ATOM 2594 C CA . PRO A 1 327 ? -22.183 14.384 22.169 1.00 47.94 327 PRO A CA 1
ATOM 2595 C C . PRO A 1 327 ? -22.233 12.876 21.803 1.00 47.94 327 PRO A C 1
ATOM 2597 O O . PRO A 1 327 ? -21.284 12.407 21.186 1.00 47.94 327 PRO A O 1
ATOM 2600 N N . GLU A 1 328 ? -23.256 12.073 22.130 1.00 48.00 328 GLU A N 1
ATOM 2601 C CA . GLU A 1 328 ? -23.043 10.595 22.195 1.00 48.00 328 GLU A CA 1
ATOM 2602 C C . GLU A 1 328 ? -23.627 9.742 21.044 1.00 48.00 328 GLU A C 1
ATOM 2604 O O . GLU A 1 328 ? -23.050 8.713 20.699 1.00 48.00 328 GLU A O 1
ATOM 2609 N N . GLU A 1 329 ? -24.677 10.184 20.344 1.00 48.34 329 GLU A N 1
ATOM 2610 C CA . GLU A 1 329 ? -25.097 9.589 19.049 1.00 48.34 329 GLU A CA 1
ATOM 2611 C C . GLU A 1 329 ? -24.400 10.260 17.848 1.00 48.34 329 GLU A C 1
ATOM 2613 O O . GLU A 1 329 ? -24.481 9.819 16.695 1.00 48.34 329 GLU A O 1
ATOM 2618 N N . ASN A 1 330 ? -23.653 11.327 18.139 1.00 50.62 330 ASN A N 1
ATOM 2619 C CA . ASN A 1 330 ? -22.919 12.103 17.163 1.00 50.62 330 ASN A CA 1
ATOM 2620 C C . ASN A 1 330 ? -21.611 11.460 16.751 1.00 50.62 330 ASN A C 1
ATOM 2622 O O . ASN A 1 330 ? -21.150 11.739 15.662 1.00 50.62 330 ASN A O 1
ATOM 2626 N N . THR A 1 331 ? -20.982 10.602 17.549 1.00 55.84 331 THR A N 1
ATOM 2627 C CA . THR A 1 331 ? -19.620 10.171 17.216 1.00 55.84 331 THR A CA 1
ATOM 2628 C C . THR A 1 331 ? -19.571 9.392 15.901 1.00 55.84 331 THR A C 1
ATOM 2630 O O . THR A 1 331 ? -18.779 9.698 15.014 1.00 55.84 331 THR A O 1
ATOM 2633 N N . SER A 1 332 ? -20.466 8.420 15.722 1.00 57.41 332 SER A N 1
ATOM 2634 C CA . SER A 1 332 ? -20.542 7.623 14.492 1.00 57.41 332 SER A CA 1
ATOM 2635 C C . SER A 1 332 ? -21.061 8.434 13.303 1.00 57.41 332 SER A C 1
ATOM 2637 O O . SER A 1 332 ? -20.541 8.295 12.196 1.00 57.41 332 SER A O 1
ATOM 2639 N N . THR A 1 333 ? -22.047 9.306 13.529 1.00 59.12 333 THR A N 1
ATOM 2640 C CA . THR A 1 333 ? -22.648 10.148 12.488 1.00 59.12 333 THR A CA 1
ATOM 2641 C C . THR A 1 333 ? -21.731 11.301 12.077 1.00 59.12 333 THR A C 1
ATOM 2643 O O . THR A 1 333 ? -21.661 11.596 10.891 1.00 59.12 333 THR A O 1
ATOM 2646 N N . LEU A 1 334 ? -20.956 11.884 12.994 1.00 63.53 334 LEU A N 1
ATOM 2647 C CA . LEU A 1 334 ? -19.902 12.872 12.741 1.00 63.53 334 LEU A CA 1
ATOM 2648 C C . LEU A 1 334 ? -18.711 12.240 12.041 1.00 63.53 334 LEU A C 1
ATOM 2650 O O . LEU A 1 334 ? -18.202 12.847 11.106 1.00 63.53 334 LEU A O 1
ATOM 2654 N N . ILE A 1 335 ? -18.272 11.042 12.445 1.00 63.00 335 ILE A N 1
ATOM 2655 C CA . ILE A 1 335 ? -17.211 10.315 11.732 1.00 63.00 335 ILE A CA 1
ATOM 2656 C C . ILE A 1 335 ? -17.658 10.059 10.290 1.00 63.00 335 ILE A C 1
ATOM 2658 O O . ILE A 1 335 ? -16.917 10.348 9.357 1.00 63.00 335 ILE A O 1
ATOM 2662 N N . HIS A 1 336 ? -18.892 9.595 10.098 1.00 67.00 336 HIS A N 1
ATOM 2663 C CA . HIS A 1 336 ? -19.461 9.351 8.776 1.00 67.00 336 HIS A CA 1
ATOM 2664 C C . HIS A 1 336 ? -19.679 10.647 7.971 1.00 67.00 336 HIS A C 1
ATOM 2666 O O . HIS A 1 336 ? -19.385 10.702 6.784 1.00 67.00 336 HIS A O 1
ATOM 2672 N N . GLN A 1 337 ? -20.145 11.735 8.586 1.00 65.06 337 GLN A N 1
ATOM 2673 C CA . GLN A 1 337 ? -20.279 13.030 7.906 1.00 65.06 337 GLN A CA 1
ATOM 2674 C C . GLN A 1 337 ? -18.914 13.628 7.554 1.00 65.06 337 GLN A C 1
ATOM 2676 O O . GLN A 1 337 ? -18.738 14.158 6.460 1.00 65.06 337 GLN A O 1
ATOM 2681 N N . SER A 1 338 ? -17.935 13.526 8.452 1.00 67.00 338 SER A N 1
ATOM 2682 C CA . SER A 1 338 ? -16.577 14.032 8.245 1.00 67.00 338 SER A CA 1
ATOM 2683 C C . SER A 1 338 ? -15.850 13.225 7.176 1.00 67.00 338 SER A C 1
ATOM 2685 O O . SER A 1 338 ? -15.207 13.820 6.313 1.00 67.00 338 SER A O 1
ATOM 2687 N N . SER A 1 339 ? -15.998 11.894 7.165 1.00 71.56 339 SER A N 1
ATOM 2688 C CA . SER A 1 339 ? -15.474 11.049 6.090 1.00 71.56 339 SER A CA 1
ATOM 2689 C C . SER A 1 339 ? -16.125 11.408 4.753 1.00 71.56 339 SER A C 1
ATOM 2691 O O . SER A 1 339 ? -15.413 11.621 3.774 1.00 71.56 339 SER A O 1
ATOM 2693 N N . GLN A 1 340 ? -17.447 11.600 4.715 1.00 74.12 340 GLN A N 1
ATOM 2694 C CA . GLN A 1 340 ? -18.160 12.016 3.507 1.00 74.12 340 GLN A CA 1
ATOM 2695 C C . GLN A 1 340 ? -17.734 13.393 3.002 1.00 74.12 340 GLN A C 1
ATOM 2697 O O . GLN A 1 340 ? -17.568 13.563 1.797 1.00 74.12 340 GLN A O 1
ATOM 2702 N N . LEU A 1 341 ? -17.520 14.373 3.883 1.00 74.50 341 LEU A N 1
ATOM 2703 C CA . LEU A 1 341 ? -17.013 15.695 3.499 1.00 74.50 341 LEU A CA 1
ATOM 2704 C C . LEU A 1 341 ? -15.583 15.615 2.956 1.00 74.50 341 LEU A C 1
ATOM 2706 O O . LEU A 1 341 ? -15.255 16.277 1.967 1.00 74.50 341 LEU A O 1
ATOM 2710 N N . LEU A 1 342 ? -14.743 14.782 3.574 1.00 74.12 342 LEU A N 1
ATOM 2711 C CA . LEU A 1 342 ? -13.366 14.569 3.151 1.00 74.12 342 LEU A CA 1
ATOM 2712 C C . LEU A 1 342 ? -13.326 13.927 1.756 1.00 74.12 342 LEU A C 1
ATOM 2714 O O . LEU A 1 342 ? -12.679 14.481 0.864 1.00 74.12 342 LEU A O 1
ATOM 2718 N N . ILE A 1 343 ? -14.097 12.853 1.548 1.00 76.19 343 ILE A N 1
ATOM 2719 C CA . ILE A 1 343 ? -14.257 12.160 0.261 1.00 76.19 343 ILE A CA 1
ATOM 2720 C C . ILE A 1 343 ? -14.878 13.093 -0.788 1.00 76.19 343 ILE A C 1
ATOM 2722 O O . ILE A 1 343 ? -14.409 13.152 -1.923 1.00 76.19 343 ILE A O 1
ATOM 2726 N N . ALA A 1 344 ? -15.917 13.859 -0.443 1.00 78.94 344 ALA A N 1
ATOM 2727 C CA . ALA A 1 344 ? -16.593 14.765 -1.372 1.00 78.94 344 ALA A CA 1
ATOM 2728 C C . ALA A 1 344 ? -15.659 15.873 -1.873 1.00 78.94 344 ALA A C 1
ATOM 2730 O O . ALA A 1 344 ? -15.650 16.176 -3.065 1.00 78.94 344 ALA A O 1
ATOM 2731 N N . GLY A 1 345 ? -14.832 16.437 -0.991 1.00 77.94 345 GLY A N 1
ATOM 2732 C CA . GLY A 1 345 ? -13.864 17.475 -1.339 1.00 77.94 345 GLY A CA 1
ATOM 2733 C C . GLY A 1 345 ? -12.598 16.968 -2.037 1.00 77.94 345 GLY A C 1
ATOM 2734 O O . GLY A 1 345 ? -11.689 17.769 -2.246 1.00 77.94 345 GLY A O 1
ATOM 2735 N N . ASP A 1 346 ? -12.489 15.671 -2.322 1.00 77.94 346 ASP A N 1
ATOM 2736 C CA . ASP A 1 346 ? -11.348 15.068 -3.010 1.00 77.94 346 ASP A CA 1
ATOM 2737 C C . ASP A 1 346 ? -11.677 14.776 -4.486 1.00 77.94 346 ASP A C 1
ATOM 2739 O O . ASP A 1 346 ? -12.594 13.999 -4.744 1.00 77.94 346 ASP A O 1
ATOM 2743 N N . PRO A 1 347 ? -10.960 15.344 -5.465 1.00 83.62 347 PRO A N 1
ATOM 2744 C CA . PRO A 1 347 ? -11.018 14.968 -6.877 1.00 83.62 347 PRO A CA 1
ATOM 2745 C C . PRO A 1 347 ? -11.041 13.463 -7.167 1.00 83.62 347 PRO A C 1
ATOM 2747 O O . PRO A 1 347 ? -11.851 12.994 -7.960 1.00 83.62 347 PRO A O 1
ATOM 2750 N N . THR A 1 348 ? -10.180 12.699 -6.509 1.00 81.88 348 THR A N 1
ATOM 2751 C CA . THR A 1 348 ? -10.020 11.251 -6.689 1.00 81.88 348 THR A CA 1
ATOM 2752 C C . THR A 1 348 ? -10.924 10.416 -5.786 1.00 81.88 348 THR A C 1
ATOM 2754 O O . THR A 1 348 ? -11.036 9.207 -5.984 1.00 81.88 348 THR A O 1
ATOM 2757 N N . GLY A 1 349 ? -11.586 11.042 -4.809 1.00 85.12 349 GLY A N 1
ATOM 2758 C CA . GLY A 1 349 ? -12.500 10.353 -3.903 1.00 85.12 349 GLY A CA 1
ATOM 2759 C C . GLY A 1 349 ? -13.682 9.739 -4.654 1.00 85.12 349 GLY A C 1
ATOM 2760 O O . GLY A 1 349 ? -14.301 10.404 -5.494 1.00 85.12 349 GLY A O 1
ATOM 2761 N N . GLU A 1 350 ? -14.024 8.496 -4.315 1.00 86.44 350 GLU A N 1
ATOM 2762 C CA . GLU A 1 350 ? -15.176 7.788 -4.878 1.00 86.44 350 GLU A CA 1
ATOM 2763 C C . GLU A 1 350 ? -16.465 8.609 -4.692 1.00 86.44 350 GLU A C 1
ATOM 2765 O O . GLU A 1 350 ? -16.656 9.307 -3.692 1.00 86.44 350 GLU A O 1
ATOM 2770 N N . TRP A 1 351 ? -17.350 8.578 -5.687 1.00 90.81 351 TRP A N 1
ATOM 2771 C CA . TRP A 1 351 ? -18.625 9.289 -5.641 1.00 90.81 351 TRP A CA 1
ATOM 2772 C C . TRP A 1 351 ? -19.707 8.521 -6.392 1.00 90.81 351 TRP A C 1
ATOM 2774 O O . TRP A 1 351 ? -19.417 7.684 -7.241 1.00 90.81 351 TRP A O 1
ATOM 2784 N N . SER A 1 352 ? -20.961 8.804 -6.050 1.00 88.38 352 SER A N 1
ATOM 2785 C CA . SER A 1 352 ? -22.141 8.147 -6.610 1.00 88.38 352 SER A CA 1
ATOM 2786 C C . SER A 1 352 ? -22.956 9.155 -7.407 1.00 88.38 352 SER A C 1
ATOM 2788 O O . SER A 1 352 ? -23.334 10.199 -6.870 1.00 88.38 352 SER A O 1
ATOM 2790 N N . ALA A 1 353 ? -23.237 8.844 -8.672 1.00 87.81 353 ALA A N 1
ATOM 2791 C CA . ALA A 1 353 ? -24.076 9.678 -9.528 1.00 87.81 353 ALA A CA 1
ATOM 2792 C C . ALA A 1 353 ? -25.526 9.724 -9.021 1.00 87.81 353 ALA A C 1
ATOM 2794 O O . ALA A 1 353 ? -26.175 10.767 -9.089 1.00 87.81 353 ALA A O 1
ATOM 2795 N N . MET A 1 354 ? -26.003 8.623 -8.431 1.00 82.31 354 MET A N 1
ATOM 2796 C CA . MET A 1 354 ? -27.374 8.484 -7.928 1.00 82.31 354 MET A CA 1
ATOM 2797 C C . MET A 1 354 ? -27.648 9.339 -6.683 1.00 82.31 354 MET A C 1
ATOM 2799 O O . MET A 1 354 ? -28.785 9.731 -6.428 1.00 82.31 354 MET A O 1
ATOM 2803 N N . LYS A 1 355 ? -26.612 9.665 -5.899 1.00 81.88 355 LYS A N 1
ATOM 2804 C CA . LYS A 1 355 ? -26.742 10.497 -4.688 1.00 81.88 355 LYS A CA 1
ATOM 2805 C C . LYS A 1 355 ? -26.771 12.004 -4.984 1.00 81.88 355 LYS A C 1
ATOM 2807 O O . LYS A 1 355 ? -26.971 12.802 -4.065 1.00 81.88 355 LYS A O 1
ATOM 2812 N N . ILE A 1 356 ? -26.564 12.421 -6.235 1.00 82.75 356 ILE A N 1
ATOM 2813 C CA . ILE A 1 356 ? -26.392 13.834 -6.589 1.00 82.75 356 ILE A CA 1
ATOM 2814 C C . ILE A 1 356 ? -27.712 14.449 -7.025 1.00 82.75 356 ILE A C 1
ATOM 2816 O O . ILE A 1 356 ? -28.361 14.018 -7.973 1.00 82.75 356 ILE A O 1
ATOM 2820 N N . ARG A 1 357 ? -28.087 15.532 -6.345 1.00 81.31 357 ARG A N 1
ATOM 2821 C CA . ARG A 1 357 ? -29.192 16.394 -6.770 1.00 81.31 357 ARG A CA 1
ATOM 2822 C C . ARG A 1 357 ? -28.708 17.371 -7.835 1.00 81.31 357 ARG A C 1
ATOM 2824 O O . ARG A 1 357 ? -27.562 17.810 -7.785 1.00 81.31 357 ARG A O 1
ATOM 2831 N N . LEU A 1 358 ? -29.617 17.816 -8.706 1.00 77.38 358 LEU A N 1
ATOM 2832 C CA . LEU A 1 358 ? -29.344 18.851 -9.715 1.00 77.38 358 LEU A CA 1
ATOM 2833 C C . LEU A 1 358 ? -28.683 20.113 -9.127 1.00 77.38 358 LEU A C 1
ATOM 2835 O O . LEU A 1 358 ? -27.762 20.670 -9.713 1.00 77.38 358 LEU A O 1
ATOM 2839 N N . SER A 1 359 ? -29.090 20.530 -7.927 1.00 81.88 359 SER A N 1
ATOM 2840 C CA . SER A 1 359 ? -28.497 21.678 -7.226 1.00 81.88 359 SER A CA 1
ATOM 2841 C C . SER A 1 359 ? -27.092 21.430 -6.658 1.00 81.88 359 SER A C 1
ATOM 2843 O O . SER A 1 359 ? -26.426 22.378 -6.258 1.00 81.88 359 SER A O 1
ATOM 2845 N N . GLY A 1 360 ? -26.640 20.175 -6.590 1.00 82.06 360 GLY A N 1
ATOM 2846 C CA . GLY A 1 360 ? -25.341 19.770 -6.049 1.00 82.06 360 GLY A CA 1
ATOM 2847 C C . GLY A 1 360 ? -24.274 19.497 -7.108 1.00 82.06 360 GLY A C 1
ATOM 2848 O O . GLY A 1 360 ? -23.168 19.103 -6.751 1.00 82.06 360 GLY A O 1
ATOM 2849 N N . PHE A 1 361 ? -24.577 19.694 -8.392 1.00 82.94 361 PHE A N 1
ATOM 2850 C CA . PHE A 1 361 ? -23.666 19.375 -9.493 1.00 82.94 361 PHE A CA 1
ATOM 2851 C C . PHE A 1 361 ? -22.354 20.165 -9.463 1.00 82.94 361 PHE A C 1
ATOM 2853 O O . PHE A 1 361 ? -21.303 19.634 -9.808 1.00 82.94 361 PHE A O 1
ATOM 2860 N N . ASN A 1 362 ? -22.378 21.407 -8.980 1.00 83.06 362 ASN A N 1
ATOM 2861 C CA . ASN A 1 362 ? -21.167 22.206 -8.795 1.00 83.06 362 ASN A CA 1
ATOM 2862 C C . ASN A 1 362 ? -20.160 21.551 -7.831 1.00 83.06 362 ASN A C 1
ATOM 2864 O O . ASN A 1 362 ? -18.962 21.773 -7.966 1.00 83.06 362 ASN A O 1
ATOM 2868 N N . LYS A 1 363 ? -20.634 20.716 -6.895 1.00 82.94 363 LYS A N 1
ATOM 2869 C CA . LYS A 1 363 ? -19.801 20.013 -5.907 1.00 82.94 363 LYS A CA 1
ATOM 2870 C C . LYS A 1 363 ? -19.081 18.786 -6.461 1.00 82.94 363 LYS A C 1
ATOM 2872 O O . LYS A 1 363 ? -18.343 18.159 -5.716 1.00 82.94 363 LYS A O 1
ATOM 2877 N N . ILE A 1 364 ? -19.322 18.399 -7.712 1.00 87.88 364 ILE A N 1
ATOM 2878 C CA . ILE A 1 364 ? -18.628 17.270 -8.348 1.00 87.88 364 ILE A CA 1
ATOM 2879 C C . ILE A 1 364 ? -17.809 17.679 -9.566 1.00 87.88 364 ILE A C 1
ATOM 2881 O O . ILE A 1 364 ? -17.160 16.832 -10.173 1.00 87.88 364 ILE A O 1
ATOM 2885 N N . LEU A 1 365 ? -17.797 18.971 -9.909 1.00 85.88 365 LEU A N 1
ATOM 2886 C CA . LEU A 1 365 ? -17.042 19.482 -11.055 1.00 85.88 365 LEU A CA 1
ATOM 2887 C C . LEU A 1 365 ? -15.537 19.207 -10.941 1.00 85.88 365 LEU A C 1
ATOM 2889 O O . LEU A 1 365 ? -14.858 19.089 -11.954 1.00 85.88 365 LEU A O 1
ATOM 2893 N N . HIS A 1 366 ? -15.023 19.082 -9.717 1.00 84.50 366 HIS A N 1
ATOM 2894 C CA . HIS A 1 366 ? -13.616 18.802 -9.445 1.00 84.50 366 HIS A CA 1
ATOM 2895 C C . HIS A 1 366 ? -13.261 17.310 -9.437 1.00 84.50 366 HIS A C 1
ATOM 2897 O O . HIS A 1 366 ? -12.090 16.984 -9.253 1.00 84.50 366 HIS A O 1
ATOM 2903 N N . LYS A 1 367 ? -14.231 16.398 -9.586 1.00 88.25 367 LYS A N 1
ATOM 2904 C CA . LYS A 1 367 ? -13.972 14.953 -9.558 1.00 88.25 367 LYS A CA 1
ATOM 2905 C C . LYS A 1 367 ? -13.210 14.510 -10.806 1.00 88.25 367 LYS A C 1
ATOM 2907 O O . LYS A 1 367 ? -13.537 14.914 -11.915 1.00 88.25 367 LYS A O 1
ATOM 2912 N N . THR A 1 368 ? -12.204 13.659 -10.616 1.00 85.88 368 THR A N 1
ATOM 2913 C CA . THR A 1 368 ? -11.343 13.093 -11.667 1.00 85.88 368 THR A CA 1
ATOM 2914 C C . THR A 1 368 ? -11.518 11.582 -11.844 1.00 85.88 368 THR A C 1
ATOM 2916 O O . THR A 1 368 ? -10.936 10.985 -12.748 1.00 85.88 368 THR A O 1
ATOM 2919 N N . VAL A 1 369 ? -12.346 10.952 -11.012 1.00 88.12 369 VAL A N 1
ATOM 2920 C CA . VAL A 1 369 ? -12.732 9.541 -11.132 1.00 88.12 369 VAL A CA 1
ATOM 2921 C C . VAL A 1 369 ? -14.174 9.420 -11.618 1.00 88.12 369 VAL A C 1
ATOM 2923 O O . VAL A 1 369 ? -14.986 10.320 -11.397 1.00 88.12 369 VAL A O 1
ATOM 2926 N N . LEU A 1 370 ? -14.494 8.319 -12.300 1.00 91.06 370 LEU A N 1
ATOM 2927 C CA . LEU A 1 370 ? -15.868 7.995 -12.688 1.00 91.06 370 LEU A CA 1
ATOM 2928 C C . LEU A 1 370 ? -16.729 7.671 -11.449 1.00 91.06 370 LEU A C 1
ATOM 2930 O O . LEU A 1 370 ? -16.183 7.223 -10.437 1.00 91.06 370 LEU A O 1
ATOM 2934 N N . PRO A 1 371 ? -18.058 7.871 -11.519 1.00 92.19 371 PRO A N 1
ATOM 2935 C CA . PRO A 1 371 ? -18.973 7.400 -10.486 1.00 92.19 371 PRO A CA 1
ATOM 2936 C C . PRO A 1 371 ? -18.847 5.891 -10.256 1.00 92.19 371 PRO A C 1
ATOM 2938 O O . PRO A 1 371 ? -18.600 5.139 -11.200 1.00 92.19 371 PRO A O 1
ATOM 2941 N N . VAL A 1 372 ? -19.101 5.434 -9.028 1.00 89.75 372 VAL A N 1
ATOM 2942 C CA . VAL A 1 372 ? -19.086 4.000 -8.674 1.00 89.75 372 VAL A CA 1
ATOM 2943 C C . VAL A 1 372 ? -20.114 3.180 -9.461 1.00 89.75 372 VAL A C 1
ATOM 2945 O O . VAL A 1 372 ? -19.952 1.973 -9.624 1.00 89.75 372 VAL A O 1
ATOM 2948 N N . GLU A 1 373 ? -21.157 3.820 -9.995 1.00 88.25 373 GLU A N 1
ATOM 2949 C CA . GLU A 1 373 ? -22.136 3.175 -10.868 1.00 88.25 373 GLU A CA 1
ATOM 2950 C C . GLU A 1 373 ? -21.588 2.881 -12.272 1.00 88.25 373 GLU A C 1
ATOM 2952 O O . GLU A 1 373 ? -22.072 1.964 -12.934 1.00 88.25 373 GLU A O 1
ATOM 2957 N N . CYS A 1 374 ? -20.546 3.583 -12.726 1.00 87.62 374 CYS A N 1
ATOM 2958 C CA . CYS A 1 374 ? -19.964 3.417 -14.058 1.00 87.62 374 CYS A CA 1
ATOM 2959 C C . CYS A 1 374 ? -19.030 2.196 -14.130 1.00 87.62 374 CYS A C 1
ATOM 2961 O O . CYS A 1 374 ? -17.828 2.319 -14.363 1.00 87.62 374 CYS A O 1
ATOM 2963 N N . THR A 1 375 ? -19.590 0.999 -13.953 1.00 88.25 375 THR A N 1
ATOM 2964 C CA . THR A 1 375 ? -18.875 -0.280 -14.073 1.00 88.25 375 THR A CA 1
ATOM 2965 C C . THR A 1 375 ? -19.602 -1.223 -15.026 1.00 88.25 375 THR A C 1
ATOM 2967 O O . THR A 1 375 ? -20.825 -1.176 -15.147 1.00 88.25 375 THR A O 1
ATOM 2970 N N . MET A 1 376 ? -18.864 -2.126 -15.684 1.00 87.19 376 MET A N 1
ATOM 2971 C CA . MET A 1 376 ? -19.467 -3.117 -16.593 1.00 87.19 376 MET A CA 1
ATOM 2972 C C . MET A 1 376 ? -20.450 -4.056 -15.883 1.00 87.19 376 MET A C 1
ATOM 2974 O O . MET A 1 376 ? -21.365 -4.563 -16.520 1.00 87.19 376 MET A O 1
ATOM 2978 N N . ASN A 1 377 ? -20.312 -4.235 -14.567 1.00 86.19 377 ASN A N 1
ATOM 2979 C CA . ASN A 1 377 ? -21.211 -5.064 -13.762 1.00 86.19 377 ASN A CA 1
ATOM 2980 C C . ASN A 1 377 ? -22.632 -4.488 -13.668 1.00 86.19 377 ASN A C 1
ATOM 2982 O O . ASN A 1 377 ? -23.582 -5.237 -13.457 1.00 86.19 377 ASN A O 1
ATOM 2986 N N . ASN A 1 378 ? -22.779 -3.171 -13.833 1.00 82.94 378 ASN A N 1
ATOM 2987 C CA . ASN A 1 378 ? -24.079 -2.502 -13.801 1.00 82.94 378 ASN A CA 1
ATOM 2988 C C . ASN A 1 378 ? -24.741 -2.439 -15.186 1.00 82.94 378 ASN A C 1
ATOM 2990 O O . ASN A 1 378 ? -25.937 -2.169 -15.284 1.00 82.94 378 ASN A O 1
ATOM 2994 N N . VAL A 1 379 ? -23.998 -2.737 -16.259 1.00 83.50 379 VAL A N 1
ATOM 2995 C CA . VAL A 1 379 ? -24.518 -2.714 -17.629 1.00 83.50 379 VAL A CA 1
ATOM 2996 C C . VAL A 1 379 ? -25.375 -3.955 -17.872 1.00 83.50 379 VAL A C 1
ATOM 2998 O O . VAL A 1 379 ? -24.878 -5.076 -17.955 1.00 83.50 379 VAL A O 1
ATOM 3001 N N . VAL A 1 380 ? -26.680 -3.752 -18.041 1.00 80.00 380 VAL A N 1
ATOM 3002 C CA . VAL A 1 380 ? -27.611 -4.820 -18.421 1.00 80.00 380 VAL A CA 1
ATOM 3003 C C . VAL A 1 380 ? -27.850 -4.749 -19.918 1.00 80.00 380 VAL A C 1
ATOM 3005 O O . VAL A 1 380 ? -28.582 -3.889 -20.401 1.00 80.00 380 VAL A O 1
ATOM 3008 N N . VAL A 1 381 ? -27.234 -5.668 -20.657 1.00 83.25 381 VAL A N 1
ATOM 3009 C CA . VAL A 1 381 ? -27.486 -5.833 -22.090 1.00 83.25 381 VAL A CA 1
ATOM 3010 C C . VAL A 1 381 ? -28.705 -6.751 -22.250 1.00 83.25 381 VAL A C 1
ATOM 3012 O O . VAL A 1 381 ? -28.630 -7.908 -21.829 1.00 83.25 381 VAL A O 1
ATOM 3015 N N . PRO A 1 382 ? -29.835 -6.276 -22.812 1.00 80.94 382 PRO A N 1
ATOM 3016 C CA . PRO A 1 382 ? -31.024 -7.103 -22.992 1.00 80.94 382 PRO A CA 1
ATOM 3017 C C . PRO A 1 382 ? -30.717 -8.374 -23.785 1.00 80.94 382 PRO A C 1
ATOM 3019 O O . PRO A 1 382 ? -29.937 -8.351 -24.740 1.00 80.94 382 PRO A O 1
ATOM 3022 N N . THR A 1 383 ? -31.358 -9.485 -23.424 1.00 83.50 383 THR A N 1
ATOM 3023 C CA . THR A 1 383 ? -31.241 -10.741 -24.171 1.00 83.50 383 THR A CA 1
ATOM 3024 C C . THR A 1 383 ? -31.749 -10.522 -25.600 1.00 83.50 383 THR A C 1
ATOM 3026 O O . THR A 1 383 ? -32.917 -10.204 -25.803 1.00 83.50 383 THR A O 1
ATOM 3029 N N . GLY A 1 384 ? -30.859 -10.641 -26.591 1.00 84.81 384 GLY A N 1
ATOM 3030 C CA . GLY A 1 384 ? -31.157 -10.355 -28.002 1.00 84.81 384 GLY A CA 1
ATOM 3031 C C . GLY A 1 384 ? -30.724 -8.968 -28.493 1.0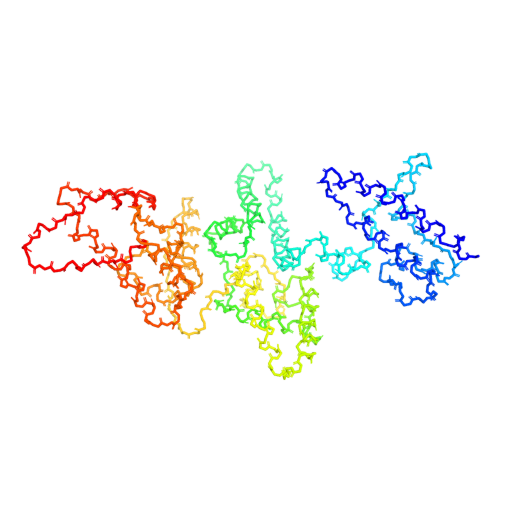0 84.81 384 GLY A C 1
ATOM 3032 O O . GLY A 1 384 ? -30.876 -8.676 -29.679 1.00 84.81 384 GLY A O 1
ATOM 3033 N N . ALA A 1 385 ? -30.150 -8.120 -27.633 1.00 85.12 385 ALA A N 1
ATOM 3034 C CA . ALA A 1 385 ? -29.514 -6.892 -28.091 1.00 85.12 385 ALA A CA 1
ATOM 3035 C C . ALA A 1 385 ? -28.274 -7.209 -28.955 1.00 85.12 385 ALA A C 1
ATOM 3037 O O . ALA A 1 385 ? -27.568 -8.190 -28.696 1.00 85.12 385 ALA A O 1
ATOM 3038 N N . PRO A 1 386 ? -27.971 -6.384 -29.971 1.00 87.94 386 PRO A N 1
ATOM 3039 C CA . PRO A 1 386 ? -26.787 -6.579 -30.794 1.00 87.94 386 PRO A CA 1
ATOM 3040 C C . PRO A 1 386 ? -25.489 -6.595 -29.959 1.00 87.94 386 PRO A C 1
ATOM 3042 O O . PRO A 1 386 ? -25.328 -5.739 -29.084 1.00 87.94 386 PRO A O 1
ATOM 3045 N N . PRO A 1 387 ? -24.515 -7.479 -30.260 1.00 85.12 387 PRO A N 1
ATOM 3046 C CA . PRO A 1 387 ? -23.263 -7.591 -29.499 1.00 85.12 387 PRO A CA 1
ATOM 3047 C C . PRO A 1 387 ? -22.482 -6.277 -29.368 1.00 85.12 387 PRO A C 1
ATOM 3049 O O . PRO A 1 387 ? -21.823 -6.040 -28.355 1.00 85.12 387 PRO A O 1
ATOM 3052 N N . TYR A 1 388 ? -22.593 -5.388 -30.363 1.00 89.81 388 TYR A N 1
ATOM 3053 C CA . TYR A 1 388 ? -21.884 -4.109 -30.364 1.00 89.81 388 TYR A CA 1
ATOM 3054 C C . TYR A 1 388 ? -22.311 -3.181 -29.220 1.00 89.81 388 TYR A C 1
ATOM 3056 O O . TYR A 1 388 ? -21.550 -2.281 -28.878 1.00 89.81 388 TYR A O 1
ATOM 3064 N N . VAL A 1 389 ? -23.496 -3.370 -28.624 1.00 83.50 389 VAL A N 1
ATOM 3065 C CA . VAL A 1 389 ? -23.975 -2.532 -27.514 1.00 83.50 389 VAL A CA 1
ATOM 3066 C C . VAL A 1 389 ? -23.047 -2.688 -26.310 1.00 83.50 389 VAL A C 1
ATOM 3068 O O . VAL A 1 389 ? -22.527 -1.694 -25.810 1.00 83.50 389 VAL A O 1
ATOM 3071 N N . GLY A 1 390 ? -22.740 -3.926 -25.906 1.00 87.31 390 GLY A N 1
ATOM 3072 C CA . GLY A 1 390 ? -21.780 -4.191 -24.828 1.00 87.31 390 GLY A CA 1
ATOM 3073 C C . GLY A 1 390 ? -20.374 -3.680 -25.160 1.00 87.31 390 GLY A C 1
ATOM 3074 O O . GLY A 1 390 ? -19.730 -3.043 -24.327 1.00 87.31 390 GLY A O 1
ATOM 3075 N N . THR A 1 391 ? -19.927 -3.869 -26.408 1.00 88.31 391 THR A N 1
ATOM 3076 C CA . THR A 1 391 ? -18.638 -3.342 -26.887 1.00 88.31 391 THR A CA 1
ATOM 3077 C C . THR A 1 391 ? -18.587 -1.815 -26.838 1.00 88.31 391 THR A C 1
ATOM 3079 O O . THR A 1 391 ? -17.552 -1.248 -26.498 1.00 88.31 391 THR A O 1
ATOM 3082 N N . MET A 1 392 ? -19.694 -1.131 -27.139 1.00 86.50 392 MET A N 1
ATOM 3083 C CA . MET A 1 392 ? -19.786 0.325 -27.075 1.00 86.50 392 MET A CA 1
ATOM 3084 C C . MET A 1 392 ? -19.675 0.819 -25.630 1.00 86.50 392 MET A C 1
ATOM 3086 O O . MET A 1 392 ? -18.903 1.741 -25.386 1.00 86.50 392 MET A O 1
ATOM 3090 N N . TYR A 1 393 ? -20.348 0.178 -24.666 1.00 87.69 393 TYR A N 1
ATOM 3091 C CA . TYR A 1 393 ? -20.184 0.504 -23.242 1.00 87.69 393 TYR A CA 1
ATOM 3092 C C . TYR A 1 393 ? -18.739 0.318 -22.778 1.00 87.69 393 TYR A C 1
ATOM 3094 O O . TYR A 1 393 ? -18.164 1.220 -22.167 1.00 87.69 393 TYR A O 1
ATOM 3102 N N . GLN A 1 394 ? -18.119 -0.808 -23.135 1.00 91.81 394 GLN A N 1
ATOM 3103 C CA . GLN A 1 394 ? -16.719 -1.056 -22.806 1.00 91.81 394 GLN A CA 1
ATOM 3104 C C . GLN A 1 394 ? -15.799 -0.008 -23.433 1.00 91.81 394 GLN A C 1
ATOM 3106 O O . GLN A 1 394 ? -14.891 0.495 -22.775 1.00 91.81 394 GLN A O 1
ATOM 3111 N N . CYS A 1 395 ? -16.049 0.354 -24.692 1.00 89.75 395 CYS A N 1
ATOM 3112 C CA . CYS A 1 395 ? -15.291 1.368 -25.411 1.00 89.75 395 CYS A CA 1
ATOM 3113 C C . CYS A 1 395 ? -15.421 2.735 -24.734 1.00 89.75 395 CYS A C 1
ATOM 3115 O O . CYS A 1 395 ? -14.406 3.390 -24.505 1.00 89.75 395 CYS A O 1
ATOM 3117 N N . VAL A 1 396 ? -16.635 3.142 -24.353 1.00 87.12 396 VAL A N 1
ATOM 3118 C CA . VAL A 1 396 ? -16.869 4.397 -23.631 1.00 87.12 396 VAL A CA 1
ATOM 3119 C C . VAL A 1 396 ? -16.134 4.387 -22.296 1.00 87.12 396 VAL A C 1
ATOM 3121 O O . VAL A 1 396 ? -15.387 5.321 -22.043 1.00 87.12 396 VAL A O 1
ATOM 3124 N N . LEU A 1 397 ? -16.260 3.334 -21.481 1.00 89.38 397 LEU A N 1
ATOM 3125 C CA . LEU A 1 397 ? -15.571 3.247 -20.185 1.00 89.38 397 LEU A CA 1
ATOM 3126 C C . LEU A 1 397 ? -14.043 3.254 -20.327 1.00 89.38 397 LEU A C 1
ATOM 3128 O O . LEU A 1 397 ? -13.357 3.898 -19.540 1.00 89.38 397 LEU A O 1
ATOM 3132 N N . THR A 1 398 ? -13.512 2.587 -21.354 1.00 90.88 398 THR A N 1
ATOM 3133 C CA . THR A 1 398 ? -12.061 2.499 -21.599 1.00 90.88 398 THR A CA 1
ATOM 3134 C C . THR A 1 398 ? -11.482 3.811 -22.130 1.00 90.88 398 THR A C 1
ATOM 3136 O O . THR A 1 398 ? -10.348 4.161 -21.815 1.00 90.88 398 THR A O 1
ATOM 3139 N N . ASN A 1 399 ? -12.251 4.551 -22.934 1.00 91.56 399 ASN A N 1
ATOM 3140 C CA . ASN A 1 399 ? -11.807 5.798 -23.564 1.00 91.56 399 ASN A CA 1
ATOM 3141 C C . ASN A 1 399 ? -12.275 7.056 -22.821 1.00 91.56 399 ASN A C 1
ATOM 3143 O O . ASN A 1 399 ? -11.936 8.176 -23.228 1.00 91.56 399 ASN A O 1
ATOM 3147 N N . PHE A 1 400 ? -13.065 6.902 -21.756 1.00 89.94 400 PHE A N 1
ATOM 3148 C CA . PHE A 1 400 ? -13.541 8.026 -20.971 1.00 89.94 400 PHE A CA 1
ATOM 3149 C C . PHE A 1 400 ? -12.352 8.768 -20.365 1.00 89.94 400 PHE A C 1
ATOM 3151 O O . PHE A 1 400 ? -11.410 8.192 -19.831 1.00 89.94 400 PHE A O 1
ATOM 3158 N N . ASN A 1 401 ? -12.408 10.088 -20.454 1.00 87.94 401 ASN A N 1
ATOM 3159 C CA . ASN A 1 401 ? -11.358 10.963 -19.963 1.00 87.94 401 ASN A CA 1
ATOM 3160 C C . ASN A 1 401 ? -12.037 12.208 -19.421 1.00 87.94 401 ASN A C 1
ATOM 3162 O O . ASN A 1 401 ? -12.521 13.036 -20.190 1.00 87.94 401 ASN A O 1
ATOM 3166 N N . ILE A 1 402 ? -12.073 12.307 -18.101 1.00 86.00 402 ILE A N 1
ATOM 3167 C CA . ILE A 1 402 ? -12.754 13.376 -17.376 1.00 86.00 402 ILE A CA 1
ATOM 3168 C C . ILE A 1 402 ? -12.144 14.758 -17.639 1.00 86.00 402 ILE A C 1
ATOM 3170 O O . ILE A 1 402 ? -12.841 15.763 -17.565 1.00 86.00 402 ILE A O 1
ATOM 3174 N N . SER A 1 403 ? -10.865 14.813 -18.024 1.00 83.19 403 SER A N 1
ATOM 3175 C CA . SER A 1 403 ? -10.180 16.054 -18.382 1.00 83.19 403 SER A CA 1
ATOM 3176 C C . SER A 1 403 ? -10.669 16.624 -19.715 1.00 83.19 403 SER A C 1
ATOM 3178 O O . SER A 1 403 ? -10.391 17.781 -20.015 1.00 83.19 403 SER A O 1
ATOM 3180 N N . LYS A 1 404 ? -11.393 15.840 -20.532 1.00 90.38 404 LYS A N 1
ATOM 3181 C CA . LYS A 1 404 ? -12.027 16.328 -21.761 1.00 90.38 404 LYS A CA 1
ATOM 3182 C C . LYS A 1 404 ? -13.419 16.888 -21.432 1.00 90.38 404 LYS A C 1
ATOM 3184 O O . LYS A 1 404 ? -14.309 16.101 -21.098 1.00 90.38 404 LYS A O 1
ATOM 3189 N N . PRO A 1 405 ? -13.674 18.198 -21.627 1.00 87.75 405 PRO A N 1
ATOM 3190 C CA . PRO A 1 405 ? -14.960 18.814 -21.287 1.00 87.75 405 PRO A CA 1
ATOM 3191 C C . PRO A 1 405 ? -16.166 18.144 -21.953 1.00 87.75 405 PRO A C 1
ATOM 3193 O O . PRO A 1 405 ? -17.239 18.077 -21.366 1.00 87.75 405 PRO A O 1
ATOM 3196 N N . ILE A 1 406 ? -15.987 17.598 -23.161 1.00 90.44 406 ILE A N 1
ATOM 3197 C CA . ILE A 1 406 ? -17.052 16.903 -23.893 1.00 90.44 406 ILE A CA 1
ATOM 3198 C C . ILE A 1 406 ? -17.448 15.565 -23.255 1.00 90.44 406 ILE A C 1
ATOM 3200 O O . ILE A 1 406 ? -18.630 15.236 -23.219 1.00 90.44 406 ILE A O 1
ATOM 3204 N N . HIS A 1 407 ? -16.487 14.812 -22.712 1.00 90.62 407 HIS A N 1
ATOM 3205 C CA . HIS A 1 407 ? -16.771 13.566 -21.994 1.00 90.62 407 HIS A CA 1
ATOM 3206 C C . HIS A 1 407 ? -17.484 13.868 -20.681 1.00 90.62 407 HIS A C 1
ATOM 3208 O O . HIS A 1 407 ? -18.456 13.204 -20.330 1.00 90.62 407 HIS A O 1
ATOM 3214 N N . PHE A 1 408 ? -17.039 14.919 -19.993 1.00 87.31 408 PHE A N 1
ATOM 3215 C CA . PHE A 1 408 ? -17.693 15.380 -18.783 1.00 87.31 408 PHE A CA 1
ATOM 3216 C C . PHE A 1 408 ? -19.130 15.811 -19.071 1.00 87.31 408 PHE A C 1
ATOM 3218 O O . PHE A 1 408 ? -20.050 15.271 -18.472 1.00 87.31 408 PHE A O 1
ATOM 3225 N N . LEU A 1 409 ? -19.355 16.671 -20.068 1.00 89.06 409 LEU A N 1
ATOM 3226 C CA . LEU A 1 409 ? -20.697 17.073 -20.493 1.00 89.06 409 LEU A CA 1
ATOM 3227 C C . LEU A 1 409 ? -21.586 15.866 -20.824 1.00 89.06 409 LEU A C 1
ATOM 3229 O O . LEU A 1 409 ? -22.732 15.825 -20.389 1.00 89.06 409 LEU A O 1
ATOM 3233 N N . ALA A 1 410 ? -21.059 14.867 -21.539 1.00 88.75 410 ALA A N 1
ATOM 3234 C CA . ALA A 1 410 ? -21.795 13.642 -21.842 1.00 88.75 410 ALA A CA 1
ATOM 3235 C C . ALA A 1 410 ? -22.205 12.882 -20.568 1.00 88.75 410 ALA A C 1
ATOM 3237 O O . ALA A 1 410 ? -23.348 12.430 -20.472 1.00 88.75 410 ALA A O 1
ATOM 3238 N N . LEU A 1 411 ? -21.320 12.798 -19.569 1.00 89.56 411 LEU A N 1
ATOM 3239 C CA . LEU A 1 411 ? -21.639 12.226 -18.260 1.00 89.56 411 LEU A CA 1
ATOM 3240 C C . LEU A 1 411 ? -22.745 13.031 -17.556 1.00 89.56 411 LEU A C 1
ATOM 3242 O O . LEU A 1 411 ? -23.719 12.440 -17.100 1.00 89.56 411 LEU A O 1
ATOM 3246 N N . PHE A 1 412 ? -22.660 14.366 -17.531 1.00 87.88 412 PHE A N 1
ATOM 3247 C CA . PHE A 1 412 ? -23.705 15.223 -16.946 1.00 87.88 412 PHE A CA 1
ATOM 3248 C C . PHE A 1 412 ? -25.053 15.036 -17.621 1.00 87.88 412 PHE A C 1
ATOM 3250 O O . PHE A 1 412 ? -26.056 14.828 -16.941 1.00 87.88 412 PHE A O 1
ATOM 3257 N N . CYS A 1 413 ? -25.079 15.098 -18.952 1.00 89.12 413 CYS A N 1
ATOM 3258 C CA . CYS A 1 413 ? -26.291 14.861 -19.715 1.00 89.12 413 CYS A CA 1
ATOM 3259 C C . CYS A 1 413 ? -26.863 13.489 -19.373 1.00 89.12 413 CYS A C 1
ATOM 3261 O O . CYS A 1 413 ? -28.054 13.404 -19.111 1.00 89.12 413 CYS A O 1
ATOM 3263 N N . SER A 1 414 ? -26.030 12.450 -19.290 1.00 87.12 414 SER A N 1
ATOM 3264 C CA . SER A 1 414 ? -26.479 11.101 -18.931 1.00 87.12 414 SER A CA 1
ATOM 3265 C C . SER A 1 414 ? -27.135 11.071 -17.549 1.00 87.12 414 SER A C 1
ATOM 3267 O O . SER A 1 414 ? -28.251 10.585 -17.431 1.00 87.12 414 SER A O 1
ATOM 3269 N N . ILE A 1 415 ? -26.524 11.676 -16.524 1.00 85.81 415 ILE A N 1
ATOM 3270 C CA . ILE A 1 415 ? -27.102 11.733 -15.168 1.00 85.81 415 ILE A CA 1
ATOM 3271 C C . ILE A 1 415 ? -28.439 12.490 -15.166 1.00 85.81 415 ILE A C 1
ATOM 3273 O O . ILE A 1 415 ? -29.421 12.027 -14.583 1.00 85.81 415 ILE A O 1
ATOM 3277 N N . VAL A 1 416 ? -28.500 13.645 -15.839 1.00 85.38 416 VAL A N 1
ATOM 3278 C CA . VAL A 1 416 ? -29.727 14.450 -15.943 1.00 85.38 416 VAL A CA 1
ATOM 3279 C C . VAL A 1 416 ? -30.816 13.682 -16.684 1.00 85.38 416 VAL A C 1
ATOM 3281 O O . VAL A 1 416 ? -31.949 13.634 -16.213 1.00 85.38 416 VAL A O 1
ATOM 3284 N N . PHE A 1 417 ? -30.484 13.054 -17.813 1.00 83.69 417 PHE A N 1
ATOM 3285 C CA . PHE A 1 417 ? -31.432 12.261 -18.584 1.00 83.69 417 PHE A CA 1
ATOM 3286 C C . PHE A 1 417 ? -31.932 11.071 -17.782 1.00 83.69 417 PHE A C 1
ATOM 3288 O O . PHE A 1 417 ? -33.140 10.904 -17.740 1.00 83.69 417 PHE A O 1
ATOM 3295 N N . THR A 1 418 ? -31.076 10.315 -17.091 1.00 78.44 418 THR A N 1
ATOM 3296 C CA . THR A 1 418 ? -31.500 9.197 -16.231 1.00 78.44 418 THR A CA 1
ATOM 3297 C C . THR A 1 418 ? -32.456 9.664 -15.130 1.00 78.44 418 THR A C 1
ATOM 3299 O O . THR A 1 418 ? -33.496 9.042 -14.914 1.00 78.44 418 THR A O 1
ATOM 3302 N N . GLY A 1 419 ? -32.172 10.803 -14.487 1.00 75.75 419 GLY A N 1
ATOM 3303 C CA . GLY A 1 419 ? -33.058 11.383 -13.473 1.00 75.75 419 GLY A CA 1
ATOM 3304 C C . GLY A 1 419 ? -34.396 11.891 -14.031 1.00 75.75 419 GLY A C 1
ATOM 3305 O O . GLY A 1 419 ? -35.434 11.721 -13.395 1.00 75.75 419 GLY A O 1
ATOM 3306 N N . LEU A 1 420 ? -34.393 12.492 -15.226 1.00 78.06 420 LEU A N 1
ATOM 3307 C CA . LEU A 1 420 ? -35.602 12.977 -15.907 1.00 78.06 420 LEU A CA 1
ATOM 3308 C C . LEU A 1 420 ? -36.412 11.851 -16.557 1.00 78.06 420 LEU A C 1
ATOM 3310 O O . LEU A 1 420 ? -37.624 11.967 -16.709 1.00 78.06 420 LEU A O 1
ATOM 3314 N N . LEU A 1 421 ? -35.774 10.750 -16.946 1.00 70.19 421 LEU A N 1
ATOM 3315 C CA . LEU A 1 421 ? -36.446 9.627 -17.593 1.00 70.19 421 LEU A CA 1
ATOM 3316 C C . LEU A 1 421 ? -37.511 9.024 -16.675 1.00 70.19 421 LEU A C 1
ATOM 3318 O O . LEU A 1 421 ? -38.619 8.721 -17.118 1.00 70.19 421 LEU A O 1
ATOM 3322 N N . LEU A 1 422 ? -37.188 8.948 -15.383 1.00 66.44 422 LEU A N 1
ATOM 3323 C CA . LEU A 1 422 ? -38.101 8.529 -14.327 1.00 66.44 422 LEU A CA 1
ATOM 3324 C C . LEU A 1 422 ? -39.322 9.447 -14.201 1.00 66.44 422 LEU A C 1
ATOM 3326 O O . LEU A 1 422 ? -40.403 8.965 -13.890 1.00 66.44 422 LEU A O 1
ATOM 3330 N N . SER A 1 423 ? -39.191 10.752 -14.453 1.00 67.56 423 SER A N 1
ATOM 3331 C CA . SER A 1 423 ? -40.318 11.687 -14.339 1.00 67.56 423 SER A CA 1
ATOM 3332 C C . SER A 1 423 ? -41.157 11.786 -15.614 1.00 67.56 423 SER A C 1
ATOM 3334 O O . SER A 1 423 ? -42.362 12.004 -15.529 1.00 67.56 423 SER A O 1
ATOM 3336 N N . ILE A 1 424 ? -40.550 11.607 -16.791 1.00 67.56 424 ILE A N 1
ATOM 3337 C CA . ILE A 1 424 ? -41.234 11.744 -18.087 1.00 67.56 424 ILE A CA 1
ATOM 3338 C C . ILE A 1 424 ? -42.015 10.476 -18.458 1.00 67.56 424 ILE A C 1
ATOM 3340 O O . ILE A 1 424 ? -43.063 10.566 -19.098 1.00 67.56 424 ILE A O 1
ATOM 3344 N N . HIS A 1 425 ? -41.508 9.300 -18.081 1.00 61.91 425 HIS A N 1
ATOM 3345 C CA . HIS A 1 425 ? -42.049 8.015 -18.533 1.00 61.91 425 HIS A CA 1
ATOM 3346 C C . HIS A 1 425 ? -42.598 7.124 -17.416 1.00 61.91 425 HIS A C 1
ATOM 3348 O O . HIS A 1 425 ? -43.015 6.003 -17.710 1.00 61.91 425 HIS A O 1
ATOM 3354 N N . SER A 1 426 ? -42.656 7.595 -16.163 1.00 58.12 426 SER A N 1
ATOM 3355 C CA . SER A 1 426 ? -43.366 6.845 -15.123 1.00 58.12 426 SER A CA 1
ATOM 3356 C C . SER A 1 426 ? -44.859 6.761 -15.466 1.00 58.12 426 SER A C 1
ATOM 3358 O O . SER A 1 426 ? -45.465 7.788 -15.790 1.00 58.12 426 SER A O 1
ATOM 3360 N N . PRO A 1 427 ? -45.483 5.569 -15.382 1.00 61.72 427 PRO A N 1
ATOM 3361 C CA . PRO A 1 427 ? -46.930 5.441 -15.455 1.00 61.72 427 PRO A CA 1
ATOM 3362 C C . PRO A 1 427 ? -47.580 6.378 -14.423 1.00 61.72 427 PRO A C 1
ATOM 3364 O O . PRO A 1 427 ? -47.113 6.408 -13.280 1.00 61.72 427 PRO A O 1
ATOM 3367 N N . PRO A 1 428 ? -48.648 7.115 -14.780 1.00 61.50 428 PRO A N 1
ATOM 3368 C CA . PRO A 1 428 ? -49.290 8.076 -13.879 1.00 61.50 428 PRO A CA 1
ATOM 3369 C C . PRO A 1 428 ? -49.803 7.444 -12.571 1.00 61.50 428 PRO A C 1
ATOM 3371 O O . PRO A 1 428 ? -49.932 8.149 -11.575 1.00 61.50 428 PRO A O 1
ATOM 3374 N N . ASP A 1 429 ? -50.017 6.122 -12.554 1.00 60.69 429 ASP A N 1
ATOM 3375 C CA . ASP A 1 429 ? -50.570 5.380 -11.414 1.00 60.69 429 ASP A CA 1
ATOM 3376 C C . ASP A 1 429 ? -49.531 4.632 -10.554 1.00 60.69 429 ASP A C 1
ATOM 3378 O O . ASP A 1 429 ? -49.899 4.025 -9.548 1.00 60.69 429 ASP A O 1
ATOM 3382 N N . ARG A 1 430 ? -48.232 4.649 -10.898 1.00 58.59 430 ARG A N 1
ATOM 3383 C CA . ARG A 1 430 ? -47.189 4.060 -10.033 1.00 58.59 430 ARG A CA 1
ATOM 3384 C C . ARG A 1 430 ? -46.477 5.170 -9.272 1.00 58.59 430 ARG A C 1
ATOM 3386 O O . ARG A 1 430 ? -45.669 5.899 -9.841 1.00 58.59 430 ARG A O 1
ATOM 3393 N N . SER A 1 431 ? -46.753 5.280 -7.973 1.00 60.81 431 SER A N 1
ATOM 3394 C CA . SER A 1 431 ? -45.943 6.109 -7.084 1.00 60.81 431 SER A CA 1
ATOM 3395 C C . SER A 1 431 ? -44.483 5.655 -7.156 1.00 60.81 431 SER A C 1
ATOM 3397 O O . SER A 1 431 ? -44.183 4.457 -7.147 1.00 60.81 431 SER A O 1
ATOM 3399 N N . LEU A 1 432 ? -43.561 6.619 -7.257 1.00 63.19 432 LEU A N 1
ATOM 3400 C CA . LEU A 1 432 ? -42.137 6.349 -7.068 1.00 63.19 432 LEU A CA 1
ATOM 3401 C C . LEU A 1 432 ? -41.975 5.633 -5.719 1.00 63.19 432 LEU A C 1
ATOM 3403 O O . LEU A 1 432 ? -42.611 6.056 -4.746 1.00 63.19 432 LEU A O 1
ATOM 3407 N N . PRO A 1 433 ? -41.1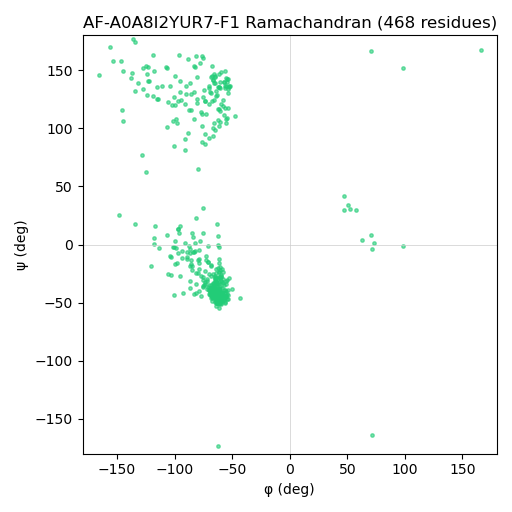62 4.568 -5.628 1.00 62.25 433 PRO A N 1
ATOM 3408 C CA . PRO A 1 433 ? -40.937 3.886 -4.365 1.00 62.25 433 PRO A CA 1
ATOM 3409 C C . PRO A 1 433 ? -40.330 4.891 -3.385 1.00 62.25 433 PRO A C 1
ATOM 3411 O O . PRO A 1 433 ? -39.162 5.256 -3.491 1.00 62.25 433 PRO A O 1
ATOM 3414 N N . ALA A 1 434 ? -41.141 5.361 -2.434 1.00 54.41 434 ALA A N 1
ATOM 3415 C CA . ALA A 1 434 ? -40.764 6.413 -1.490 1.00 54.41 434 ALA A CA 1
ATOM 3416 C C . ALA A 1 434 ? -39.570 6.018 -0.595 1.00 54.41 434 ALA A C 1
ATOM 3418 O O . ALA A 1 434 ? -38.989 6.867 0.075 1.00 54.41 434 ALA A O 1
ATOM 3419 N N . THR A 1 435 ? -39.205 4.732 -0.597 1.00 49.75 435 THR A N 1
ATOM 3420 C CA . THR A 1 435 ? -38.224 4.108 0.294 1.00 49.75 435 THR A CA 1
ATOM 3421 C C . THR A 1 435 ? -37.222 3.194 -0.419 1.00 49.75 435 THR A C 1
ATOM 3423 O O . THR A 1 435 ? -36.593 2.384 0.255 1.00 49.75 435 THR A O 1
ATOM 3426 N N . ALA A 1 436 ? -37.043 3.286 -1.746 1.00 55.97 436 ALA A N 1
ATOM 3427 C CA . ALA A 1 436 ? -35.972 2.534 -2.414 1.00 55.97 436 ALA A CA 1
ATOM 3428 C C . ALA A 1 436 ? -34.612 3.061 -1.925 1.00 55.97 436 ALA A C 1
ATOM 3430 O O . ALA A 1 436 ? -34.140 4.122 -2.341 1.00 55.97 436 ALA A O 1
ATOM 3431 N N . SER A 1 437 ? -34.028 2.344 -0.969 1.00 54.50 437 SER A N 1
ATOM 3432 C CA . SER A 1 437 ? -32.843 2.763 -0.215 1.00 54.50 437 SER A CA 1
ATOM 3433 C C . SER A 1 437 ? -31.566 2.156 -0.790 1.00 54.50 437 SER A C 1
ATOM 3435 O O . SER A 1 437 ? -30.468 2.643 -0.518 1.00 54.50 437 SER A O 1
ATOM 3437 N N . THR A 1 438 ? -31.704 1.126 -1.631 1.00 61.44 438 THR A N 1
ATOM 3438 C CA . THR A 1 438 ? -30.582 0.403 -2.229 1.00 61.44 438 THR A CA 1
ATOM 3439 C C . THR A 1 438 ? -30.561 0.519 -3.755 1.00 61.44 438 THR A C 1
ATOM 3441 O O . THR A 1 438 ? -31.591 0.606 -4.423 1.00 61.44 438 THR A O 1
ATOM 3444 N N . VAL A 1 439 ? -29.353 0.490 -4.330 1.00 58.47 439 VAL A N 1
ATOM 3445 C CA . VAL A 1 439 ? -29.122 0.530 -5.790 1.00 58.47 439 VAL A CA 1
ATOM 3446 C C . VAL A 1 439 ? -29.825 -0.634 -6.502 1.00 58.47 439 VAL A C 1
ATOM 3448 O O . VAL A 1 439 ? -30.329 -0.482 -7.612 1.00 58.47 439 VAL A O 1
ATOM 3451 N N . VAL A 1 440 ? -29.915 -1.793 -5.843 1.00 70.00 440 VAL A N 1
ATOM 3452 C CA . VAL A 1 440 ? -30.571 -2.994 -6.379 1.00 70.00 440 VAL A CA 1
ATOM 3453 C C . VAL A 1 440 ? -32.080 -2.784 -6.541 1.00 70.00 440 VAL A C 1
ATOM 3455 O O . VAL A 1 440 ? -32.636 -3.162 -7.572 1.00 70.00 440 VAL A O 1
ATOM 3458 N N . GLU A 1 441 ? -32.735 -2.146 -5.568 1.00 70.69 441 GLU A N 1
ATOM 3459 C CA . GLU A 1 441 ? -34.168 -1.828 -5.624 1.00 70.69 441 GLU A CA 1
ATOM 3460 C C . GLU A 1 441 ? -34.479 -0.831 -6.739 1.00 70.69 441 GLU A C 1
ATOM 3462 O O . GLU A 1 441 ? -35.413 -1.054 -7.509 1.00 70.69 441 GLU A O 1
ATOM 3467 N N . TRP A 1 442 ? -33.663 0.218 -6.880 1.00 68.50 442 TRP A N 1
ATOM 3468 C CA . TRP A 1 442 ? -33.795 1.183 -7.975 1.00 68.50 442 TRP A CA 1
ATOM 3469 C C . TRP A 1 442 ? -33.617 0.528 -9.342 1.00 68.50 442 TRP A C 1
ATOM 3471 O O . TRP A 1 442 ? -34.451 0.716 -10.228 1.00 68.50 442 TRP A O 1
ATOM 3481 N N . ASN A 1 443 ? -32.587 -0.304 -9.498 1.00 64.50 443 ASN A N 1
ATOM 3482 C CA . ASN A 1 443 ? -32.351 -1.032 -10.740 1.00 64.50 443 ASN A CA 1
ATOM 3483 C C . ASN A 1 443 ? -33.501 -1.992 -11.060 1.00 64.50 443 ASN A C 1
ATOM 3485 O O . ASN A 1 443 ? -33.911 -2.087 -12.212 1.00 64.50 443 ASN A O 1
ATOM 3489 N N . SER A 1 444 ? -34.044 -2.692 -10.062 1.00 71.31 444 SER A N 1
ATOM 3490 C CA . SER A 1 444 ? -35.205 -3.570 -10.243 1.00 71.31 444 SER A CA 1
ATOM 3491 C C . SER A 1 444 ? -36.463 -2.783 -10.623 1.00 71.31 444 SER A C 1
ATOM 3493 O O . SER A 1 444 ? -37.179 -3.168 -11.545 1.00 71.31 444 SER A O 1
ATOM 3495 N N . TYR A 1 445 ? -36.709 -1.641 -9.976 1.00 72.38 445 TYR A N 1
ATOM 3496 C CA . TYR A 1 445 ? -37.840 -0.769 -10.290 1.00 72.38 445 TYR A CA 1
ATOM 3497 C C . TYR A 1 445 ? -37.770 -0.246 -11.728 1.00 72.38 445 TYR A C 1
ATOM 3499 O O . TYR A 1 445 ? -38.726 -0.421 -12.477 1.00 72.38 445 TYR A O 1
ATOM 3507 N N . ILE A 1 446 ? -36.623 0.310 -12.138 1.00 68.56 446 ILE A N 1
ATOM 3508 C CA . ILE A 1 446 ? -36.409 0.829 -13.499 1.00 68.56 446 ILE A CA 1
ATOM 3509 C C . ILE A 1 446 ? -36.603 -0.274 -14.546 1.00 68.56 446 ILE A C 1
ATOM 3511 O O . ILE A 1 446 ? -37.236 -0.042 -15.575 1.00 68.56 446 ILE A O 1
ATOM 3515 N N . LYS A 1 447 ? -36.104 -1.487 -14.277 1.00 70.19 447 LYS A N 1
ATOM 3516 C CA . LYS A 1 447 ? -36.256 -2.650 -15.168 1.00 70.19 447 LYS A CA 1
ATOM 3517 C C . LYS A 1 447 ? -37.710 -3.075 -15.364 1.00 70.19 447 LYS A C 1
ATOM 3519 O O . LYS A 1 447 ? -38.049 -3.553 -16.439 1.00 70.19 447 LYS A O 1
ATOM 3524 N N . ASN A 1 448 ? -38.542 -2.907 -14.340 1.00 69.75 448 ASN A N 1
ATOM 3525 C CA . ASN A 1 448 ? -39.940 -3.337 -14.335 1.00 69.75 448 ASN A CA 1
ATOM 3526 C C . ASN A 1 448 ? -40.923 -2.209 -14.704 1.00 69.75 448 ASN A C 1
ATOM 3528 O O . ASN A 1 448 ? -42.137 -2.361 -14.527 1.00 69.75 448 ASN A O 1
ATOM 3532 N N . LEU A 1 449 ? -40.427 -1.059 -15.176 1.00 67.44 449 LEU A N 1
ATOM 3533 C CA . LEU A 1 449 ? -41.283 -0.017 -15.732 1.00 67.44 449 LEU A CA 1
ATOM 3534 C C . LEU A 1 449 ? -41.857 -0.498 -17.068 1.00 67.44 449 LEU A C 1
ATOM 3536 O O . LEU A 1 449 ? -41.118 -0.795 -18.006 1.00 67.44 449 LEU A O 1
ATOM 3540 N N . ASP A 1 450 ? -43.187 -0.550 -17.149 1.00 63.03 450 ASP A N 1
ATOM 3541 C CA . ASP A 1 450 ? -43.903 -0.780 -18.401 1.00 63.03 450 ASP A CA 1
ATOM 3542 C C . ASP A 1 450 ? -43.735 0.470 -19.268 1.00 63.03 450 ASP A C 1
ATOM 3544 O O . ASP A 1 450 ? -44.470 1.453 -19.141 1.00 63.03 450 ASP A O 1
ATOM 3548 N N . TRP A 1 451 ? -42.695 0.469 -20.101 1.00 61.75 451 TRP A N 1
ATOM 3549 C CA . TRP A 1 451 ? -42.415 1.566 -21.015 1.00 61.75 451 TRP A CA 1
ATOM 3550 C C . TRP A 1 451 ? -43.623 1.778 -21.922 1.00 61.75 451 TRP A C 1
ATOM 3552 O O . TRP A 1 451 ? -44.025 0.885 -22.667 1.00 61.75 451 TRP A O 1
ATOM 3562 N N . ILE A 1 452 ? -44.220 2.970 -21.851 1.00 57.69 452 ILE A N 1
ATOM 3563 C CA . ILE A 1 452 ? -45.382 3.312 -22.669 1.00 57.69 452 ILE A CA 1
ATOM 3564 C C . ILE A 1 452 ? -44.930 3.354 -24.130 1.00 57.69 452 ILE A C 1
ATOM 3566 O O . ILE A 1 452 ? -44.369 4.350 -24.596 1.00 57.69 452 ILE A O 1
ATOM 3570 N N . GLU A 1 453 ? -45.202 2.286 -24.877 1.00 56.06 453 GLU A N 1
ATOM 3571 C CA . GLU A 1 453 ? -45.106 2.321 -26.328 1.00 56.06 453 GLU A CA 1
ATOM 3572 C C . GLU A 1 453 ? -46.118 3.351 -26.838 1.00 56.06 453 GLU A C 1
ATOM 3574 O O . GLU A 1 453 ? -47.336 3.141 -26.816 1.00 56.06 453 GLU A O 1
ATOM 3579 N N . LYS A 1 454 ? -45.630 4.510 -27.299 1.00 52.31 454 LYS A N 1
ATOM 3580 C CA . LYS A 1 454 ? -46.479 5.439 -28.047 1.00 52.31 454 LYS A CA 1
ATOM 3581 C C . LYS A 1 454 ? -47.031 4.672 -29.245 1.00 52.31 454 LYS A C 1
ATOM 3583 O O . LYS A 1 454 ? -46.280 4.345 -30.160 1.00 52.31 454 LYS A O 1
ATOM 3588 N N . LYS A 1 455 ? -48.345 4.408 -29.247 1.00 50.31 455 LYS A N 1
ATOM 3589 C CA . LYS A 1 455 ? -49.055 3.802 -30.383 1.00 50.31 455 LYS A CA 1
ATOM 3590 C C . LYS A 1 455 ? -48.646 4.538 -31.662 1.00 50.31 455 LYS A C 1
ATOM 3592 O O . LYS A 1 455 ? -48.969 5.715 -31.832 1.00 50.31 455 LYS A O 1
ATOM 3597 N N . LYS A 1 456 ? -47.892 3.853 -32.528 1.00 45.47 456 LYS A N 1
ATOM 3598 C CA . LYS A 1 456 ? -47.329 4.413 -33.762 1.00 45.47 456 LYS A CA 1
ATOM 3599 C C . LYS A 1 456 ? -48.444 5.044 -34.605 1.00 45.47 456 LYS A C 1
ATOM 3601 O O . LYS A 1 456 ? -49.326 4.340 -35.096 1.00 45.47 456 LYS A O 1
ATOM 3606 N N . LYS A 1 457 ? -48.383 6.361 -34.844 1.00 46.31 457 LYS A N 1
ATOM 3607 C CA . LYS A 1 457 ? -48.996 6.937 -36.052 1.00 46.31 457 LYS A CA 1
ATOM 3608 C C . LYS A 1 457 ? -48.173 6.432 -37.241 1.00 46.31 457 LYS A C 1
ATOM 3610 O O . LYS A 1 457 ? -46.949 6.447 -37.202 1.00 46.31 457 LYS A O 1
ATOM 3615 N N . LYS A 1 458 ? -48.862 5.912 -38.252 1.00 49.03 458 LYS A N 1
ATOM 3616 C CA . LYS A 1 458 ? -48.417 4.904 -39.234 1.00 49.03 458 LYS A CA 1
ATOM 3617 C C . LYS A 1 458 ? -47.243 5.270 -40.178 1.00 49.03 458 LYS A C 1
ATOM 3619 O O . LYS A 1 458 ? -47.096 4.595 -41.189 1.00 49.03 458 LYS A O 1
ATOM 3624 N N . THR A 1 459 ? -46.420 6.290 -39.918 1.00 45.97 459 THR A N 1
ATOM 3625 C CA . THR A 1 459 ? -45.507 6.851 -40.942 1.00 45.97 459 THR A CA 1
ATOM 3626 C C . THR A 1 459 ? -44.165 7.422 -40.455 1.00 45.97 459 THR A C 1
ATOM 3628 O O . THR A 1 459 ? -43.585 8.239 -41.163 1.00 45.97 459 THR A O 1
ATOM 3631 N N . GLU A 1 460 ? -43.595 6.996 -39.325 1.00 41.94 460 GLU A N 1
ATOM 3632 C CA . GLU A 1 460 ? -42.215 7.392 -38.972 1.00 41.94 460 GLU A CA 1
ATOM 3633 C C . GLU A 1 460 ? -41.297 6.192 -38.722 1.00 41.94 460 GLU A C 1
ATOM 3635 O O . GLU A 1 460 ? -41.632 5.268 -37.983 1.00 41.94 460 GLU A O 1
ATOM 3640 N N . ARG A 1 461 ? -40.139 6.213 -39.401 1.00 42.41 461 ARG A N 1
ATOM 3641 C CA . ARG A 1 461 ? -39.055 5.231 -39.277 1.00 42.41 461 ARG A CA 1
ATOM 3642 C C . ARG A 1 461 ? -38.536 5.213 -37.841 1.00 42.41 461 ARG A C 1
ATOM 3644 O O . ARG A 1 461 ? -38.257 6.268 -37.275 1.00 42.41 461 ARG A O 1
ATOM 3651 N N . ASP A 1 462 ? -38.355 4.008 -37.310 1.00 38.00 462 ASP A N 1
ATOM 3652 C CA . ASP A 1 462 ? -37.838 3.754 -35.968 1.00 38.00 462 ASP A CA 1
ATOM 3653 C C . ASP A 1 462 ? -36.471 4.426 -35.760 1.00 38.00 462 ASP A C 1
ATOM 3655 O O . ASP A 1 462 ? -35.439 3.960 -36.241 1.00 38.00 462 ASP A O 1
ATOM 3659 N N . ARG A 1 463 ? -36.459 5.537 -35.019 1.00 35.12 463 ARG A N 1
ATOM 3660 C CA . ARG A 1 463 ? -35.260 6.031 -34.342 1.00 35.12 463 ARG A CA 1
ATOM 3661 C C . ARG A 1 463 ? -35.257 5.405 -32.955 1.00 35.12 463 ARG A C 1
ATOM 3663 O O . ARG A 1 463 ? -35.849 5.948 -32.029 1.00 35.12 463 ARG A O 1
ATOM 3670 N N . LEU A 1 464 ? -34.623 4.242 -32.831 1.00 35.47 464 LEU A N 1
ATOM 3671 C CA . LEU A 1 464 ? -34.287 3.667 -31.532 1.00 35.47 464 LEU A CA 1
ATOM 3672 C C . LEU A 1 464 ? -33.343 4.649 -30.831 1.00 35.47 464 LEU A C 1
ATOM 3674 O O . LEU A 1 464 ? -32.169 4.767 -31.181 1.00 35.47 464 LEU A O 1
ATOM 3678 N N . MET A 1 465 ? -33.882 5.415 -29.886 1.00 34.81 465 MET A N 1
ATOM 3679 C CA . MET A 1 465 ? -33.089 6.260 -29.008 1.00 34.81 465 MET A CA 1
ATOM 3680 C C . MET A 1 465 ? -32.456 5.329 -27.973 1.00 34.81 465 MET A C 1
ATOM 3682 O O . MET A 1 465 ? -33.045 5.041 -26.935 1.00 34.81 465 MET A O 1
ATOM 3686 N N . VAL A 1 466 ? -31.282 4.785 -28.295 1.00 37.66 466 VAL A N 1
ATOM 3687 C CA . VAL A 1 466 ? -30.450 4.079 -27.317 1.00 37.66 466 VAL A CA 1
ATOM 3688 C C . VAL A 1 466 ? -29.848 5.154 -26.422 1.00 37.66 466 VAL A C 1
ATOM 3690 O O . VAL A 1 466 ? -28.789 5.705 -26.712 1.00 37.66 466 VAL A O 1
ATOM 3693 N N . LEU A 1 467 ? -30.586 5.535 -25.383 1.00 40.62 467 LEU A N 1
ATOM 3694 C CA . LEU A 1 467 ? -30.025 6.347 -24.317 1.00 40.62 467 LEU A CA 1
ATOM 3695 C C . LEU A 1 467 ? -29.154 5.424 -23.463 1.00 40.62 467 LEU A C 1
ATOM 3697 O O . LEU A 1 467 ? -29.643 4.374 -23.038 1.00 40.62 467 LEU A O 1
ATOM 3701 N N . PRO A 1 468 ? -27.878 5.772 -23.229 1.00 38.44 468 PRO A N 1
ATOM 3702 C CA . PRO A 1 468 ? -27.047 5.036 -22.298 1.00 38.44 468 PRO A CA 1
ATOM 3703 C C . PRO A 1 468 ? -27.618 5.257 -20.897 1.00 38.44 468 PRO A C 1
ATOM 3705 O O . PRO A 1 468 ? -27.334 6.254 -20.239 1.00 38.44 468 PRO A O 1
ATOM 3708 N N . LEU A 1 469 ? -28.488 4.346 -20.470 1.00 40.72 469 LEU A N 1
ATOM 3709 C CA . LEU A 1 469 ? -28.844 4.204 -19.069 1.00 40.72 469 LEU A CA 1
ATOM 3710 C C . LEU A 1 469 ? -27.634 3.553 -18.386 1.00 40.72 469 LEU A C 1
ATOM 3712 O O . LEU A 1 469 ? -27.144 2.518 -18.853 1.00 40.72 469 LEU A O 1
ATOM 3716 N N . PHE A 1 470 ? -27.118 4.236 -17.365 1.00 45.34 470 PHE A N 1
ATOM 3717 C CA . PHE A 1 470 ? -26.067 3.779 -16.455 1.00 45.34 470 PHE A CA 1
ATOM 3718 C C . PHE A 1 470 ? -26.692 3.326 -15.142 1.00 45.34 470 PHE A C 1
ATOM 3720 O O . PHE A 1 470 ? -27.647 4.013 -14.702 1.00 45.34 470 PHE A O 1
#